Protein AF-0000000077141765 (afdb_homodimer)

Foldseek 3Di:
DFQCDPVNQVVLQVQLCVDAFWPGKGWDDDPRHTQAIETEGAPPDDPVVSLVVSQVSCCVPVVDHDDSVRYHYDHDNCVCVVLQLLFKDFDDKDWDDDDQKIKMKTWIDRHPDIFIFIFMDGPDPQCRLVRLLRRLQRRLCVQFDPQKHKDWDDWDWDDDPNFIKIKTWIWIDGPVDIDIWIFMATDDPDPSVRSNVRSSRGCRVVSSVRNVD/DFQCDPVNQVVLQVQLCVDAFWPGKGWDDDPRHTQAIETEGAPPDDPVVSLVVSQVSCCVPVVDHDDSVRYHYDHDNCVCVVLQLLFKDWDDKDWDDDDQKIKMKTWIDRNPDIFIFIFMDGPDPQCRLVRLLRRLQRRLCVQFDPQKHKDWDDWDWDDDPNFIKIKTWIWIDGPPDIDIWMFMATDDPDPSVRSNVRSSRGCRVVSSVRRVD

Radius of gyration: 25.53 Å; Cα contacts (8 Å, |Δi|>4): 931; chains: 2; bounding box: 59×74×63 Å

Nearest PDB structures (foldseek):
  4wpy-assembly1_A-2  TM=8.077E-01  e=1.641E-01  Mycobacterium tuberculosis H37Rv
  6e8a-assembly1_A-3  TM=4.195E-01  e=4.111E-02  Salmonella enterica subsp. enterica serovar Typhimurium
  2xb3-assembly1_A  TM=3.901E-01  e=7.066E-02  Thermosynechococcus vestitus BP-1
  7pkw-assembly1_A  TM=2.228E-01  e=1.667E-02  Streptococcus thermophilus
  7f14-assembly1_B  TM=3.753E-01  e=6.956E-01  Diaporthe longicolla

Secondary structure (DSSP, 8-state):
-----HHHHHHHHHHHTTSTTEEEEEEEEETTEEEEEEEEEETTS-HHHHHHHHHHHHHHHH-----GGGEEEEEE-HHHHHHHTTS-EEEEEEEEEETTEEEEEEEEEETTEEEEEEEEEE--HHHHHHHHHHHHHHHHHTTS-TT-EEEEEEEEEEEETTEEEEEEEEEEE-SS-EEEEEEEEE-SS-HHHHHHHHHHHHHHHHHHHHHT-/-----HHHHHHHHHHHTTSTTEEEEEEEEETTEEEEEEEEEETTS-HHHHHHHHHHHHHHHH-----GGGEEEEEE-HHHHHHHTTS-EEEEEEEEEETTEEEEEEEEEETTEEEEEEEEEE--HHHHHHHHHHHHHHHHHTTS-TT-EEEEEEEEEEEETTEEEEEEEEEEE-SS-EEEEEEEEE-SS-HHHHHHHHHHHHHHHHHHHHH--

Organism: Thermoanaerobacter italicus (strain DSM 9252 / Ab9) (NCBI:txid580331)

Structure (mmCIF, N/CA/C/O backbone):
data_AF-0000000077141765-model_v1
#
loop_
_entity.id
_entity.type
_entity.pdbx_description
1 polymer 'Uncharacterized protein'
#
loop_
_atom_site.group_PDB
_atom_site.id
_atom_site.type_symbol
_atom_site.label_atom_id
_atom_site.label_alt_id
_atom_site.label_comp_id
_atom_site.label_asym_id
_atom_site.label_entity_id
_atom_site.label_seq_id
_atom_site.pdbx_PDB_ins_code
_atom_site.Cartn_x
_atom_site.Cartn_y
_atom_site.Cartn_z
_atom_site.occupancy
_atom_site.B_iso_or_equiv
_atom_site.auth_seq_id
_atom_site.auth_comp_id
_atom_site.auth_asym_id
_atom_site.auth_atom_id
_atom_site.pdbx_PDB_model_num
ATOM 1 N N . MET A 1 1 ? -0.806 28.422 43.094 1 43.94 1 MET A N 1
ATOM 2 C CA . MET A 1 1 ? -0.779 28.016 41.688 1 43.94 1 MET A CA 1
ATOM 3 C C . MET A 1 1 ? -1.952 28.609 40.906 1 43.94 1 MET A C 1
ATOM 5 O O . MET A 1 1 ? -3.105 28.469 41.344 1 43.94 1 MET A O 1
ATOM 9 N N . GLY A 1 2 ? -1.792 29.547 40.188 1 55.78 2 GLY A N 1
ATOM 10 C CA . GLY A 1 2 ? -2.883 30.375 39.719 1 55.78 2 GLY A CA 1
ATOM 11 C C . GLY A 1 2 ? -3.881 29.609 38.875 1 55.78 2 GLY A C 1
ATOM 12 O O . GLY A 1 2 ? -3.586 28.516 38.375 1 55.78 2 GLY A O 1
ATOM 13 N N . GLU A 1 3 ? -5.172 30.016 38.938 1 71.44 3 GLU A N 1
ATOM 14 C CA . GLU A 1 3 ? -6.309 29.406 38.219 1 71.44 3 GLU A CA 1
ATOM 15 C C . GLU A 1 3 ? -6.02 29.25 36.75 1 71.44 3 GLU A C 1
ATOM 17 O O . GLU A 1 3 ? -5.516 30.172 36.094 1 71.44 3 GLU A O 1
ATOM 22 N N . ILE A 1 4 ? -5.98 27.938 36.312 1 79.12 4 ILE A N 1
ATOM 23 C CA . ILE A 1 4 ? -5.754 27.641 34.875 1 79.12 4 ILE A CA 1
ATOM 24 C C . ILE A 1 4 ? -6.832 28.312 34.031 1 79.12 4 ILE A C 1
ATOM 26 O O . ILE A 1 4 ? -8.031 28.094 34.25 1 79.12 4 ILE A O 1
ATOM 30 N N . THR A 1 5 ? -6.484 29.328 33.344 1 80.56 5 THR A N 1
ATOM 31 C CA . THR A 1 5 ? -7.391 30.078 32.469 1 80.56 5 THR A CA 1
ATOM 32 C C . THR A 1 5 ? -7.496 29.406 31.094 1 80.56 5 THR A C 1
ATOM 34 O O . THR A 1 5 ? -6.691 28.547 30.75 1 80.56 5 THR A O 1
ATOM 37 N N . LYS A 1 6 ? -8.523 29.766 30.375 1 84.38 6 LYS A N 1
ATOM 38 C CA . LYS A 1 6 ? -8.742 29.25 29.031 1 84.38 6 LYS A CA 1
ATOM 39 C C . LYS A 1 6 ? -7.574 29.594 28.109 1 84.38 6 LYS A C 1
ATOM 41 O O . LYS A 1 6 ? -7.18 28.781 27.266 1 84.38 6 LYS A O 1
ATOM 46 N N . ASP A 1 7 ? -7.016 30.688 28.406 1 83.25 7 ASP A N 1
ATOM 47 C CA . ASP A 1 7 ? -5.887 31.125 27.594 1 83.25 7 ASP A CA 1
ATOM 48 C C . ASP A 1 7 ? -4.656 30.266 27.844 1 83.25 7 ASP A C 1
ATOM 50 O O . ASP A 1 7 ? -3.91 29.953 26.906 1 83.25 7 ASP A O 1
ATOM 54 N N . MET A 1 8 ? -4.473 29.906 29.062 1 86.38 8 MET A N 1
ATOM 55 C CA . MET A 1 8 ? -3.348 29.062 29.422 1 86.38 8 MET A CA 1
ATOM 56 C C . MET A 1 8 ? -3.494 27.672 28.812 1 86.38 8 MET A C 1
ATOM 58 O O . MET A 1 8 ? -2.51 27.078 28.375 1 86.38 8 MET A O 1
ATOM 62 N N . VAL A 1 9 ? -4.727 27.203 28.734 1 88.12 9 VAL A N 1
ATOM 63 C CA . VAL A 1 9 ? -5.027 25.891 28.188 1 88.12 9 VAL A CA 1
ATOM 64 C C . VAL A 1 9 ? -4.656 25.844 26.703 1 88.12 9 VAL A C 1
ATOM 66 O O . VAL A 1 9 ? -3.984 24.922 26.234 1 88.12 9 VAL A O 1
ATOM 69 N N . THR A 1 10 ? -4.984 26.875 26.109 1 84.94 10 THR A N 1
ATOM 70 C CA . THR A 1 10 ? -4.688 26.984 24.672 1 84.94 10 THR A CA 1
ATOM 71 C C . THR A 1 10 ? -3.18 27.047 24.453 1 84.94 10 THR A C 1
ATOM 73 O O . THR A 1 10 ? -2.662 26.422 23.516 1 84.94 10 THR A O 1
ATOM 76 N N . SER A 1 11 ? -2.576 27.766 25.297 1 85.06 11 SER A N 1
ATOM 77 C CA . SER A 1 11 ? -1.125 27.891 25.203 1 85.06 11 SER A CA 1
ATOM 78 C C . SER A 1 11 ? -0.445 26.547 25.438 1 85.06 11 SER A C 1
ATOM 80 O O . SER A 1 11 ? 0.512 26.188 24.75 1 85.06 11 SER A O 1
ATOM 82 N N . MET A 1 12 ? -0.901 25.766 26.406 1 88.75 12 MET A N 1
ATOM 83 C CA . MET A 1 12 ? -0.356 24.453 26.703 1 88.75 12 MET A CA 1
ATOM 84 C C . MET A 1 12 ? -0.486 23.516 25.5 1 88.75 12 MET A C 1
ATOM 86 O O . MET A 1 12 ? 0.469 22.828 25.141 1 88.75 12 MET A O 1
ATOM 90 N N . GLU A 1 13 ? -1.652 23.562 24.953 1 86.12 13 GLU A N 1
ATOM 91 C CA . GLU A 1 13 ? -1.874 22.734 23.781 1 86.12 13 GLU A CA 1
ATOM 92 C C . GLU A 1 13 ? -0.925 23.109 22.641 1 86.12 13 GLU A C 1
ATOM 94 O O . GLU A 1 13 ? -0.414 22.234 21.938 1 86.12 13 GLU A O 1
ATOM 99 N N . GLY A 1 14 ? -0.717 24.359 22.594 1 80.56 14 GLY A N 1
ATOM 100 C CA . GLY A 1 14 ? 0.236 24.828 21.594 1 80.56 14 GLY A CA 1
ATOM 101 C C . GLY A 1 14 ? 1.625 24.234 21.781 1 80.56 14 GLY A C 1
ATOM 102 O O . GLY A 1 14 ? 2.252 23.797 20.812 1 80.56 14 GLY A O 1
ATOM 103 N N . TYR A 1 15 ? 2.127 24.25 22.953 1 80.81 15 TYR A N 1
ATOM 104 C CA . TYR A 1 15 ? 3.463 23.734 23.25 1 80.81 15 TYR A CA 1
ATOM 105 C C . TYR A 1 15 ? 3.508 22.219 23.141 1 80.81 15 TYR A C 1
ATOM 107 O O . TYR A 1 15 ? 4.488 21.656 22.656 1 80.81 15 TYR A O 1
ATOM 115 N N . ILE A 1 16 ? 2.439 21.531 23.562 1 86.81 16 ILE A N 1
ATOM 116 C CA . ILE A 1 16 ? 2.377 20.078 23.484 1 86.81 16 ILE A CA 1
ATOM 117 C C . ILE A 1 16 ? 2.41 19.641 22.016 1 86.81 16 ILE A C 1
ATOM 119 O O . ILE A 1 16 ? 3.088 18.672 21.672 1 86.81 16 ILE A O 1
ATOM 123 N N . ASN A 1 17 ? 1.745 20.422 21.25 1 79.56 17 ASN A N 1
ATOM 124 C CA . ASN A 1 17 ? 1.639 20.078 19.844 1 79.56 17 ASN A CA 1
ATOM 125 C C . ASN A 1 17 ? 2.975 20.25 19.125 1 79.56 17 ASN A C 1
ATOM 127 O O . ASN A 1 17 ? 3.154 19.734 18.016 1 79.56 17 ASN A O 1
ATOM 131 N N . LYS A 1 18 ? 3.871 20.828 19.812 1 72.94 18 LYS A N 1
ATOM 132 C CA . LYS A 1 18 ? 5.195 21.016 19.234 1 72.94 18 LYS A CA 1
ATOM 133 C C . LYS A 1 18 ? 6.098 19.828 19.531 1 72.94 18 LYS A C 1
ATOM 135 O O . LYS A 1 18 ? 7.195 19.719 18.984 1 72.94 18 LYS A O 1
ATOM 140 N N . ILE A 1 19 ? 5.703 19.031 20.422 1 79.19 19 ILE A N 1
ATOM 141 C CA . ILE A 1 19 ? 6.469 17.828 20.766 1 79.19 19 ILE A CA 1
ATOM 142 C C . ILE A 1 19 ? 6.527 16.891 19.562 1 79.19 19 ILE A C 1
ATOM 144 O O . ILE A 1 19 ? 5.516 16.672 18.891 1 79.19 19 ILE A O 1
ATOM 148 N N . GLN A 1 20 ? 7.688 16.344 19.391 1 72.38 20 GLN A N 1
ATOM 149 C CA . GLN A 1 20 ? 7.867 15.398 18.297 1 72.38 20 GLN A CA 1
ATOM 150 C C . GLN A 1 20 ? 6.906 14.219 18.422 1 72.38 20 GLN A C 1
ATOM 152 O O . GLN A 1 20 ? 6.797 13.609 19.484 1 72.38 20 GLN A O 1
ATOM 157 N N . GLY A 1 21 ? 6.172 13.883 17.359 1 65.62 21 GLY A N 1
ATOM 158 C CA . GLY A 1 21 ? 5.27 12.742 17.328 1 65.62 21 GLY A CA 1
ATOM 159 C C . GLY A 1 21 ? 3.846 13.094 17.719 1 65.62 21 GLY A C 1
ATOM 160 O O . GLY A 1 21 ? 2.928 12.297 17.531 1 65.62 21 GLY A O 1
ATOM 161 N N . VAL A 1 22 ? 3.656 14.336 18.312 1 75.19 22 VAL A N 1
ATOM 162 C CA . VAL A 1 22 ? 2.326 14.734 18.766 1 75.19 22 VAL A CA 1
ATOM 163 C C . VAL A 1 22 ? 1.567 15.391 17.609 1 75.19 22 VAL A C 1
ATOM 165 O O . VAL A 1 22 ? 2.105 16.266 16.922 1 75.19 22 VAL A O 1
ATOM 168 N N . LEU A 1 23 ? 0.411 14.875 17.297 1 69.75 23 LEU A N 1
ATOM 169 C CA . LEU A 1 23 ? -0.434 15.398 16.234 1 69.75 23 LEU A CA 1
ATOM 170 C C . LEU A 1 23 ? -1.359 16.484 16.75 1 69.75 23 LEU A C 1
ATOM 172 O O . LEU A 1 23 ? -1.545 17.516 16.078 1 69.75 23 LEU A O 1
ATOM 176 N N . SER A 1 24 ? -1.937 16.141 17.766 1 76.75 24 SER A N 1
ATOM 177 C CA . SER A 1 24 ? -2.828 17.094 18.438 1 76.75 24 SER A CA 1
ATOM 178 C C . SER A 1 24 ? -2.938 16.797 19.922 1 76.75 24 SER A C 1
ATOM 180 O O . SER A 1 24 ? -2.545 15.711 20.375 1 76.75 24 SER A O 1
ATOM 182 N N . SER A 1 25 ? -3.338 17.844 20.672 1 84.56 25 SER A N 1
ATOM 183 C CA . SER A 1 25 ? -3.529 17.656 22.094 1 84.56 25 SER A CA 1
ATOM 184 C C . SER A 1 25 ? -4.727 18.453 22.609 1 84.56 25 SER A C 1
ATOM 186 O O . SER A 1 25 ? -5.145 19.422 21.969 1 84.56 25 SER A O 1
ATOM 188 N N . ARG A 1 26 ? -5.348 17.953 23.625 1 86.25 26 ARG A N 1
ATOM 189 C CA . ARG A 1 26 ? -6.426 18.625 24.344 1 86.25 26 ARG A CA 1
ATOM 190 C C . ARG A 1 26 ? -6.172 18.641 25.844 1 86.25 26 ARG A C 1
ATOM 192 O O . ARG A 1 26 ? -5.945 17.578 26.438 1 86.25 26 ARG A O 1
ATOM 199 N N . VAL A 1 27 ? -6.199 19.812 26.344 1 90.69 27 VAL A N 1
ATOM 200 C CA . VAL A 1 27 ? -6.023 19.969 27.797 1 90.69 27 VAL A CA 1
ATOM 201 C C . VAL A 1 27 ? -7.359 20.328 28.438 1 90.69 27 VAL A C 1
ATOM 203 O O . VAL A 1 27 ? -8.039 21.25 28.016 1 90.69 27 VAL A O 1
ATOM 206 N N . VAL A 1 28 ? -7.801 19.562 29.375 1 87.19 28 VAL A N 1
ATOM 207 C CA . VAL A 1 28 ? -9.047 19.781 30.094 1 87.19 28 VAL A CA 1
ATOM 208 C C . VAL A 1 28 ? -8.742 20.266 31.516 1 87.19 28 VAL A C 1
ATOM 210 O O . VAL A 1 28 ? -7.984 19.625 32.25 1 87.19 28 VAL A O 1
ATOM 213 N N . ALA A 1 29 ? -9.273 21.438 31.828 1 86.81 29 ALA A N 1
ATOM 214 C CA . ALA A 1 29 ? -9.109 22.016 33.156 1 86.81 29 ALA A CA 1
ATOM 215 C C . ALA A 1 29 ? -10.46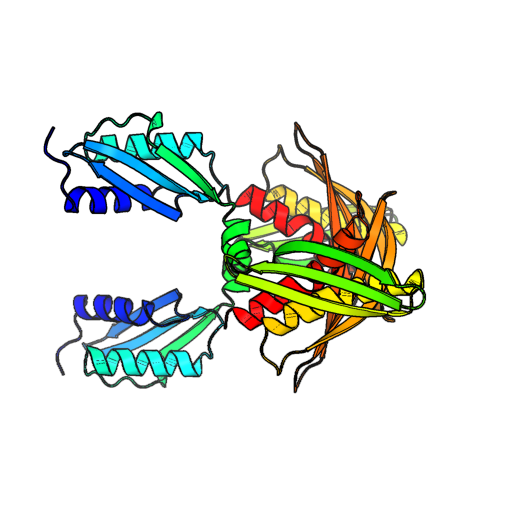1 22.188 33.875 1 86.81 29 ALA A C 1
ATOM 217 O O . ALA A 1 29 ? -11.438 22.609 33.25 1 86.81 29 ALA A O 1
ATOM 218 N N . GLU A 1 30 ? -10.578 21.625 35.062 1 83.75 30 GLU A N 1
ATOM 219 C CA . GLU A 1 30 ? -11.75 21.797 35.906 1 83.75 30 GLU A CA 1
ATOM 220 C C . GLU A 1 30 ? -11.375 22.453 37.219 1 83.75 30 GLU A C 1
ATOM 222 O O . GLU A 1 30 ? -10.422 22.031 37.875 1 83.75 30 GLU A O 1
ATOM 227 N N . ASN A 1 31 ? -12.141 23.453 37.719 1 83.25 31 ASN A N 1
ATOM 228 C CA . ASN A 1 31 ? -11.945 24.156 39 1 83.25 31 ASN A CA 1
ATOM 229 C C . ASN A 1 31 ? -10.516 24.688 39.125 1 83.25 31 ASN A C 1
ATOM 231 O O . ASN A 1 31 ? -9.891 24.531 40.156 1 83.25 31 ASN A O 1
ATOM 235 N N . GLY A 1 32 ? -9.961 25.109 37.969 1 81.69 32 GLY A N 1
ATOM 236 C CA . GLY A 1 32 ? -8.664 25.766 37.969 1 81.69 32 GLY A CA 1
ATOM 237 C C . GLY A 1 32 ? -7.504 24.781 37.938 1 81.69 32 GLY A C 1
ATOM 238 O O . GLY A 1 32 ? -6.348 25.188 38.094 1 81.69 32 GLY A O 1
ATOM 239 N N . GLU A 1 33 ? -7.789 23.516 37.875 1 86.88 33 GLU A N 1
ATOM 240 C CA . GLU A 1 33 ? -6.746 22.484 37.844 1 86.88 33 GLU A CA 1
ATOM 241 C C . GLU A 1 33 ? -6.859 21.641 36.594 1 86.88 33 GLU A C 1
ATOM 243 O O . GLU A 1 33 ? -7.965 21.375 36.094 1 86.88 33 GLU A O 1
ATOM 248 N N . ILE A 1 34 ? -5.684 21.266 36.031 1 90.12 34 ILE A N 1
ATOM 249 C CA . ILE A 1 34 ? -5.684 20.359 34.875 1 90.12 34 ILE A CA 1
ATOM 250 C C . ILE A 1 34 ? -6.148 18.969 35.312 1 90.12 34 ILE A C 1
ATOM 252 O O . ILE A 1 34 ? -5.57 18.375 36.219 1 90.12 34 ILE A O 1
ATOM 256 N N . THR A 1 35 ? -7.176 18.484 34.688 1 88.62 35 THR A N 1
ATOM 257 C CA . THR A 1 35 ? -7.738 17.203 35.094 1 88.62 35 THR A CA 1
ATOM 258 C C . THR A 1 35 ? -7.395 16.125 34.062 1 88.62 35 THR A C 1
ATOM 260 O O . THR A 1 35 ? -7.242 14.945 34.406 1 88.62 35 THR A O 1
ATOM 263 N N . GLU A 1 36 ? -7.336 16.5 32.781 1 88.06 36 GLU A N 1
ATOM 264 C CA . GLU A 1 36 ? -7.012 15.547 31.734 1 88.06 36 GLU A CA 1
ATOM 265 C C . GLU A 1 36 ? -6.184 16.203 30.641 1 88.06 36 GLU A C 1
ATOM 267 O O . GLU A 1 36 ? -6.359 17.391 30.344 1 88.06 36 GLU A O 1
ATOM 272 N N . ILE A 1 37 ? -5.25 15.445 30.078 1 91.5 37 ILE A N 1
ATOM 273 C CA . ILE A 1 37 ? -4.543 15.812 28.859 1 91.5 37 ILE A CA 1
ATOM 274 C C . ILE A 1 37 ? -4.629 14.664 27.859 1 91.5 37 ILE A C 1
ATOM 276 O O . ILE A 1 37 ? -4.219 13.539 28.156 1 91.5 37 ILE A O 1
ATOM 280 N N . HIS A 1 38 ? -5.191 14.891 26.75 1 81.5 38 HIS A N 1
ATOM 281 C CA . HIS A 1 38 ? -5.273 13.938 25.641 1 81.5 38 HIS A CA 1
ATOM 282 C C . HIS A 1 38 ? -4.305 14.297 24.516 1 81.5 38 HIS A C 1
ATOM 284 O O . HIS A 1 38 ? -4.328 15.422 24.016 1 81.5 38 HIS A O 1
ATOM 290 N N . VAL A 1 39 ? -3.498 13.367 24.297 1 85.38 39 VAL A N 1
ATOM 291 C CA . VAL A 1 39 ? -2.498 13.57 23.25 1 85.38 39 VAL A CA 1
ATOM 292 C C . VAL A 1 39 ? -2.684 12.539 22.141 1 85.38 39 VAL A C 1
ATOM 294 O O . VAL A 1 39 ? -2.734 11.336 22.406 1 85.38 39 VAL A O 1
ATOM 297 N N . LEU A 1 40 ? -2.896 13.047 21.016 1 72.62 40 LEU A N 1
ATOM 298 C CA . LEU A 1 40 ? -2.834 12.219 19.828 1 72.62 40 LEU A CA 1
ATOM 299 C C . LEU A 1 40 ? -1.44 12.266 19.203 1 72.62 40 LEU A C 1
ATOM 301 O O . LEU A 1 40 ? -0.926 13.344 18.891 1 72.62 40 LEU A O 1
ATOM 305 N N . ALA A 1 41 ? -0.868 11.117 19.234 1 69.19 41 ALA A N 1
ATOM 306 C CA . ALA A 1 41 ? 0.507 11.062 18.734 1 69.19 41 ALA A CA 1
ATOM 307 C C . ALA A 1 41 ? 0.671 9.969 17.688 1 69.19 41 ALA A C 1
ATOM 309 O O . ALA A 1 41 ? -0.148 9.055 17.609 1 69.19 41 ALA A O 1
ATOM 310 N N . ASP A 1 42 ? 1.636 10.234 16.828 1 58.88 42 ASP A N 1
ATOM 311 C CA . ASP A 1 42 ? 1.972 9.172 15.883 1 58.88 42 ASP A CA 1
ATOM 312 C C . ASP A 1 42 ? 2.742 8.047 16.578 1 58.88 42 ASP A C 1
ATOM 314 O O . ASP A 1 42 ? 3.064 8.148 17.766 1 58.88 42 ASP A O 1
ATOM 318 N N . SER A 1 43 ? 2.826 6.953 15.992 1 56.59 43 SER A N 1
ATOM 319 C CA . SER A 1 43 ? 3.42 5.777 16.625 1 56.59 43 SER A CA 1
ATOM 320 C C . SER A 1 43 ? 4.941 5.793 16.5 1 56.59 43 SER A C 1
ATOM 322 O O . SER A 1 43 ? 5.594 4.766 16.688 1 56.59 43 SER A O 1
ATOM 324 N N . THR A 1 44 ? 5.406 6.887 16.188 1 55.28 44 THR A N 1
ATOM 325 C CA . THR A 1 44 ? 6.852 6.977 16 1 55.28 44 THR A CA 1
ATOM 326 C C . THR A 1 44 ? 7.574 6.988 17.344 1 55.28 44 THR A C 1
ATOM 328 O O . THR A 1 44 ? 8.75 6.621 17.422 1 55.28 44 THR A O 1
ATOM 331 N N . ARG A 1 45 ? 6.832 7.406 18.344 1 61.25 45 ARG A N 1
ATOM 332 C CA . ARG A 1 45 ? 7.418 7.457 19.672 1 61.25 45 ARG A CA 1
ATOM 333 C C . ARG A 1 45 ? 6.551 6.703 20.688 1 61.25 45 ARG A C 1
ATOM 335 O O . ARG A 1 45 ? 5.344 6.555 20.484 1 61.25 45 ARG A O 1
ATOM 342 N N . ASN A 1 46 ? 7.219 6.113 21.609 1 69.19 46 ASN A N 1
ATOM 343 C CA . ASN A 1 46 ? 6.527 5.418 22.688 1 69.19 46 ASN A CA 1
ATOM 344 C C . ASN A 1 46 ? 5.609 6.359 23.453 1 69.19 46 ASN A C 1
ATOM 346 O O . ASN A 1 46 ? 5.973 7.504 23.734 1 69.19 46 ASN A O 1
ATOM 350 N N . ALA A 1 47 ? 4.441 5.793 23.625 1 74.25 47 ALA A N 1
ATOM 351 C CA . ALA A 1 47 ? 3.443 6.574 24.359 1 74.25 47 ALA A CA 1
ATOM 352 C C . ALA A 1 47 ? 4 7.074 25.688 1 74.25 47 ALA A C 1
ATOM 354 O O . ALA A 1 47 ? 3.73 8.203 26.094 1 74.25 47 ALA A O 1
ATOM 355 N N . LYS A 1 48 ? 4.832 6.242 26.312 1 76.88 48 LYS A N 1
ATOM 356 C CA . LYS A 1 48 ? 5.383 6.609 27.609 1 76.88 48 LYS A CA 1
ATOM 357 C C . LYS A 1 48 ? 6.336 7.793 27.5 1 76.88 48 LYS A C 1
ATOM 359 O O . LYS A 1 48 ? 6.336 8.688 28.344 1 76.88 48 LYS A O 1
ATOM 364 N N . GLN A 1 49 ? 7.102 7.797 26.5 1 79.56 49 GLN A N 1
ATOM 365 C CA . GLN A 1 49 ? 8.039 8.891 26.266 1 79.56 49 GLN A CA 1
ATOM 366 C C . GLN A 1 49 ? 7.312 10.188 25.953 1 79.56 49 GLN A C 1
ATOM 368 O O . GLN A 1 49 ? 7.699 11.258 26.438 1 79.56 49 GLN A O 1
ATOM 373 N N . ILE A 1 50 ? 6.305 10.047 25.125 1 84.5 50 ILE A N 1
ATOM 374 C CA . ILE A 1 50 ? 5.504 11.219 24.766 1 84.5 50 ILE A CA 1
ATOM 375 C C . ILE A 1 50 ? 4.883 11.812 26.031 1 84.5 50 ILE A C 1
ATOM 377 O O . ILE A 1 50 ? 4.918 13.031 26.234 1 84.5 50 ILE A O 1
ATOM 381 N N . ALA A 1 51 ? 4.391 10.93 26.844 1 87.56 51 ALA A N 1
ATOM 382 C CA . ALA A 1 51 ? 3.797 11.383 28.094 1 87.56 51 ALA A CA 1
ATOM 383 C C . ALA A 1 51 ? 4.824 12.117 28.953 1 87.56 51 ALA A C 1
ATOM 385 O O . ALA A 1 51 ? 4.52 13.164 29.531 1 87.56 51 ALA A O 1
ATOM 386 N N . ARG A 1 52 ? 5.988 11.625 28.984 1 84.5 52 ARG A N 1
ATOM 387 C CA . ARG A 1 52 ? 7.059 12.25 29.75 1 84.5 52 ARG A CA 1
ATOM 388 C C . ARG A 1 52 ? 7.406 13.625 29.188 1 84.5 52 ARG A C 1
ATOM 390 O O . ARG A 1 52 ? 7.621 14.578 29.938 1 84.5 52 ARG A O 1
ATOM 397 N N . ASP A 1 53 ? 7.461 13.656 27.922 1 84.56 53 ASP A N 1
ATOM 398 C CA . ASP A 1 53 ? 7.762 14.93 27.266 1 84.56 53 ASP A CA 1
ATOM 399 C C . ASP A 1 53 ? 6.68 15.969 27.547 1 84.56 53 ASP A C 1
ATOM 401 O O . ASP A 1 53 ? 6.98 17.141 27.781 1 84.56 53 ASP A O 1
ATOM 405 N N . VAL A 1 54 ? 5.477 15.531 27.5 1 90.31 54 VAL A N 1
ATOM 406 C CA . VAL A 1 54 ? 4.359 16.422 27.797 1 90.31 54 VAL A CA 1
ATOM 407 C C . VAL A 1 54 ? 4.5 16.969 29.203 1 90.31 54 VAL A C 1
ATOM 409 O O . VAL A 1 54 ? 4.359 18.172 29.422 1 90.31 54 VAL A O 1
ATOM 412 N N . GLN A 1 55 ? 4.84 16.109 30.094 1 88.81 55 GLN A N 1
ATOM 413 C CA . GLN A 1 55 ? 5.07 16.531 31.469 1 88.81 55 GLN A CA 1
ATOM 414 C C . GLN A 1 55 ? 6.184 17.578 31.547 1 88.81 55 GLN A C 1
ATOM 416 O O . GLN A 1 55 ? 6.039 18.594 32.219 1 88.81 55 GLN A O 1
ATOM 421 N N . SER A 1 56 ? 7.195 17.312 30.875 1 82.69 56 SER A N 1
ATOM 422 C CA . SER A 1 56 ? 8.375 18.172 30.906 1 82.69 56 SER A CA 1
ATOM 423 C C . SER A 1 56 ? 8.07 19.547 30.312 1 82.69 56 SER A C 1
ATOM 425 O O . SER A 1 56 ? 8.508 20.578 30.844 1 82.69 56 SER A O 1
ATOM 427 N N . VAL A 1 57 ? 7.348 19.578 29.25 1 85.31 57 VAL A N 1
ATOM 428 C CA . VAL A 1 57 ? 7.027 20.828 28.562 1 85.31 57 VAL A CA 1
ATOM 429 C C . VAL A 1 57 ? 6.137 21.688 29.438 1 85.31 57 VAL A C 1
ATOM 431 O O . VAL A 1 57 ? 6.375 22.891 29.594 1 85.31 57 VAL A O 1
ATOM 434 N N . ILE A 1 58 ? 5.195 21.094 30.047 1 88.56 58 ILE A N 1
ATOM 435 C CA . ILE A 1 58 ? 4.273 21.828 30.906 1 88.56 58 ILE A CA 1
ATOM 436 C C . ILE A 1 58 ? 5.02 22.359 32.125 1 88.56 58 ILE A C 1
ATOM 438 O O . ILE A 1 58 ? 4.836 23.516 32.531 1 88.56 58 ILE A O 1
ATOM 442 N N . MET A 1 59 ? 5.887 21.531 32.688 1 85.81 59 MET A N 1
ATOM 443 C CA . MET A 1 59 ? 6.688 21.969 33.812 1 85.81 59 MET A CA 1
ATOM 444 C C . MET A 1 59 ? 7.621 23.109 33.438 1 85.81 59 MET A C 1
ATOM 446 O O . MET A 1 59 ? 7.691 24.109 34.156 1 85.81 59 MET A O 1
ATOM 450 N N . ALA A 1 60 ? 8.281 22.969 32.375 1 79.44 60 ALA A N 1
ATOM 451 C CA . ALA A 1 60 ? 9.297 23.922 31.969 1 79.44 60 ALA A CA 1
ATOM 452 C C . ALA A 1 60 ? 8.664 25.25 31.578 1 79.44 60 ALA A C 1
ATOM 454 O O . ALA A 1 60 ? 9.188 26.328 31.906 1 79.44 60 ALA A O 1
ATOM 455 N N . GLN A 1 61 ? 7.535 25.203 30.938 1 81.31 61 GLN A N 1
ATOM 456 C CA . GLN A 1 61 ? 6.969 26.406 30.359 1 81.31 61 GLN A CA 1
ATOM 457 C C . GLN A 1 61 ? 5.949 27.047 31.297 1 81.31 61 GLN A C 1
ATOM 459 O O . GLN A 1 61 ? 5.812 28.281 31.328 1 81.31 61 GLN A O 1
ATOM 464 N N . PHE A 1 62 ? 5.305 26.219 32.062 1 85.5 62 PHE A N 1
ATOM 465 C CA . PHE A 1 62 ? 4.199 26.75 32.844 1 85.5 62 PHE A CA 1
ATOM 466 C C . PHE A 1 62 ? 4.43 26.516 34.344 1 85.5 62 PHE A C 1
ATOM 468 O O . PHE A 1 62 ? 3.645 26.984 35.188 1 85.5 62 PHE A O 1
ATOM 475 N N . GLU A 1 63 ? 5.48 25.812 34.719 1 84.38 63 GLU A N 1
ATOM 476 C CA . GLU A 1 63 ? 5.836 25.516 36.094 1 84.38 63 GLU A CA 1
ATOM 477 C C . GLU A 1 63 ? 4.707 24.781 36.812 1 84.38 63 GLU A C 1
ATOM 479 O O . GLU A 1 63 ? 4.383 25.109 37.969 1 84.38 63 GLU A O 1
ATOM 484 N N . ILE A 1 64 ? 3.986 23.969 36.062 1 87.12 64 ILE A N 1
ATOM 485 C CA . ILE A 1 64 ? 2.92 23.141 36.625 1 87.12 64 ILE A CA 1
ATOM 486 C C . ILE A 1 64 ? 3.361 21.672 36.625 1 87.12 64 ILE A C 1
ATOM 488 O O . ILE A 1 64 ? 3.852 21.172 35.594 1 87.12 64 ILE A O 1
ATOM 492 N N . ASP A 1 65 ? 3.314 21.062 37.781 1 86.25 65 ASP A N 1
ATOM 493 C CA . ASP A 1 65 ? 3.609 19.641 37.906 1 86.25 65 ASP A CA 1
ATOM 494 C C . ASP A 1 65 ? 2.373 18.797 37.625 1 86.25 65 ASP A C 1
ATOM 496 O O . ASP A 1 65 ? 1.357 18.906 38.312 1 86.25 65 ASP A O 1
ATOM 500 N N . ILE A 1 66 ? 2.445 17.969 36.531 1 86.19 66 ILE A N 1
ATOM 501 C CA . ILE A 1 66 ? 1.313 17.156 36.125 1 86.19 66 ILE A CA 1
ATOM 502 C C . ILE A 1 66 ? 1.634 15.68 36.344 1 86.19 66 ILE A C 1
ATOM 504 O O . ILE A 1 66 ? 2.762 15.242 36.094 1 86.19 66 ILE A O 1
ATOM 508 N N . ASN A 1 67 ? 0.655 14.953 36.969 1 85.94 67 ASN A N 1
ATOM 509 C CA . ASN A 1 67 ? 0.745 13.5 37.094 1 85.94 67 ASN A CA 1
ATOM 510 C C . ASN A 1 67 ? 0.569 12.812 35.75 1 85.94 67 ASN A C 1
ATOM 512 O O . ASN A 1 67 ? -0.351 13.133 35 1 85.94 67 ASN A O 1
ATOM 516 N N . TYR A 1 68 ? 1.479 11.812 35.469 1 84.19 68 TYR A N 1
ATOM 517 C CA . TYR A 1 68 ? 1.43 11.133 34.188 1 84.19 68 TYR A CA 1
ATOM 518 C C . TYR A 1 68 ? 0.112 10.391 34 1 84.19 68 TYR A C 1
ATOM 520 O O . TYR A 1 68 ? -0.314 10.125 32.875 1 84.19 68 TYR A O 1
ATOM 528 N N . LYS A 1 69 ? -0.563 10.133 35.094 1 84.31 69 LYS A N 1
ATOM 529 C CA . LYS A 1 69 ? -1.784 9.328 35.062 1 84.31 69 LYS A CA 1
ATOM 530 C C . LYS A 1 69 ? -2.908 10.078 34.344 1 84.31 69 LYS A C 1
ATOM 532 O O . LYS A 1 69 ? -3.838 9.461 33.844 1 84.31 69 LYS A O 1
ATOM 537 N N . ILE A 1 70 ? -2.832 11.383 34.312 1 85.62 70 ILE A N 1
ATOM 538 C CA . ILE A 1 70 ? -3.918 12.141 33.688 1 85.62 70 ILE A CA 1
ATOM 539 C C . ILE A 1 70 ? -3.602 12.406 32.219 1 85.62 70 ILE A C 1
ATOM 541 O O . ILE A 1 70 ? -4.367 13.078 31.516 1 85.62 70 ILE A O 1
ATOM 545 N N . ILE A 1 71 ? -2.41 11.992 31.688 1 89.69 71 ILE A N 1
ATOM 546 C CA . ILE A 1 71 ? -2.023 12.133 30.297 1 89.69 71 ILE A CA 1
ATOM 547 C C . ILE A 1 71 ? -2.387 10.867 29.531 1 89.69 71 ILE A C 1
ATOM 549 O O . ILE A 1 71 ? -1.852 9.789 29.812 1 89.69 71 ILE A O 1
ATOM 553 N N . SER A 1 72 ? -3.309 10.945 28.594 1 79.69 72 SER A N 1
ATOM 554 C CA . SER A 1 72 ? -3.686 9.859 27.703 1 79.69 72 SER A CA 1
ATOM 555 C C . SER A 1 72 ? -3.076 10.039 26.312 1 79.69 72 SER A C 1
ATOM 557 O O . SER A 1 72 ? -3.328 11.047 25.656 1 79.69 72 SER A O 1
ATOM 559 N N . VAL A 1 73 ? -2.174 9.211 26.047 1 81.31 73 VAL A N 1
ATOM 560 C CA . VAL A 1 73 ? -1.56 9.258 24.719 1 81.31 73 VAL A CA 1
ATOM 561 C C . VAL A 1 73 ? -2.172 8.188 23.828 1 81.31 73 VAL A C 1
ATOM 563 O O . VAL A 1 73 ? -2.033 6.988 24.094 1 81.31 73 VAL A O 1
ATOM 566 N N . ALA A 1 74 ? -2.967 8.641 22.938 1 67.12 74 ALA A N 1
ATOM 567 C CA . ALA A 1 74 ? -3.447 7.758 21.891 1 67.12 74 ALA A CA 1
ATOM 568 C C . ALA A 1 74 ? -2.514 7.793 20.672 1 67.12 74 ALA A C 1
ATOM 570 O O . ALA A 1 74 ? -2.197 8.867 20.156 1 67.12 74 ALA A O 1
ATOM 571 N N . GLN A 1 75 ? -1.847 6.781 20.562 1 55.66 75 GLN A N 1
ATOM 572 C CA . GLN A 1 75 ? -0.947 6.719 19.406 1 55.66 75 GLN A CA 1
ATOM 573 C C . GLN A 1 75 ? -1.656 6.152 18.188 1 55.66 75 GLN A C 1
ATOM 575 O O . GLN A 1 75 ? -2.385 5.164 18.281 1 55.66 75 GLN A O 1
ATOM 580 N N . ILE A 1 76 ? -1.785 7.109 17.312 1 45.12 76 ILE A N 1
ATOM 581 C CA . ILE A 1 76 ? -2.342 6.625 16.062 1 45.12 76 ILE A CA 1
ATOM 582 C C . ILE A 1 76 ? -1.211 6.328 15.07 1 45.12 76 ILE A C 1
ATOM 584 O O . ILE A 1 76 ? -0.182 7.008 15.078 1 45.12 76 ILE A O 1
ATOM 588 N N . ASP A 1 77 ? -1.077 5.262 14.75 1 40.84 77 ASP A N 1
ATOM 589 C CA . ASP A 1 77 ? -0.14 4.941 13.68 1 40.84 77 ASP A CA 1
ATOM 590 C C . ASP A 1 77 ? -0.327 5.883 12.484 1 40.84 77 ASP A C 1
ATOM 592 O O . ASP A 1 77 ? -1.309 5.77 11.75 1 40.84 77 ASP A O 1
ATOM 596 N N . THR A 1 78 ? -0.02 7.145 12.727 1 40.19 78 THR A N 1
ATOM 597 C CA . THR A 1 78 ? -0.174 8.141 11.672 1 40.19 78 THR A CA 1
ATOM 598 C C . THR A 1 78 ? 0.362 7.617 10.344 1 40.19 78 THR A C 1
ATOM 600 O O . THR A 1 78 ? -0.039 8.086 9.281 1 40.19 78 THR A O 1
ATOM 603 N N . GLY A 1 79 ? 1.457 7.137 10.391 1 39.44 79 GLY A N 1
ATOM 604 C CA . GLY A 1 79 ? 1.785 6.531 9.109 1 39.44 79 GLY A CA 1
ATOM 605 C C . GLY A 1 79 ? 0.626 5.766 8.5 1 39.44 79 GLY A C 1
ATOM 606 O O . GLY A 1 79 ? 0.382 5.859 7.297 1 39.44 79 GLY A O 1
ATOM 607 N N . GLU A 1 80 ? 0.014 4.934 9.375 1 37.78 80 GLU A N 1
ATOM 608 C CA . GLU A 1 80 ? -1.233 4.25 9.047 1 37.78 80 GLU A CA 1
ATOM 609 C C . GLU A 1 80 ? -2.418 5.211 9.094 1 37.78 80 GLU A C 1
ATOM 611 O O . GLU A 1 80 ? -3.363 5.074 8.312 1 37.78 80 GLU A O 1
ATOM 616 N N . LYS A 1 81 ? -2.441 6.148 9.969 1 41.59 81 LYS A N 1
ATOM 617 C CA . LYS A 1 81 ? -3.602 7.008 10.18 1 41.59 81 LYS A CA 1
ATOM 618 C C . LYS A 1 81 ? -3.717 8.055 9.078 1 41.59 81 LYS A C 1
ATOM 620 O O . LYS A 1 81 ? -4.816 8.344 8.594 1 41.59 81 LYS A O 1
ATOM 625 N N . LEU A 1 82 ? -2.631 8.773 8.992 1 42.72 82 LEU A N 1
ATOM 626 C CA . LEU A 1 82 ? -2.74 9.727 7.895 1 42.72 82 LEU A CA 1
ATOM 627 C C . LEU A 1 82 ? -3.125 9.023 6.598 1 42.72 82 LEU A C 1
ATOM 629 O O . LEU A 1 82 ? -3.904 9.555 5.805 1 42.72 82 LEU A O 1
ATOM 633 N N . GLN A 1 83 ? -2.406 7.855 6.41 1 46 83 GLN A N 1
ATOM 634 C CA . GLN A 1 83 ? -2.848 6.961 5.344 1 46 83 GLN A CA 1
ATOM 635 C C . GLN A 1 83 ? -4.199 6.34 5.676 1 46 83 GLN A C 1
ATOM 637 O O . GLN A 1 83 ? -5.012 6.094 4.781 1 46 83 GLN A O 1
ATOM 642 N N . GLY A 1 84 ? -4.375 6.227 7.012 1 50.31 84 GLY A N 1
ATOM 643 C CA . GLY A 1 84 ? -5.512 5.48 7.527 1 50.31 84 GLY A CA 1
ATOM 644 C C . GLY A 1 84 ? -6.828 6.211 7.359 1 50.31 84 GLY A C 1
ATOM 645 O O . GLY A 1 84 ? -7.852 5.594 7.051 1 50.31 84 GLY A O 1
ATOM 646 N N . GLU A 1 85 ? -6.703 7.496 7.574 1 53.31 85 GLU A N 1
ATOM 647 C CA . GLU A 1 85 ? -8 8.156 7.512 1 53.31 85 GLU A CA 1
ATOM 648 C C . GLU A 1 85 ? -8.523 8.203 6.078 1 53.31 85 GLU A C 1
ATOM 650 O O . GLU A 1 85 ? -9.734 8.305 5.859 1 53.31 85 GLU A O 1
ATOM 655 N N . HIS A 1 86 ? -7.602 7.93 5.195 1 63.78 86 HIS A N 1
ATOM 656 C CA . HIS A 1 86 ? -8.078 8.055 3.824 1 63.78 86 HIS A CA 1
ATOM 657 C C . HIS A 1 86 ? -8.047 6.711 3.102 1 63.78 86 HIS A C 1
ATOM 659 O O . HIS A 1 86 ? -8.43 6.617 1.935 1 63.78 86 HIS A O 1
ATOM 665 N N . ARG A 1 87 ? -7.688 5.789 3.977 1 79.38 87 ARG A N 1
ATOM 666 C CA . ARG A 1 87 ? -7.617 4.469 3.361 1 79.38 87 ARG A CA 1
ATOM 667 C C . ARG A 1 87 ? -8.844 3.637 3.707 1 79.38 87 ARG A C 1
ATOM 669 O O . ARG A 1 87 ? -9.344 3.691 4.832 1 79.38 87 ARG A O 1
ATOM 676 N N . LEU A 1 88 ? -9.359 2.924 2.771 1 90.38 88 LEU A N 1
ATOM 677 C CA . LEU A 1 88 ? -10.414 1.948 3.033 1 90.38 88 LEU A CA 1
ATOM 678 C C . LEU A 1 88 ? -9.875 0.77 3.84 1 90.38 88 LEU A C 1
ATOM 680 O O . LEU A 1 88 ? -8.789 0.26 3.553 1 90.38 88 LEU A O 1
ATOM 684 N N . VAL A 1 89 ? -10.633 0.449 4.832 1 90.88 89 VAL A N 1
ATOM 685 C CA . VAL A 1 89 ? -10.227 -0.647 5.703 1 90.88 89 VAL A CA 1
ATOM 686 C C . VAL A 1 89 ? -11.32 -1.715 5.734 1 90.88 89 VAL A C 1
ATOM 688 O O . VAL A 1 89 ? -12.516 -1.394 5.781 1 90.88 89 VAL A O 1
ATOM 691 N N . PHE A 1 90 ? -10.859 -2.965 5.781 1 94.81 90 PHE A N 1
ATOM 692 C CA . PHE A 1 90 ? -11.773 -4.094 5.906 1 94.81 90 PHE A CA 1
ATOM 693 C C . PHE A 1 90 ? -12.438 -4.102 7.281 1 94.81 90 PHE A C 1
ATOM 695 O O . PHE A 1 90 ? -11.758 -3.963 8.297 1 94.81 90 PHE A O 1
ATOM 702 N N . SER A 1 91 ? -13.727 -4.234 7.273 1 93.75 91 SER A N 1
ATOM 703 C CA . SER A 1 91 ? -14.469 -4.398 8.523 1 93.75 91 SER A CA 1
ATOM 704 C C . SER A 1 91 ? -15.008 -5.812 8.664 1 93.75 91 SER A C 1
ATOM 706 O O . SER A 1 91 ? -14.625 -6.543 9.578 1 93.75 91 SER A O 1
ATOM 708 N N . SER A 1 92 ? -15.844 -6.176 7.758 1 95.94 92 SER A N 1
ATOM 709 C CA . SER A 1 92 ? -16.422 -7.516 7.797 1 95.94 92 SER A CA 1
ATOM 710 C C . SER A 1 92 ? -16.953 -7.926 6.43 1 95.94 92 SER A C 1
ATOM 712 O O . SER A 1 92 ? -17.062 -7.094 5.523 1 95.94 92 SER A O 1
ATOM 714 N N . TYR A 1 93 ? -17.141 -9.258 6.309 1 97.12 93 TYR A N 1
ATOM 715 C CA . TYR A 1 93 ? -17.875 -9.734 5.141 1 97.12 93 TYR A CA 1
ATOM 716 C C . TYR A 1 93 ? -18.766 -10.922 5.5 1 97.12 93 TYR A C 1
ATOM 718 O O . TYR A 1 93 ? -18.578 -11.539 6.551 1 97.12 93 TYR A O 1
ATOM 726 N N . SER A 1 94 ? -19.766 -11.148 4.68 1 97.44 94 SER A N 1
ATOM 727 C CA . SER A 1 94 ? -20.609 -12.336 4.793 1 97.44 94 SER A CA 1
ATOM 728 C C . SER A 1 94 ? -20.781 -13.016 3.439 1 97.44 94 SER A C 1
ATOM 730 O O . SER A 1 94 ? -20.766 -12.359 2.398 1 97.44 94 SER A O 1
ATOM 732 N N . PHE A 1 95 ? -20.859 -14.32 3.555 1 96.5 95 PHE A N 1
ATOM 733 C CA . PHE A 1 95 ? -21.062 -15.156 2.377 1 96.5 95 PHE A CA 1
ATOM 734 C C . PHE A 1 95 ? -22.125 -16.203 2.639 1 96.5 95 PHE A C 1
ATOM 736 O O . PHE A 1 95 ? -22 -17.016 3.568 1 96.5 95 PHE A O 1
ATOM 743 N N . ILE A 1 96 ? -23.156 -16.141 1.76 1 95.19 96 ILE A N 1
ATOM 744 C CA . ILE A 1 96 ? -24.281 -17.031 1.975 1 95.19 96 ILE A CA 1
ATOM 745 C C . ILE A 1 96 ? -24.516 -17.875 0.724 1 95.19 96 ILE A C 1
ATOM 747 O O . ILE A 1 96 ? -24.531 -17.359 -0.393 1 95.19 96 ILE A O 1
ATOM 751 N N . ASN A 1 97 ? -24.672 -19.156 0.953 1 92.94 97 ASN A N 1
ATOM 752 C CA . ASN A 1 97 ? -25.047 -20.109 -0.103 1 92.94 97 ASN A CA 1
ATOM 753 C C . ASN A 1 97 ? -26.547 -20.359 -0.133 1 92.94 97 ASN A C 1
ATOM 755 O O . ASN A 1 97 ? -27.125 -20.812 0.86 1 92.94 97 ASN A O 1
ATOM 759 N N . ASN A 1 98 ? -27.141 -20.031 -1.264 1 91.75 98 ASN A N 1
ATOM 760 C CA . ASN A 1 98 ? -28.578 -20.25 -1.461 1 91.75 98 ASN A CA 1
ATOM 761 C C . ASN A 1 98 ? -28.844 -21.344 -2.494 1 91.75 98 ASN A C 1
ATOM 763 O O . ASN A 1 98 ? -29.625 -21.141 -3.422 1 91.75 98 ASN A O 1
ATOM 767 N N . GLY A 1 99 ? -28.219 -22.438 -2.379 1 92.19 99 GLY A N 1
ATOM 768 C CA . GLY A 1 99 ? -28.375 -23.531 -3.324 1 92.19 99 GLY A CA 1
ATOM 769 C C . GLY A 1 99 ? -27.625 -23.312 -4.617 1 92.19 99 GLY A C 1
ATOM 770 O O . GLY A 1 99 ? -26.406 -23.531 -4.676 1 92.19 99 GLY A O 1
ATOM 771 N N . LEU A 1 100 ? -28.375 -22.703 -5.59 1 93.19 100 LEU A N 1
ATOM 772 C CA . LEU A 1 100 ? -27.781 -22.547 -6.918 1 93.19 100 LEU A CA 1
ATOM 773 C C . LEU A 1 100 ? -26.984 -21.25 -7.016 1 93.19 100 LEU A C 1
ATOM 775 O O . LEU A 1 100 ? -26.172 -21.094 -7.926 1 93.19 100 LEU A O 1
ATOM 779 N N . THR A 1 101 ? -27.328 -20.375 -6.043 1 96.12 101 THR A N 1
ATOM 780 C CA . THR A 1 101 ? -26.656 -19.094 -6.07 1 96.12 101 THR A CA 1
ATOM 781 C C . THR A 1 101 ? -26.016 -18.781 -4.715 1 96.12 101 THR A C 1
ATOM 783 O O . THR A 1 101 ? -26.375 -19.391 -3.703 1 96.12 101 THR A O 1
ATOM 786 N N . SER A 1 102 ? -24.984 -18.031 -4.777 1 97.12 102 SER A N 1
ATOM 787 C CA . SER A 1 102 ? -24.359 -17.5 -3.57 1 97.12 102 SER A CA 1
ATOM 788 C C . SER A 1 102 ? -24.328 -15.977 -3.586 1 97.12 102 SER A C 1
ATOM 790 O O . SER A 1 102 ? -24.422 -15.359 -4.648 1 97.12 102 SER A O 1
ATOM 792 N N . GLU A 1 103 ? -24.234 -15.438 -2.41 1 97.62 103 GLU A N 1
ATOM 793 C CA . GLU A 1 103 ? -24.203 -13.984 -2.264 1 97.62 103 GLU A CA 1
ATOM 794 C C . GLU A 1 103 ? -23.172 -13.562 -1.224 1 97.62 103 GLU A C 1
ATOM 796 O O . GLU A 1 103 ? -22.953 -14.266 -0.237 1 97.62 103 GLU A O 1
ATOM 801 N N . ALA A 1 104 ? -22.594 -12.43 -1.499 1 98.38 104 ALA A N 1
ATOM 802 C CA . ALA A 1 104 ? -21.641 -11.875 -0.553 1 98.38 104 ALA A CA 1
ATOM 803 C C . ALA A 1 104 ? -21.984 -10.43 -0.208 1 98.38 104 ALA A C 1
ATOM 805 O O . ALA A 1 104 ? -22.516 -9.695 -1.044 1 98.38 104 ALA A O 1
ATOM 806 N N . ARG A 1 105 ? -21.703 -10.102 0.985 1 98.56 105 ARG A N 1
ATOM 807 C CA . ARG A 1 105 ? -21.781 -8.742 1.509 1 98.56 105 ARG A CA 1
ATOM 808 C C . ARG A 1 105 ? -20.469 -8.32 2.139 1 98.56 105 ARG A C 1
ATOM 810 O O . ARG A 1 105 ? -19.891 -9.055 2.949 1 98.56 105 ARG A O 1
ATOM 817 N N . VAL A 1 106 ? -19.984 -7.152 1.765 1 98.69 106 VAL A N 1
ATOM 818 C CA . VAL A 1 106 ? -18.719 -6.668 2.305 1 98.69 106 VAL A CA 1
ATOM 819 C C . VAL A 1 106 ? -18.906 -5.277 2.906 1 98.69 106 VAL A C 1
ATOM 821 O O . VAL A 1 106 ? -19.578 -4.43 2.316 1 98.69 106 VAL A O 1
ATOM 824 N N . ILE A 1 107 ? -18.328 -5.086 4.062 1 97.81 107 ILE A N 1
ATOM 825 C CA . ILE A 1 107 ? -18.375 -3.801 4.75 1 97.81 107 ILE A CA 1
ATOM 826 C C . ILE A 1 107 ? -16.953 -3.25 4.891 1 97.81 107 ILE A C 1
ATOM 828 O O . ILE A 1 107 ? -16.094 -3.893 5.492 1 97.81 107 ILE A O 1
ATOM 832 N N . LEU A 1 108 ? -16.781 -2.117 4.316 1 96.62 108 LEU A N 1
ATOM 833 C CA . LEU A 1 108 ? -15.531 -1.374 4.438 1 96.62 108 LEU A CA 1
ATOM 834 C C . LEU A 1 108 ? -15.742 -0.077 5.211 1 96.62 108 LEU A C 1
ATOM 836 O O . LEU A 1 108 ? -16.859 0.449 5.258 1 96.62 108 LEU A O 1
ATOM 840 N N . THR A 1 109 ? -14.633 0.419 5.797 1 89.94 109 THR A N 1
ATOM 841 C CA . THR A 1 109 ? -14.734 1.677 6.531 1 89.94 109 THR A CA 1
ATOM 842 C C . THR A 1 109 ? -13.617 2.631 6.125 1 89.94 109 THR A C 1
ATOM 844 O O . THR A 1 109 ? -12.539 2.193 5.699 1 89.94 109 THR A O 1
ATOM 847 N N . ARG A 1 110 ? -13.836 3.83 6.125 1 83.69 110 ARG A N 1
ATOM 848 C CA . ARG A 1 110 ? -12.898 4.938 5.977 1 83.69 110 ARG A CA 1
ATOM 849 C C . ARG A 1 110 ? -13.172 6.031 7.004 1 83.69 110 ARG A C 1
ATOM 851 O O . ARG A 1 110 ? -14.125 6.801 6.855 1 83.69 110 ARG A O 1
ATOM 858 N N . GLY A 1 111 ? -12.289 6.055 7.977 1 75 111 GLY A N 1
ATOM 859 C CA . GLY A 1 111 ? -12.656 6.895 9.109 1 75 111 GLY A CA 1
ATOM 860 C C . GLY A 1 111 ? -13.969 6.492 9.75 1 75 111 GLY A C 1
ATOM 861 O O . GLY A 1 111 ? -14.141 5.348 10.172 1 75 111 GLY A O 1
ATOM 862 N N . ASP A 1 112 ? -14.914 7.43 9.734 1 72.88 112 ASP A N 1
ATOM 863 C CA . ASP A 1 112 ? -16.203 7.16 10.352 1 72.88 112 ASP A CA 1
ATOM 864 C C . ASP A 1 112 ? -17.234 6.746 9.297 1 72.88 112 ASP A C 1
ATOM 866 O O . ASP A 1 112 ? -18.375 6.43 9.633 1 72.88 112 ASP A O 1
ATOM 870 N N . GLU A 1 113 ? -16.812 6.75 8.07 1 82.75 113 GLU A N 1
ATOM 871 C CA . GLU A 1 113 ? -17.734 6.379 6.992 1 82.75 113 GLU A CA 1
ATOM 872 C C . GLU A 1 113 ? -17.75 4.867 6.777 1 82.75 113 GLU A C 1
ATOM 874 O O . GLU A 1 113 ? -16.719 4.203 6.941 1 82.75 113 GLU A O 1
ATOM 879 N N . VAL A 1 114 ? -18.953 4.379 6.473 1 89.44 114 VAL A N 1
ATOM 880 C CA . VAL A 1 114 ? -19.156 2.955 6.23 1 89.44 114 VAL A CA 1
ATOM 881 C C . VAL A 1 114 ? -19.672 2.74 4.812 1 89.44 114 VAL A C 1
ATOM 883 O O . VAL A 1 114 ? -20.578 3.443 4.363 1 89.44 114 VAL A O 1
ATOM 886 N N . PHE A 1 115 ? -19.078 1.794 4.105 1 94.69 115 PHE A N 1
ATOM 887 C CA . PHE A 1 115 ? -19.484 1.469 2.742 1 94.69 115 PHE A CA 1
ATOM 888 C C . PHE A 1 115 ? -19.812 -0.015 2.611 1 94.69 115 PHE A C 1
ATOM 890 O O . PHE A 1 115 ? -18.969 -0.866 2.924 1 94.69 115 PHE A O 1
ATOM 897 N N . GLU A 1 116 ? -21 -0.261 2.193 1 96.69 116 GLU A N 1
ATOM 898 C CA . GLU A 1 116 ? -21.438 -1.642 2.041 1 96.69 116 GLU A CA 1
ATOM 899 C C . GLU A 1 116 ? -21.594 -2.012 0.568 1 96.69 116 GLU A C 1
ATOM 901 O O . GLU A 1 116 ? -22.078 -1.212 -0.231 1 96.69 116 GLU A O 1
ATOM 906 N N . GLY A 1 117 ? -21.125 -3.275 0.198 1 98.56 117 GLY A N 1
ATOM 907 C CA . GLY A 1 117 ? -21.266 -3.781 -1.159 1 98.56 117 GLY A CA 1
ATOM 908 C C . GLY A 1 117 ? -21.844 -5.18 -1.22 1 98.56 117 GLY A C 1
ATOM 909 O O . GLY A 1 117 ? -21.766 -5.934 -0.248 1 98.56 117 GLY A O 1
ATOM 910 N N . TYR A 1 118 ? -22.391 -5.457 -2.424 1 98.38 118 TYR A N 1
ATOM 911 C CA . TYR A 1 118 ? -23.078 -6.727 -2.615 1 98.38 118 TYR A CA 1
ATOM 912 C C . TYR A 1 118 ? -22.75 -7.324 -3.977 1 98.38 118 TYR A C 1
ATOM 914 O O . TYR A 1 118 ? -22.5 -6.598 -4.938 1 98.38 118 TYR A O 1
ATOM 922 N N . ALA A 1 119 ? -22.75 -8.648 -4.02 1 98.25 119 ALA A N 1
ATOM 923 C CA . ALA A 1 119 ? -22.625 -9.375 -5.285 1 98.25 119 ALA A CA 1
ATOM 924 C C . ALA A 1 119 ? -23.219 -10.773 -5.168 1 98.25 119 ALA A C 1
ATOM 926 O O . ALA A 1 119 ? -23.281 -11.344 -4.074 1 98.25 119 ALA A O 1
ATOM 927 N N . GLU A 1 120 ? -23.641 -11.25 -6.262 1 97.56 120 GLU A N 1
ATOM 928 C CA . GLU A 1 120 ? -24.219 -12.586 -6.34 1 97.56 120 GLU A CA 1
ATOM 929 C C . GLU A 1 120 ? -23.766 -13.32 -7.598 1 97.56 120 GLU A C 1
ATOM 931 O O . GLU A 1 120 ? -23.344 -12.688 -8.57 1 97.56 120 GLU A O 1
ATOM 936 N N . GLY A 1 121 ? -23.844 -14.656 -7.539 1 96.88 121 GLY A N 1
ATOM 937 C CA . GLY A 1 121 ? -23.484 -15.484 -8.68 1 96.88 121 GLY A CA 1
ATOM 938 C C . GLY A 1 121 ? -23.672 -16.969 -8.438 1 96.88 121 GLY A C 1
ATOM 939 O O . GLY A 1 121 ? -24.141 -17.359 -7.371 1 96.88 121 GLY A O 1
ATOM 940 N N . PRO A 1 122 ? -23.406 -17.734 -9.469 1 95.69 122 PRO A N 1
ATOM 941 C CA . PRO A 1 122 ? -23.547 -19.172 -9.32 1 95.69 122 PRO A CA 1
ATOM 942 C C . PRO A 1 122 ? -22.703 -19.734 -8.18 1 95.69 122 PRO A C 1
ATOM 944 O O . PRO A 1 122 ? -21.578 -19.281 -7.953 1 95.69 122 PRO A O 1
ATOM 947 N N . ASN A 1 123 ? -23.25 -20.703 -7.543 1 93.81 123 ASN A N 1
ATOM 948 C CA . ASN A 1 123 ? -22.594 -21.312 -6.398 1 93.81 123 ASN A CA 1
ATOM 949 C C . ASN A 1 123 ? -21.594 -22.391 -6.832 1 93.81 123 ASN A C 1
ATOM 951 O O . ASN A 1 123 ? -21.906 -23.578 -6.75 1 93.81 123 ASN A O 1
ATOM 955 N N . THR A 1 124 ? -20.469 -22.016 -7.34 1 90.88 124 THR A N 1
ATOM 956 C CA . THR A 1 124 ? -19.359 -22.906 -7.668 1 90.88 124 THR A CA 1
ATOM 957 C C . THR A 1 124 ? -18.094 -22.516 -6.906 1 90.88 124 THR A C 1
ATOM 959 O O . THR A 1 124 ? -17.969 -21.375 -6.457 1 90.88 124 THR A O 1
ATOM 962 N N . ALA A 1 125 ? -17.219 -23.391 -6.723 1 83.81 125 ALA A N 1
ATOM 963 C CA . ALA A 1 125 ? -15.984 -23.156 -5.965 1 83.81 125 ALA A CA 1
ATOM 964 C C . ALA A 1 125 ? -15.18 -22.016 -6.59 1 83.81 125 ALA A C 1
ATOM 966 O O . ALA A 1 125 ? -14.617 -21.172 -5.879 1 83.81 125 ALA A O 1
ATOM 967 N N . SER A 1 126 ? -15.25 -21.938 -7.934 1 81.44 126 SER A N 1
ATOM 968 C CA . SER A 1 126 ? -14.461 -20.953 -8.656 1 81.44 126 SER A CA 1
ATOM 969 C C . SER A 1 126 ? -15.062 -19.547 -8.531 1 81.44 126 SER A C 1
ATOM 971 O O . SER A 1 126 ? -14.352 -18.547 -8.602 1 81.44 126 SER A O 1
ATOM 973 N N . ASN A 1 127 ? -16.344 -19.562 -8.211 1 93.5 127 ASN A N 1
ATOM 974 C CA . ASN A 1 127 ? -17.031 -18.266 -8.25 1 93.5 127 ASN A CA 1
ATOM 975 C C . ASN A 1 127 ? -17.062 -17.594 -6.883 1 93.5 127 ASN A C 1
ATOM 977 O O . ASN A 1 127 ? -17.359 -16.406 -6.777 1 93.5 127 ASN A O 1
ATOM 981 N N . LYS A 1 128 ? -16.797 -18.375 -5.902 1 95.56 128 LYS A N 1
ATOM 982 C CA . LYS A 1 128 ? -16.828 -17.844 -4.543 1 95.56 128 LYS A CA 1
ATOM 983 C C . LYS A 1 128 ? -15.953 -16.594 -4.414 1 95.56 128 LYS A C 1
ATOM 985 O O . LYS A 1 128 ? -16.422 -15.547 -3.965 1 95.56 128 LYS A O 1
ATOM 990 N N . TYR A 1 129 ? -14.766 -16.672 -4.863 1 97.19 129 TYR A N 1
ATOM 991 C CA . TYR A 1 129 ? -13.805 -15.586 -4.73 1 97.19 129 TYR A CA 1
ATOM 992 C C . TYR A 1 129 ? -14.203 -14.398 -5.602 1 97.19 129 TYR A C 1
ATOM 994 O O . TYR A 1 129 ? -14.055 -13.242 -5.195 1 97.19 129 TYR A O 1
ATOM 1002 N N . LYS A 1 130 ? -14.766 -14.773 -6.734 1 98 130 LYS A N 1
ATOM 1003 C CA . LYS A 1 130 ? -15.211 -13.703 -7.629 1 98 130 LYS A CA 1
ATOM 1004 C C . LYS A 1 130 ? -16.375 -12.922 -7.023 1 98 130 LYS A C 1
ATOM 1006 O O . LYS A 1 130 ? -16.422 -11.695 -7.133 1 98 130 LYS A O 1
ATOM 1011 N N . ILE A 1 131 ? -17.234 -13.633 -6.398 1 98.5 131 ILE A N 1
ATOM 1012 C CA . ILE A 1 131 ? -18.406 -13 -5.785 1 98.5 131 ILE A CA 1
ATOM 1013 C C . ILE A 1 131 ? -17.953 -12.07 -4.66 1 98.5 131 ILE A C 1
ATOM 1015 O O . ILE A 1 131 ? -18.422 -10.938 -4.57 1 98.5 131 ILE A O 1
ATOM 1019 N N . ILE A 1 132 ? -17.078 -12.477 -3.846 1 98.31 132 ILE A N 1
ATOM 1020 C CA . ILE A 1 132 ? -16.594 -11.68 -2.723 1 98.31 132 ILE A CA 1
ATOM 1021 C C . ILE A 1 132 ? -15.828 -10.461 -3.242 1 98.31 132 ILE A C 1
ATOM 1023 O O . ILE A 1 132 ? -16.016 -9.352 -2.748 1 98.31 132 ILE A O 1
ATOM 1027 N N . ALA A 1 133 ? -14.977 -10.656 -4.25 1 98.56 133 ALA A N 1
ATOM 1028 C CA . ALA A 1 133 ? -14.234 -9.555 -4.848 1 98.56 133 ALA A CA 1
ATOM 1029 C C . ALA A 1 133 ? -15.18 -8.508 -5.441 1 98.56 133 ALA A C 1
ATOM 1031 O O . ALA A 1 133 ? -14.984 -7.309 -5.25 1 98.56 133 ALA A O 1
ATOM 1032 N N . ASN A 1 134 ? -16.203 -9.016 -6.105 1 98.69 134 ASN A N 1
ATOM 1033 C CA . ASN A 1 134 ? -17.156 -8.102 -6.727 1 98.69 134 ASN A CA 1
ATOM 1034 C C . ASN A 1 134 ? -17.953 -7.332 -5.68 1 98.69 134 ASN A C 1
ATOM 1036 O O . ASN A 1 134 ? -18.297 -6.168 -5.887 1 98.69 134 ASN A O 1
ATOM 1040 N N . ALA A 1 135 ? -18.281 -7.992 -4.602 1 98.81 135 ALA A N 1
ATOM 1041 C CA . ALA A 1 135 ? -18.953 -7.289 -3.508 1 98.81 135 ALA A CA 1
ATOM 1042 C C . ALA A 1 135 ? -18.047 -6.188 -2.941 1 98.81 135 ALA A C 1
ATOM 1044 O O . ALA A 1 135 ? -18.531 -5.109 -2.586 1 98.81 135 ALA A O 1
ATOM 1045 N N . THR A 1 136 ? -16.781 -6.453 -2.82 1 98.75 136 THR A N 1
ATOM 1046 C CA . THR A 1 136 ? -15.812 -5.465 -2.355 1 98.75 136 THR A CA 1
ATOM 1047 C C . THR A 1 136 ? -15.766 -4.27 -3.301 1 98.75 136 THR A C 1
ATOM 1049 O O . THR A 1 136 ? -15.844 -3.119 -2.861 1 98.75 136 THR A O 1
ATOM 1052 N N . LEU A 1 137 ? -15.68 -4.586 -4.594 1 98.62 137 LEU A N 1
ATOM 1053 C CA . LEU A 1 137 ? -15.625 -3.525 -5.594 1 98.62 137 LEU A CA 1
ATOM 1054 C C . LEU A 1 137 ? -16.922 -2.715 -5.602 1 98.62 137 LEU A C 1
ATOM 1056 O O . LEU A 1 137 ? -16.891 -1.507 -5.848 1 98.62 137 LEU A O 1
ATOM 1060 N N . ASP A 1 138 ? -18.016 -3.383 -5.359 1 98.5 138 ASP A N 1
ATOM 1061 C CA . ASP A 1 138 ? -19.297 -2.684 -5.25 1 98.5 138 ASP A CA 1
ATOM 1062 C C . ASP A 1 138 ? -19.281 -1.71 -4.074 1 98.5 138 ASP A C 1
ATOM 1064 O O . ASP A 1 138 ? -19.797 -0.594 -4.18 1 98.5 138 ASP A O 1
ATOM 1068 N N . SER A 1 139 ? -18.766 -2.135 -2.982 1 98.19 139 SER A N 1
ATOM 1069 C CA . SER A 1 139 ? -18.625 -1.265 -1.82 1 98.19 139 SER A CA 1
ATOM 1070 C C . SER A 1 139 ? -17.812 -0.02 -2.156 1 98.19 139 SER A C 1
ATOM 1072 O O . SER A 1 139 ? -18.188 1.096 -1.8 1 98.19 139 SER A O 1
ATOM 1074 N N . ILE A 1 140 ? -16.766 -0.214 -2.867 1 97.19 140 ILE A N 1
ATOM 1075 C CA . ILE A 1 140 ? -15.836 0.854 -3.246 1 97.19 140 ILE A CA 1
ATOM 1076 C C . ILE A 1 140 ? -16.531 1.81 -4.215 1 97.19 140 ILE A C 1
ATOM 1078 O O . ILE A 1 140 ? -16.312 3.021 -4.168 1 97.19 140 ILE A O 1
ATOM 1082 N N . SER A 1 141 ? -17.406 1.286 -5.078 1 96.38 141 SER A N 1
ATOM 1083 C CA . SER A 1 141 ? -18.094 2.088 -6.086 1 96.38 141 SER A CA 1
ATOM 1084 C C . SER A 1 141 ? -18.969 3.162 -5.434 1 96.38 141 SER A C 1
ATOM 1086 O O . SER A 1 141 ? -19.281 4.172 -6.062 1 96.38 141 SER A O 1
ATOM 1088 N N . LYS A 1 142 ? -19.328 2.955 -4.184 1 93.25 142 LYS A N 1
ATOM 1089 C CA . LYS A 1 142 ? -20.156 3.918 -3.457 1 93.25 142 LYS A CA 1
ATOM 1090 C C . LYS A 1 142 ? -19.328 5.137 -3.039 1 93.25 142 LYS A C 1
ATOM 1092 O O . LYS A 1 142 ? -19.891 6.191 -2.74 1 93.25 142 LYS A O 1
ATOM 1097 N N . LEU A 1 143 ? -18.109 4.984 -3.002 1 88.94 143 LEU A N 1
ATOM 1098 C CA . LEU A 1 143 ? -17.203 6.012 -2.496 1 88.94 143 LEU A CA 1
ATOM 1099 C C . LEU A 1 143 ? -16.609 6.828 -3.639 1 88.94 143 LEU A C 1
ATOM 1101 O O . LEU A 1 143 ? -16.312 8.008 -3.471 1 88.94 143 LEU A O 1
ATOM 1105 N N . ILE A 1 144 ? -16.469 6.242 -4.828 1 89 144 ILE A N 1
ATOM 1106 C CA . ILE A 1 144 ? -15.742 6.906 -5.902 1 89 144 ILE A CA 1
ATOM 1107 C C . ILE A 1 144 ? -16.719 7.508 -6.902 1 89 144 ILE A C 1
ATOM 1109 O O . ILE A 1 144 ? -17.859 7.047 -7.02 1 89 144 ILE A O 1
ATOM 1113 N N . PRO A 1 145 ? -16.297 8.586 -7.637 1 85.19 145 PRO A N 1
ATOM 1114 C CA . PRO A 1 145 ? -17.172 9.172 -8.656 1 85.19 145 PRO A CA 1
ATOM 1115 C C . PRO A 1 145 ? -17.562 8.172 -9.742 1 85.19 145 PRO A C 1
ATOM 1117 O O . PRO A 1 145 ? -16.844 7.199 -9.984 1 85.19 145 PRO A O 1
ATOM 1120 N N . LYS A 1 146 ? -18.641 8.422 -10.438 1 88.56 146 LYS A N 1
ATOM 1121 C CA . LYS A 1 146 ? -19.234 7.496 -11.391 1 88.56 146 LYS A CA 1
ATOM 1122 C C . LYS A 1 146 ? -18.375 7.371 -12.648 1 88.56 146 LYS A C 1
ATOM 1124 O O . LYS A 1 146 ? -18.531 6.418 -13.414 1 88.56 146 LYS A O 1
ATOM 1129 N N . ASN A 1 147 ? -17.547 8.383 -12.875 1 87.44 147 ASN A N 1
ATOM 1130 C CA . ASN A 1 147 ? -16.703 8.305 -14.062 1 87.44 147 ASN A CA 1
ATOM 1131 C C . ASN A 1 147 ? -15.484 7.414 -13.828 1 87.44 147 ASN A C 1
ATOM 1133 O O . ASN A 1 147 ? -14.594 7.332 -14.68 1 87.44 147 ASN A O 1
ATOM 1137 N N . HIS A 1 148 ? -15.422 6.793 -12.664 1 91.56 148 HIS A N 1
ATOM 1138 C CA . HIS A 1 148 ? -14.422 5.781 -12.336 1 91.56 148 HIS A CA 1
ATOM 1139 C C . HIS A 1 148 ? -15.07 4.422 -12.102 1 91.56 148 HIS A C 1
ATOM 1141 O O . HIS A 1 148 ? -16.047 4.316 -11.352 1 91.56 148 HIS A O 1
ATOM 1147 N N . LEU A 1 149 ? -14.477 3.422 -12.766 1 96.06 149 LEU A N 1
ATOM 1148 C CA . LEU A 1 149 ? -14.984 2.062 -12.602 1 96.06 149 LEU A CA 1
ATOM 1149 C C . LEU A 1 149 ? -13.844 1.094 -12.297 1 96.06 149 LEU A C 1
ATOM 1151 O O . LEU A 1 149 ? -12.766 1.197 -12.883 1 96.06 149 LEU A O 1
ATOM 1155 N N . PHE A 1 150 ? -14.117 0.234 -11.383 1 97.38 150 PHE A N 1
ATOM 1156 C CA . PHE A 1 150 ? -13.219 -0.891 -11.133 1 97.38 150 PHE A CA 1
ATOM 1157 C C . PHE A 1 150 ? -13.875 -2.203 -11.547 1 97.38 150 PHE A C 1
ATOM 1159 O O . PHE A 1 150 ? -14.984 -2.51 -11.125 1 97.38 150 PHE A O 1
ATOM 1166 N N . LEU A 1 151 ? -13.141 -2.955 -12.398 1 98.12 151 LEU A N 1
ATOM 1167 C CA . LEU A 1 151 ? -13.664 -4.227 -12.891 1 98.12 151 LEU A CA 1
ATOM 1168 C C . LEU A 1 151 ? -12.727 -5.375 -12.531 1 98.12 151 LEU A C 1
ATOM 1170 O O . LEU A 1 151 ? -11.516 -5.293 -12.773 1 98.12 151 LEU A O 1
ATOM 1174 N N . LEU A 1 152 ? -13.305 -6.391 -11.945 1 98.12 152 LEU A N 1
ATOM 1175 C CA . LEU A 1 152 ? -12.508 -7.582 -11.664 1 98.12 152 LEU A CA 1
ATOM 1176 C C . LEU A 1 152 ? -12.078 -8.266 -12.953 1 98.12 152 LEU A C 1
ATOM 1178 O O . LEU A 1 152 ? -12.914 -8.578 -13.805 1 98.12 152 LEU A O 1
ATOM 1182 N N . GLU A 1 153 ? -10.789 -8.508 -13.094 1 97.12 153 GLU A N 1
ATOM 1183 C CA . GLU A 1 153 ? -10.266 -9.188 -14.281 1 97.12 153 GLU A CA 1
ATOM 1184 C C . GLU A 1 153 ? -9.992 -10.656 -14 1 97.12 153 GLU A C 1
ATOM 1186 O O . GLU A 1 153 ? -10.312 -11.523 -14.82 1 97.12 153 GLU A O 1
ATOM 1191 N N . ASP A 1 154 ? -9.375 -10.852 -12.93 1 96.94 154 ASP A N 1
ATOM 1192 C CA . ASP A 1 154 ? -8.969 -12.219 -12.609 1 96.94 154 ASP A CA 1
ATOM 1193 C C . ASP A 1 154 ? -8.641 -12.359 -11.117 1 96.94 154 ASP A C 1
ATOM 1195 O O . ASP A 1 154 ? -8.32 -11.375 -10.453 1 96.94 154 ASP A O 1
ATOM 1199 N N . ILE A 1 155 ? -8.82 -13.555 -10.609 1 96.75 155 ILE A N 1
ATOM 1200 C CA . ILE A 1 155 ? -8.461 -13.891 -9.234 1 96.75 155 ILE A CA 1
ATOM 1201 C C . ILE A 1 155 ? -8 -15.352 -9.164 1 96.75 155 ILE A C 1
ATOM 1203 O O . ILE A 1 155 ? -8.586 -16.219 -9.812 1 96.75 155 ILE A O 1
ATOM 1207 N N . ASP A 1 156 ? -6.875 -15.492 -8.43 1 95.56 156 ASP A N 1
ATOM 1208 C CA . ASP A 1 156 ? -6.383 -16.859 -8.297 1 95.56 156 ASP A CA 1
ATOM 1209 C C . ASP A 1 156 ? -5.617 -17.047 -6.984 1 95.56 156 ASP A C 1
ATOM 1211 O O . ASP A 1 156 ? -5.266 -16.062 -6.324 1 95.56 156 ASP A O 1
ATOM 1215 N N . ILE A 1 157 ? -5.492 -18.344 -6.621 1 95.44 157 ILE A N 1
ATOM 1216 C CA . ILE A 1 157 ? -4.719 -18.719 -5.445 1 95.44 157 ILE A CA 1
ATOM 1217 C C . ILE A 1 157 ? -3.402 -19.359 -5.879 1 95.44 157 ILE A C 1
ATOM 1219 O O . ILE A 1 157 ? -3.391 -20.25 -6.727 1 95.44 157 ILE A O 1
ATOM 1223 N N . PHE A 1 158 ? -2.346 -18.812 -5.352 1 95.62 158 PHE A N 1
ATOM 1224 C CA . PHE A 1 158 ? -1.025 -19.359 -5.629 1 95.62 158 PHE A CA 1
ATOM 1225 C C . PHE A 1 158 ? -0.319 -19.75 -4.336 1 95.62 158 PHE A C 1
ATOM 1227 O O . PHE A 1 158 ? -0.824 -19.484 -3.242 1 95.62 158 PHE A O 1
ATOM 1234 N N . ASN A 1 159 ? 0.812 -20.5 -4.504 1 94.44 159 ASN A N 1
ATOM 1235 C CA . ASN A 1 159 ? 1.657 -20.844 -3.365 1 94.44 159 ASN A CA 1
ATOM 1236 C C . ASN A 1 159 ? 2.959 -20.047 -3.369 1 94.44 159 ASN A C 1
ATOM 1238 O O . ASN A 1 159 ? 3.631 -19.953 -4.398 1 94.44 159 ASN A O 1
ATOM 1242 N N . ILE A 1 160 ? 3.18 -19.359 -2.248 1 92.19 160 ILE A N 1
ATOM 1243 C CA . ILE A 1 160 ? 4.43 -18.641 -2.041 1 92.19 160 ILE A CA 1
ATOM 1244 C C . ILE A 1 160 ? 4.984 -18.953 -0.654 1 92.19 160 ILE A C 1
ATOM 1246 O O . ILE A 1 160 ? 4.254 -18.906 0.338 1 92.19 160 ILE A O 1
ATOM 1250 N N . ALA A 1 161 ? 6.305 -19.328 -0.583 1 92.38 161 ALA A N 1
ATOM 1251 C CA . ALA A 1 161 ? 6.965 -19.625 0.689 1 92.38 161 ALA A CA 1
ATOM 1252 C C . ALA A 1 161 ? 6.125 -20.562 1.539 1 92.38 161 ALA A C 1
ATOM 1254 O O . ALA A 1 161 ? 5.895 -20.312 2.723 1 92.38 161 ALA A O 1
ATOM 1255 N N . LYS A 1 162 ? 5.5 -21.609 0.955 1 91.81 162 LYS A N 1
ATOM 1256 C CA . LYS A 1 162 ? 4.734 -22.656 1.608 1 91.81 162 LYS A CA 1
ATOM 1257 C C . LYS A 1 162 ? 3.422 -22.125 2.172 1 91.81 162 LYS A C 1
ATOM 1259 O O . LYS A 1 162 ? 2.828 -22.734 3.066 1 91.81 162 LYS A O 1
ATOM 1264 N N . SER A 1 163 ? 3.062 -20.938 1.732 1 94.44 163 SER A N 1
ATOM 1265 C CA . SER A 1 163 ? 1.79 -20.344 2.121 1 94.44 163 SER A CA 1
ATOM 1266 C C . SER A 1 163 ? 0.908 -20.078 0.906 1 94.44 163 SER A C 1
ATOM 1268 O O . SER A 1 163 ? 1.41 -19.922 -0.21 1 94.44 163 SER A O 1
ATOM 1270 N N . ARG A 1 164 ? -0.382 -20.109 1.201 1 96.25 164 ARG A N 1
ATOM 1271 C CA . ARG A 1 164 ? -1.321 -19.797 0.131 1 96.25 164 ARG A CA 1
ATOM 1272 C C . ARG A 1 164 ? -1.606 -18.297 0.08 1 96.25 164 ARG A C 1
ATOM 1274 O O . ARG A 1 164 ? -1.746 -17.656 1.12 1 96.25 164 ARG A O 1
ATOM 1281 N N . ILE A 1 165 ? -1.64 -17.766 -1.176 1 96.44 165 ILE A N 1
ATOM 1282 C CA . ILE A 1 165 ? -1.801 -16.328 -1.369 1 96.44 165 ILE A CA 1
ATOM 1283 C C . ILE A 1 165 ? -2.869 -16.078 -2.428 1 96.44 165 ILE A C 1
ATOM 1285 O O . ILE A 1 165 ? -2.949 -16.797 -3.428 1 96.44 165 ILE A O 1
ATOM 1289 N N . ILE A 1 166 ? -3.76 -15.141 -2.152 1 97.06 166 ILE A N 1
ATOM 1290 C CA . ILE A 1 166 ? -4.695 -14.633 -3.152 1 97.06 166 ILE A CA 1
ATOM 1291 C C . ILE A 1 166 ? -4.023 -13.562 -3.998 1 97.06 166 ILE A C 1
ATOM 1293 O O . ILE A 1 166 ? -3.385 -12.648 -3.463 1 97.06 166 ILE A O 1
ATOM 1297 N N . VAL A 1 167 ? -4.09 -13.672 -5.297 1 97 167 VAL A N 1
ATOM 1298 C CA . VAL A 1 167 ? -3.662 -12.625 -6.211 1 97 167 VAL A CA 1
ATOM 1299 C C . VAL A 1 167 ? -4.832 -12.203 -7.098 1 97 167 VAL A C 1
ATOM 1301 O O . VAL A 1 167 ? -5.551 -13.047 -7.633 1 97 167 VAL A O 1
ATOM 1304 N N . ILE A 1 168 ? -4.961 -10.883 -7.246 1 97.38 168 ILE A N 1
ATOM 1305 C CA . ILE A 1 168 ? -6.129 -10.391 -7.969 1 97.38 168 ILE A CA 1
ATOM 1306 C C . ILE A 1 168 ? -5.703 -9.336 -8.984 1 97.38 168 ILE A C 1
ATOM 1308 O O . ILE A 1 168 ? -4.738 -8.602 -8.75 1 97.38 168 ILE A O 1
ATOM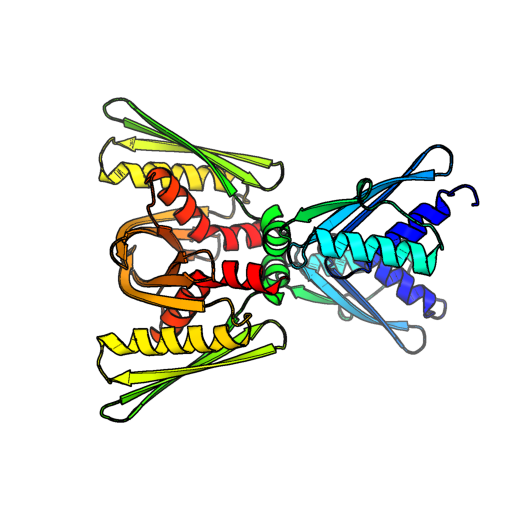 1312 N N . GLY A 1 169 ? -6.375 -9.367 -10.125 1 97.12 169 GLY A N 1
ATOM 1313 C CA . GLY A 1 169 ? -6.281 -8.305 -11.117 1 97.12 169 GLY A CA 1
ATOM 1314 C C . GLY A 1 169 ? -7.562 -7.504 -11.266 1 97.12 169 GLY A C 1
ATOM 1315 O O . GLY A 1 169 ? -8.633 -8.07 -11.484 1 97.12 169 GLY A O 1
ATOM 1316 N N . VAL A 1 170 ? -7.465 -6.16 -11.086 1 97.88 170 VAL A N 1
ATOM 1317 C CA . VAL A 1 170 ? -8.594 -5.246 -11.211 1 97.88 170 VAL A CA 1
ATOM 1318 C C . VAL A 1 170 ? -8.266 -4.156 -12.227 1 97.88 170 VAL A C 1
ATOM 1320 O O . VAL A 1 170 ? -7.215 -3.52 -12.148 1 97.88 170 VAL A O 1
ATOM 1323 N N . THR A 1 171 ? -9.164 -3.951 -13.141 1 97.38 171 THR A N 1
ATOM 1324 C CA . THR A 1 171 ? -8.953 -2.895 -14.125 1 97.38 171 THR A CA 1
ATOM 1325 C C . THR A 1 171 ? -9.656 -1.608 -13.695 1 97.38 171 THR A C 1
ATOM 1327 O O . THR A 1 171 ? -10.852 -1.622 -13.391 1 97.38 171 THR A O 1
ATOM 1330 N N . HIS A 1 172 ? -8.891 -0.53 -13.594 1 95.56 172 HIS A N 1
ATOM 1331 C CA . HIS A 1 172 ? -9.445 0.804 -13.406 1 95.56 172 HIS A CA 1
ATOM 1332 C C . HIS A 1 172 ? -9.773 1.463 -14.742 1 95.56 172 HIS A C 1
ATOM 1334 O O . HIS A 1 172 ? -8.883 1.66 -15.57 1 95.56 172 HIS A O 1
ATOM 1340 N N . VAL A 1 173 ? -11.047 1.755 -14.906 1 95 173 VAL A N 1
ATOM 1341 C CA . VAL A 1 173 ? -11.492 2.318 -16.172 1 95 173 VAL A CA 1
ATOM 1342 C C . VAL A 1 173 ? -12.023 3.734 -15.953 1 95 173 VAL A C 1
ATOM 1344 O O . VAL A 1 173 ? -12.828 3.969 -15.039 1 95 173 VAL A O 1
ATOM 1347 N N . THR A 1 174 ? -11.508 4.625 -16.703 1 88.69 174 THR A N 1
ATOM 1348 C CA . THR A 1 174 ? -12.062 5.969 -16.844 1 88.69 174 THR A CA 1
ATOM 1349 C C . THR A 1 174 ? -12.438 6.25 -18.297 1 88.69 174 THR A C 1
ATOM 1351 O O . THR A 1 174 ? -12.344 5.367 -19.156 1 88.69 174 THR A O 1
ATOM 1354 N N . ASN A 1 175 ? -13.008 7.527 -18.531 1 85.12 175 ASN A N 1
ATOM 1355 C CA . ASN A 1 175 ? -13.391 7.867 -19.906 1 85.12 175 ASN A CA 1
ATOM 1356 C C . ASN A 1 175 ? -12.188 7.848 -20.844 1 85.12 175 ASN A C 1
ATOM 1358 O O . ASN A 1 175 ? -12.328 7.57 -22.031 1 85.12 175 ASN A O 1
ATOM 1362 N N . ASN A 1 176 ? -10.953 8.008 -20.344 1 84.88 176 ASN A N 1
ATOM 1363 C CA . ASN A 1 176 ? -9.805 8.242 -21.219 1 84.88 176 ASN A CA 1
ATOM 1364 C C . ASN A 1 176 ? -8.734 7.168 -21.031 1 84.88 176 ASN A C 1
ATOM 1366 O O . ASN A 1 176 ? -7.805 7.059 -21.828 1 84.88 176 ASN A O 1
ATOM 1370 N N . GLN A 1 177 ? -8.922 6.473 -19.969 1 87.25 177 GLN A N 1
ATOM 1371 C CA . GLN A 1 177 ? -7.797 5.594 -19.672 1 87.25 177 GLN A CA 1
ATOM 1372 C C . GLN A 1 177 ? -8.273 4.285 -19.047 1 87.25 177 GLN A C 1
ATOM 1374 O O . GLN A 1 177 ? -9.312 4.246 -18.391 1 87.25 177 GLN A O 1
ATOM 1379 N N . GLU A 1 178 ? -7.539 3.186 -19.328 1 91.69 178 GLU A N 1
ATOM 1380 C CA . GLU A 1 178 ? -7.68 1.89 -18.672 1 91.69 178 GLU A CA 1
ATOM 1381 C C . GLU A 1 178 ? -6.34 1.409 -18.109 1 91.69 178 GLU A C 1
ATOM 1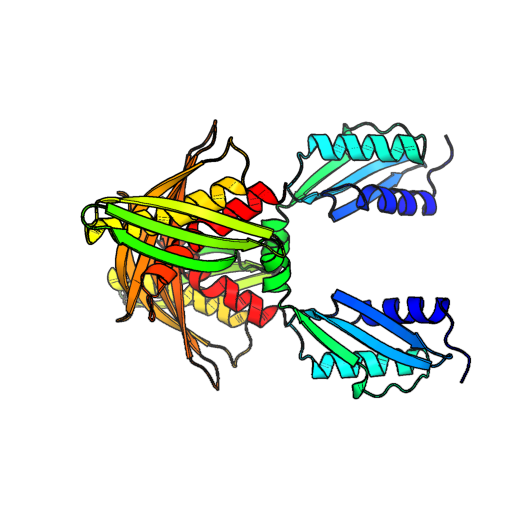383 O O . GLU A 1 178 ? -5.305 1.539 -18.766 1 91.69 178 GLU A O 1
ATOM 1388 N N . GLU A 1 179 ? -6.426 0.94 -16.859 1 91.81 179 GLU A N 1
ATOM 1389 C CA . GLU A 1 179 ? -5.195 0.459 -16.234 1 91.81 179 GLU A CA 1
ATOM 1390 C C . GLU A 1 179 ? -5.449 -0.792 -15.398 1 91.81 179 GLU A C 1
ATOM 1392 O O . GLU A 1 179 ? -6.379 -0.826 -14.594 1 91.81 179 GLU A O 1
ATOM 1397 N N . LEU A 1 180 ? -4.617 -1.827 -15.641 1 95.12 180 LEU A N 1
ATOM 1398 C CA . LEU A 1 180 ? -4.695 -3.035 -14.828 1 95.12 180 LEU A CA 1
ATOM 1399 C C . LEU A 1 180 ? -3.92 -2.863 -13.523 1 95.12 180 LEU A C 1
ATOM 1401 O O . LEU A 1 180 ? -2.73 -2.537 -13.547 1 95.12 180 LEU A O 1
ATOM 1405 N N . LEU A 1 181 ? -4.609 -3.037 -12.391 1 94.25 181 LEU A N 1
ATOM 1406 C CA . LEU A 1 181 ? -4.031 -3.008 -11.055 1 94.25 181 LEU A CA 1
ATOM 1407 C C . LEU A 1 181 ? -4 -4.406 -10.445 1 94.25 181 LEU A C 1
ATOM 1409 O O . LEU A 1 181 ? -4.836 -5.25 -10.773 1 94.25 181 LEU A O 1
ATOM 1413 N N . THR A 1 182 ? -3.035 -4.613 -9.562 1 94.81 182 THR A N 1
ATOM 1414 C CA . THR A 1 182 ? -2.947 -5.926 -8.938 1 94.81 182 THR A CA 1
ATOM 1415 C C . THR A 1 182 ? -2.816 -5.797 -7.422 1 94.81 182 THR A C 1
ATOM 1417 O O . THR A 1 182 ? -2.389 -4.758 -6.918 1 94.81 182 THR A O 1
ATOM 1420 N N . GLY A 1 183 ? -3.246 -6.766 -6.73 1 95.62 183 GLY A N 1
ATOM 1421 C CA . GLY A 1 183 ? -3.146 -6.891 -5.285 1 95.62 183 GLY A CA 1
ATOM 1422 C C . GLY A 1 183 ? -2.982 -8.32 -4.816 1 95.62 183 GLY A C 1
ATOM 1423 O O . GLY A 1 183 ? -3.209 -9.266 -5.586 1 95.62 183 GLY A O 1
ATOM 1424 N N . SER A 1 184 ? -2.57 -8.453 -3.59 1 95.69 184 SER A N 1
ATOM 1425 C CA . SER A 1 184 ? -2.344 -9.781 -3.037 1 95.69 184 SER A CA 1
ATOM 1426 C C . SER A 1 184 ? -2.51 -9.789 -1.522 1 95.69 184 SER A C 1
ATOM 1428 O O . SER A 1 184 ? -2.445 -8.734 -0.881 1 95.69 184 SER A O 1
ATOM 1430 N N . CYS A 1 185 ? -2.801 -11.023 -1.044 1 95.88 185 CYS A N 1
ATOM 1431 C CA . CYS A 1 185 ? -2.926 -11.203 0.398 1 95.88 185 CYS A CA 1
ATOM 1432 C C . CYS A 1 185 ? -2.752 -12.672 0.781 1 95.88 185 CYS A C 1
ATOM 1434 O O . CYS A 1 185 ? -3.312 -13.555 0.134 1 95.88 185 CYS A O 1
ATOM 1436 N N . LEU A 1 186 ? -1.951 -12.828 1.83 1 96 186 LEU A N 1
ATOM 1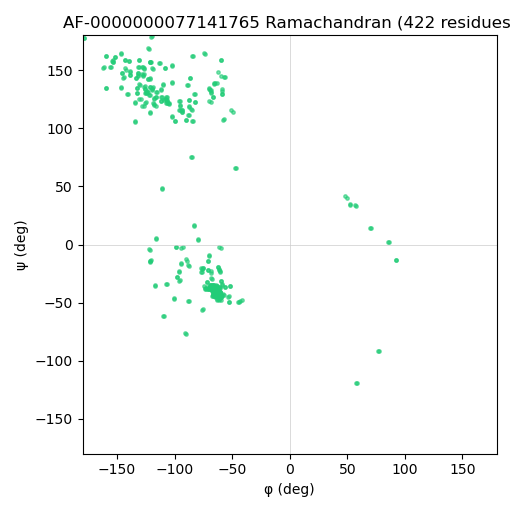437 C CA . LEU A 1 186 ? -1.785 -14.18 2.363 1 96 186 LEU A CA 1
ATOM 1438 C C . LEU A 1 186 ? -3.094 -14.688 2.953 1 96 186 LEU A C 1
ATOM 1440 O O . LEU A 1 186 ? -3.818 -13.945 3.615 1 96 186 LEU A O 1
ATOM 1444 N N . ILE A 1 187 ? -3.293 -16 2.623 1 96.44 187 ILE A N 1
ATOM 1445 C CA . ILE A 1 187 ? -4.438 -16.656 3.248 1 96.44 187 ILE A CA 1
ATOM 1446 C C . ILE A 1 187 ? -4.039 -17.172 4.629 1 96.44 187 ILE A C 1
ATOM 1448 O O . ILE A 1 187 ? -3.258 -18.125 4.742 1 96.44 187 ILE A O 1
ATOM 1452 N N . LYS A 1 188 ? -4.469 -16.562 5.617 1 91.44 188 LYS A N 1
ATOM 1453 C CA . LYS A 1 188 ? -4.18 -17.031 6.973 1 91.44 188 LYS A CA 1
ATOM 1454 C C . LYS A 1 188 ? -5.258 -17.984 7.465 1 91.44 188 LYS A C 1
ATOM 1456 O O . LYS A 1 188 ? -5.133 -19.203 7.301 1 91.44 188 LYS A O 1
ATOM 1461 N N . LYS A 1 189 ? -6.43 -17.531 7.859 1 88.25 189 LYS A N 1
ATOM 1462 C CA . LYS A 1 189 ? -7.496 -18.391 8.352 1 88.25 189 LYS A CA 1
ATOM 1463 C C . LYS A 1 189 ? -8.727 -18.312 7.445 1 88.25 189 LYS A C 1
ATOM 1465 O O . LYS A 1 189 ? -9.344 -19.344 7.148 1 88.25 189 LYS A O 1
ATOM 1470 N N . ASP A 1 190 ? -9 -17.25 6.934 1 93.75 190 ASP A N 1
ATOM 1471 C CA . ASP A 1 190 ? -10.234 -17 6.191 1 93.75 190 ASP A CA 1
ATOM 1472 C C . ASP A 1 190 ? -9.93 -16.562 4.758 1 93.75 190 ASP A C 1
ATOM 1474 O O . ASP A 1 190 ? -9.453 -15.453 4.523 1 93.75 190 ASP A O 1
ATOM 1478 N N . GLU A 1 191 ? -10.297 -17.375 3.822 1 95.19 191 GLU A N 1
ATOM 1479 C CA . GLU A 1 191 ? -10.039 -17.094 2.412 1 95.19 191 GLU A CA 1
ATOM 1480 C C . GLU A 1 191 ? -10.82 -15.875 1.939 1 95.19 191 GLU A C 1
ATOM 1482 O O . GLU A 1 191 ? -10.32 -15.086 1.142 1 95.19 191 GLU A O 1
ATOM 1487 N N . GLY A 1 192 ? -12.031 -15.797 2.455 1 96.56 192 GLY A N 1
ATOM 1488 C CA . GLY A 1 192 ? -12.852 -14.656 2.066 1 96.56 192 GLY A CA 1
ATOM 1489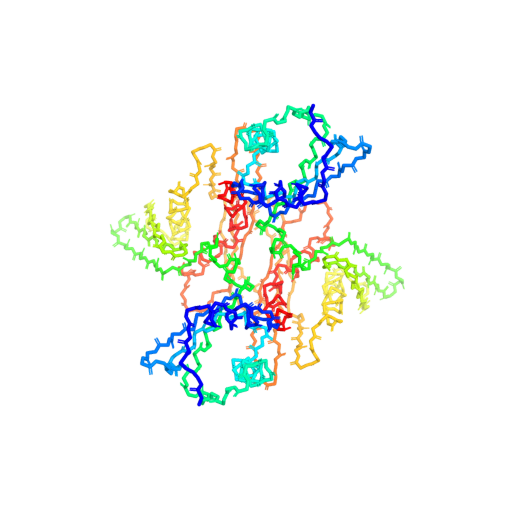 C C . GLY A 1 192 ? -12.266 -13.328 2.488 1 96.56 192 GLY A C 1
ATOM 1490 O O . GLY A 1 192 ? -12.273 -12.367 1.714 1 96.56 192 GLY A O 1
ATOM 1491 N N . GLU A 1 193 ? -11.805 -13.305 3.678 1 97 193 GLU A N 1
ATOM 1492 C CA . GLU A 1 193 ? -11.133 -12.102 4.168 1 97 193 GLU A CA 1
ATOM 1493 C C . GLU A 1 193 ? -9.906 -11.773 3.324 1 97 193 GLU A C 1
ATOM 1495 O O . GLU A 1 193 ? -9.672 -10.602 3.002 1 97 193 GLU A O 1
ATOM 1500 N N . ALA A 1 194 ? -9.195 -12.773 2.975 1 97.25 194 ALA A N 1
ATOM 1501 C CA . ALA A 1 194 ? -8 -12.578 2.154 1 97.25 194 ALA A CA 1
ATOM 1502 C C . ALA A 1 194 ? -8.359 -12 0.79 1 97.25 194 ALA A C 1
ATOM 1504 O O . ALA A 1 194 ? -7.617 -11.195 0.233 1 97.25 194 ALA A O 1
ATOM 1505 N N . VAL A 1 195 ? -9.5 -12.406 0.247 1 97.94 195 VAL A N 1
ATOM 1506 C CA . VAL A 1 195 ? -9.961 -11.898 -1.039 1 97.94 195 VAL A CA 1
ATOM 1507 C C . VAL A 1 195 ? -10.258 -10.398 -0.924 1 97.94 195 VAL A C 1
ATOM 1509 O O . VAL A 1 195 ? -9.836 -9.609 -1.772 1 97.94 195 VAL A O 1
ATOM 1512 N N . VAL A 1 196 ? -10.922 -10 0.16 1 98.38 196 VAL A N 1
ATOM 1513 C CA . VAL A 1 196 ? -11.266 -8.594 0.362 1 98.38 196 VAL A CA 1
ATOM 1514 C C . VAL A 1 196 ? -9.984 -7.773 0.493 1 98.38 196 VAL A C 1
ATOM 1516 O O . VAL A 1 196 ? -9.836 -6.742 -0.166 1 98.38 196 VAL A O 1
ATOM 1519 N N . LYS A 1 197 ? -9.117 -8.281 1.221 1 97.12 197 LYS A N 1
ATOM 1520 C CA . LYS A 1 197 ? -7.883 -7.551 1.49 1 97.12 197 LYS A CA 1
ATOM 1521 C C . LYS A 1 197 ? -7 -7.477 0.245 1 97.12 197 LYS A C 1
ATOM 1523 O O . LYS A 1 197 ? -6.332 -6.465 0.011 1 97.12 197 LYS A O 1
ATOM 1528 N N . ALA A 1 198 ? -6.969 -8.539 -0.526 1 97.38 198 ALA A N 1
ATOM 1529 C CA . ALA A 1 198 ? -6.238 -8.508 -1.79 1 97.38 198 ALA A CA 1
ATOM 1530 C C . ALA A 1 198 ? -6.848 -7.484 -2.748 1 97.38 198 ALA A C 1
ATOM 1532 O O . ALA A 1 198 ? -6.129 -6.805 -3.479 1 97.38 198 ALA A O 1
ATOM 1533 N N . THR A 1 199 ? -8.156 -7.41 -2.754 1 98.19 199 THR A N 1
ATOM 1534 C CA . THR A 1 199 ? -8.844 -6.434 -3.588 1 98.19 199 THR A CA 1
ATOM 1535 C C . THR A 1 199 ? -8.492 -5.012 -3.16 1 98.19 199 THR A C 1
ATOM 1537 O O . THR A 1 199 ? -8.172 -4.168 -3.998 1 98.19 199 THR A O 1
ATOM 1540 N N . LEU A 1 200 ? -8.5 -4.832 -1.849 1 96.5 200 LEU A N 1
ATOM 1541 C CA . LEU A 1 200 ? -8.117 -3.527 -1.317 1 96.5 200 LEU A CA 1
ATOM 1542 C C . LEU A 1 200 ? -6.672 -3.197 -1.66 1 96.5 200 LEU A C 1
ATOM 1544 O O . LEU A 1 200 ? -6.352 -2.053 -1.985 1 96.5 200 LEU A O 1
ATOM 1548 N N . ASP A 1 201 ? -5.898 -4.176 -1.522 1 94.81 201 ASP A N 1
ATOM 1549 C CA . ASP A 1 201 ? -4.488 -4 -1.856 1 94.81 201 ASP A CA 1
ATOM 1550 C C . ASP A 1 201 ? -4.32 -3.514 -3.293 1 94.81 201 ASP A C 1
ATOM 1552 O O . ASP A 1 201 ? -3.422 -2.719 -3.584 1 94.81 201 ASP A O 1
ATOM 1556 N N . ALA A 1 202 ? -5.125 -3.975 -4.172 1 95.88 202 ALA A N 1
ATOM 1557 C CA . ALA A 1 202 ? -5.047 -3.611 -5.582 1 95.88 202 ALA A CA 1
ATOM 1558 C C . ALA A 1 202 ? -5.508 -2.176 -5.805 1 95.88 202 ALA A C 1
ATOM 1560 O O . ALA A 1 202 ? -4.945 -1.457 -6.637 1 95.88 202 ALA A O 1
ATOM 1561 N N . VAL A 1 203 ? -6.461 -1.708 -5 1 95.06 203 VAL A N 1
ATOM 1562 C CA . VAL A 1 203 ? -7.164 -0.535 -5.504 1 95.06 203 VAL A CA 1
ATOM 1563 C C . VAL A 1 203 ? -7.012 0.624 -4.523 1 95.06 203 VAL A C 1
ATOM 1565 O O . VAL A 1 203 ? -7.293 1.775 -4.863 1 95.06 203 VAL A O 1
ATOM 1568 N N . ASN A 1 204 ? -6.566 0.355 -3.334 1 91 204 ASN A N 1
ATOM 1569 C CA . ASN A 1 204 ? -6.633 1.352 -2.27 1 91 204 ASN A CA 1
ATOM 1570 C C . ASN A 1 204 ? -5.832 2.602 -2.619 1 91 204 ASN A C 1
ATOM 1572 O O . ASN A 1 204 ? -6.27 3.721 -2.354 1 91 204 ASN A O 1
ATOM 1576 N N . ARG A 1 205 ? -4.715 2.418 -3.154 1 83.88 205 ARG A N 1
ATOM 1577 C CA . ARG A 1 205 ? -3.893 3.566 -3.527 1 83.88 205 ARG A CA 1
ATOM 1578 C C . ARG A 1 205 ? -4.609 4.445 -4.547 1 83.88 205 ARG A C 1
ATOM 1580 O O . ARG A 1 205 ? -4.582 5.672 -4.445 1 83.88 205 ARG A O 1
ATOM 1587 N N . ARG A 1 206 ? -5.191 3.812 -5.52 1 86.88 206 ARG A N 1
ATOM 1588 C CA . ARG A 1 206 ? -5.914 4.539 -6.559 1 86.88 206 ARG A CA 1
ATOM 1589 C C . ARG A 1 206 ? -7.141 5.238 -5.988 1 86.88 206 ARG A C 1
ATOM 1591 O O . ARG A 1 206 ? -7.445 6.375 -6.355 1 86.88 206 ARG A O 1
ATOM 1598 N N . VAL A 1 207 ? -7.848 4.523 -5.102 1 89.56 207 VAL A N 1
ATOM 1599 C CA . VAL A 1 207 ? -9.039 5.086 -4.473 1 89.56 207 VAL A CA 1
ATOM 1600 C C . VAL A 1 207 ? -8.664 6.352 -3.703 1 89.56 207 VAL A C 1
ATOM 1602 O O . VAL A 1 207 ? -9.367 7.363 -3.779 1 89.56 207 VAL A O 1
ATOM 1605 N N . MET A 1 208 ? -7.566 6.254 -2.977 1 81.69 208 MET A N 1
ATOM 1606 C CA . MET A 1 208 ? -7.102 7.41 -2.217 1 81.69 208 MET A CA 1
ATOM 1607 C C . MET A 1 208 ? -6.785 8.578 -3.145 1 81.69 208 MET A C 1
ATOM 1609 O O . MET A 1 208 ? -7.078 9.727 -2.822 1 81.69 208 MET A O 1
ATOM 1613 N N . SER A 1 209 ? -6.242 8.227 -4.281 1 77.31 209 SER A N 1
ATOM 1614 C CA . SER A 1 209 ? -5.918 9.266 -5.258 1 77.31 209 SER A CA 1
ATOM 1615 C C . SER A 1 209 ? -7.18 9.898 -5.832 1 77.31 209 SER A C 1
ATOM 1617 O O . SER A 1 209 ? -7.227 11.109 -6.062 1 77.31 209 SER A O 1
ATOM 1619 N N . ILE A 1 210 ? -8.172 9.086 -6.047 1 77.81 210 ILE A N 1
ATOM 1620 C CA . ILE A 1 210 ? -9.43 9.516 -6.652 1 77.81 210 ILE A CA 1
ATOM 1621 C C . ILE A 1 210 ? -10.195 10.398 -5.672 1 77.81 210 ILE A C 1
ATOM 1623 O O . ILE A 1 210 ? -10.82 11.383 -6.07 1 77.81 210 ILE A O 1
ATOM 1627 N N . THR A 1 211 ? -10.125 10.008 -4.379 1 74.62 211 THR A N 1
ATOM 1628 C CA . THR A 1 211 ? -11.016 10.633 -3.404 1 74.62 211 THR A CA 1
ATOM 1629 C C . THR A 1 211 ? -10.312 11.773 -2.684 1 74.62 211 THR A C 1
ATOM 1631 O O . THR A 1 211 ? -10.93 12.5 -1.903 1 74.62 211 THR A O 1
ATOM 1634 N N . SER A 1 212 ? -9.047 11.727 -2.68 1 58.69 212 SER A N 1
ATOM 1635 C CA . SER A 1 212 ? -8.336 12.859 -2.09 1 58.69 212 SER A CA 1
ATOM 1636 C C . SER A 1 212 ? -8.641 14.148 -2.838 1 58.69 212 SER A C 1
ATOM 1638 O O . SER A 1 212 ? -8.203 15.227 -2.428 1 58.69 212 SER A O 1
ATOM 1640 N N . LEU A 1 213 ? -9.461 14.023 -3.93 1 42.62 213 LEU A N 1
ATOM 1641 C CA . LEU A 1 213 ? -9.859 15.273 -4.582 1 42.62 213 LEU A CA 1
ATOM 1642 C C . LEU A 1 213 ? -10.93 15.992 -3.768 1 42.62 213 LEU A C 1
ATOM 1644 O O . LEU A 1 213 ? -11.805 15.344 -3.172 1 42.62 213 LEU A O 1
ATOM 1648 N N . MET B 1 1 ? -3.75 51.781 -3.51 1 43.19 1 MET B N 1
ATOM 1649 C CA . MET B 1 1 ? -3.654 50.406 -3.021 1 43.19 1 MET B CA 1
ATOM 1650 C C . MET B 1 1 ? -2.531 50.25 -1.997 1 43.19 1 MET B C 1
ATOM 1652 O O . MET B 1 1 ? -1.391 50.656 -2.266 1 43.19 1 MET B O 1
ATOM 1656 N N . GLY B 1 2 ? -2.756 50.219 -0.832 1 55.53 2 GLY B N 1
ATOM 1657 C CA . GLY B 1 2 ? -1.755 50.406 0.203 1 55.53 2 GLY B CA 1
ATOM 1658 C C . GLY B 1 2 ? -0.64 49.406 0.164 1 55.53 2 GLY B C 1
ATOM 1659 O O . GLY B 1 2 ? -0.796 48.312 -0.425 1 55.53 2 GLY B O 1
ATOM 1660 N N . GLU B 1 3 ? 0.608 49.812 0.505 1 71.25 3 GLU B N 1
ATOM 1661 C CA . GLU B 1 3 ? 1.834 49.031 0.507 1 71.25 3 GLU B CA 1
ATOM 1662 C C . GLU B 1 3 ? 1.637 47.688 1.249 1 71.25 3 GLU B C 1
ATOM 1664 O O . GLU B 1 3 ? 1.072 47.688 2.344 1 71.25 3 GLU B O 1
ATOM 1669 N N . ILE B 1 4 ? 1.738 46.562 0.462 1 79.38 4 ILE B N 1
ATOM 1670 C CA . ILE B 1 4 ? 1.619 45.25 1.062 1 79.38 4 ILE B CA 1
ATOM 1671 C C . ILE B 1 4 ? 2.66 45.094 2.168 1 79.38 4 ILE B C 1
ATOM 1673 O O . ILE B 1 4 ? 3.859 45.25 1.929 1 79.38 4 ILE B O 1
ATOM 1677 N N . THR B 1 5 ? 2.23 45.094 3.383 1 80.69 5 THR B N 1
ATOM 1678 C CA . THR B 1 5 ? 3.094 44.938 4.551 1 80.69 5 THR B CA 1
ATOM 1679 C C . THR B 1 5 ? 3.342 43.469 4.852 1 80.69 5 THR B C 1
ATOM 1681 O O . THR B 1 5 ? 2.65 42.594 4.324 1 80.69 5 THR B O 1
ATOM 1684 N N . LYS B 1 6 ? 4.367 43.219 5.617 1 83.94 6 LYS B N 1
ATOM 1685 C CA . LYS B 1 6 ? 4.707 41.844 6.027 1 83.94 6 LYS B CA 1
ATOM 1686 C C . LYS B 1 6 ? 3.559 41.188 6.797 1 83.94 6 LYS B C 1
ATOM 1688 O O . LYS B 1 6 ? 3.301 40 6.648 1 83.94 6 LYS B O 1
ATOM 1693 N N . ASP B 1 7 ? 2.883 42.031 7.457 1 83.5 7 ASP B N 1
ATOM 1694 C CA . ASP B 1 7 ? 1.755 41.531 8.234 1 83.5 7 ASP B CA 1
ATOM 1695 C C . ASP B 1 7 ? 0.614 41.094 7.324 1 83.5 7 ASP B C 1
ATOM 1697 O O . ASP B 1 7 ? -0.048 40.062 7.598 1 83.5 7 ASP B O 1
ATOM 1701 N N . MET B 1 8 ? 0.403 41.812 6.297 1 86.44 8 MET B N 1
ATOM 1702 C CA . MET B 1 8 ? -0.642 41.469 5.332 1 86.44 8 MET B CA 1
ATOM 1703 C C . MET B 1 8 ? -0.316 40.188 4.609 1 86.44 8 MET B C 1
ATOM 1705 O O . MET B 1 8 ? -1.207 39.375 4.344 1 86.44 8 MET B O 1
ATOM 1709 N N . VAL B 1 9 ? 0.957 39.969 4.355 1 87.88 9 VAL B N 1
ATOM 1710 C CA . VAL B 1 9 ? 1.422 38.781 3.664 1 87.88 9 VAL B CA 1
ATOM 1711 C C . VAL B 1 9 ? 1.133 37.531 4.516 1 87.88 9 VAL B C 1
ATOM 1713 O O . VAL B 1 9 ? 0.59 36.562 4.02 1 87.88 9 VAL B O 1
ATOM 1716 N N . THR B 1 10 ? 1.382 37.719 5.707 1 84.69 10 THR B N 1
ATOM 1717 C CA . THR B 1 10 ? 1.146 36.594 6.637 1 84.69 10 THR B CA 1
ATOM 1718 C C . THR B 1 10 ? -0.345 36.312 6.75 1 84.69 10 THR B C 1
ATOM 1720 O O . THR B 1 10 ? -0.745 35.125 6.789 1 84.69 10 THR B O 1
ATOM 1723 N N . SER B 1 11 ? -1.062 37.344 6.77 1 85.31 11 SER B N 1
ATOM 1724 C CA . SER B 1 11 ? -2.51 37.188 6.848 1 85.31 11 SER B CA 1
ATOM 1725 C C . SER B 1 11 ? -3.055 36.5 5.594 1 85.31 11 SER B C 1
ATOM 1727 O O . SER B 1 11 ? -3.932 35.625 5.68 1 85.31 11 SER B O 1
ATOM 1729 N N . MET B 1 12 ? -2.568 36.844 4.418 1 88.94 12 MET B N 1
ATOM 1730 C CA . MET B 1 12 ? -2.986 36.219 3.154 1 88.94 12 MET B CA 1
ATOM 1731 C C . MET B 1 12 ? -2.695 34.75 3.146 1 88.94 12 MET B C 1
ATOM 1733 O O . MET B 1 12 ? -3.551 33.938 2.764 1 88.94 12 MET B O 1
ATOM 1737 N N . GLU B 1 13 ? -1.511 34.469 3.592 1 85.94 13 GLU B N 1
ATOM 1738 C CA . GLU B 1 13 ? -1.141 33.031 3.643 1 85.94 13 GLU B CA 1
ATOM 1739 C C . GLU B 1 13 ? -2.062 32.281 4.578 1 85.94 13 GLU B C 1
ATOM 1741 O O . GLU B 1 13 ? -2.441 31.141 4.281 1 85.94 13 GLU B O 1
ATOM 1746 N N . GLY B 1 14 ? -2.396 32.969 5.594 1 80.62 14 GLY B N 1
ATOM 1747 C CA . GLY B 1 14 ? -3.34 32.344 6.512 1 80.62 14 GLY B CA 1
ATOM 1748 C C . GLY B 1 14 ? -4.668 32 5.863 1 80.62 14 GLY B C 1
ATOM 1749 O O . GLY B 1 14 ? -5.191 30.906 6.059 1 80.62 14 GLY B O 1
ATOM 1750 N N . TYR B 1 15 ? -5.223 32.875 5.121 1 80.88 15 TYR B N 1
ATOM 1751 C CA . TYR B 1 15 ? -6.508 32.656 4.465 1 80.88 15 TYR B CA 1
ATOM 1752 C C . TYR B 1 15 ? -6.383 31.672 3.322 1 80.88 15 TYR B C 1
ATOM 1754 O O . TYR B 1 15 ? -7.27 30.844 3.119 1 80.88 15 TYR B O 1
ATOM 1762 N N . ILE B 1 16 ? -5.273 31.703 2.582 1 87 16 ILE B N 1
ATOM 1763 C CA . ILE B 1 16 ? -5.055 30.781 1.478 1 87 16 ILE B CA 1
ATOM 1764 C C . ILE B 1 16 ? -4.961 29.359 2.014 1 87 16 ILE B C 1
ATOM 1766 O O . ILE B 1 16 ? -5.516 28.422 1.42 1 87 16 ILE B O 1
ATOM 1770 N N . ASN B 1 17 ? -4.344 29.281 3.143 1 79.62 17 ASN B N 1
ATOM 1771 C CA . ASN B 1 17 ? -4.129 27.953 3.729 1 79.62 17 ASN B CA 1
ATOM 1772 C C . ASN B 1 17 ? -5.434 27.344 4.219 1 79.62 17 ASN B C 1
ATOM 1774 O O . ASN B 1 17 ? -5.5 26.141 4.477 1 79.62 17 ASN B O 1
ATOM 1778 N N . LYS B 1 18 ? -6.426 28.156 4.219 1 72.88 18 LYS B N 1
ATOM 1779 C CA . LYS B 1 18 ? -7.727 27.656 4.652 1 72.88 18 LYS B CA 1
ATOM 1780 C C . LYS B 1 18 ? -8.516 27.094 3.475 1 72.88 18 LYS B C 1
ATOM 1782 O O . LYS B 1 18 ? -9.562 26.469 3.664 1 72.88 18 LYS B O 1
ATOM 1787 N N . ILE B 1 19 ? -8.078 27.359 2.316 1 79.44 19 ILE B N 1
ATOM 1788 C CA . ILE B 1 19 ? -8.734 26.844 1.122 1 79.44 19 ILE B CA 1
ATOM 1789 C C . ILE B 1 19 ? -8.625 25.328 1.101 1 79.44 19 ILE B C 1
ATOM 1791 O O . ILE B 1 19 ? -7.566 24.766 1.376 1 79.44 19 ILE B O 1
ATOM 1795 N N . GLN B 1 20 ? -9.711 24.734 0.707 1 72.62 20 GLN B N 1
ATOM 1796 C CA . GLN B 1 20 ? -9.734 23.281 0.611 1 72.62 20 GLN B CA 1
ATOM 1797 C C . GLN B 1 20 ? -8.664 22.781 -0.357 1 72.62 20 GLN B C 1
ATOM 1799 O O . GLN B 1 20 ? -8.555 23.281 -1.479 1 72.62 20 GLN B O 1
ATOM 1804 N N . GLY B 1 21 ? -7.844 21.812 0.046 1 65.56 21 GLY B N 1
ATOM 1805 C CA . GLY B 1 21 ? -6.824 21.203 -0.794 1 65.56 21 GLY B CA 1
ATOM 1806 C C . GLY B 1 21 ? -5.473 21.875 -0.675 1 65.56 21 GLY B C 1
ATOM 1807 O O . GLY B 1 21 ? -4.465 21.344 -1.153 1 65.56 21 GLY B O 1
ATOM 1808 N N . VAL B 1 22 ? -5.441 23.094 -0.039 1 75.25 22 VAL B N 1
ATOM 1809 C CA . VAL B 1 22 ? -4.188 23.828 0.073 1 75.25 22 VAL B CA 1
ATOM 1810 C C . VAL B 1 22 ? -3.439 23.391 1.33 1 75.25 22 VAL B C 1
ATOM 1812 O O . VAL B 1 22 ? -4.027 23.312 2.412 1 75.25 22 VAL B O 1
ATOM 1815 N N . LEU B 1 23 ? -2.23 22.953 1.172 1 69.81 23 LEU B N 1
ATOM 1816 C CA . LEU B 1 23 ? -1.389 22.5 2.271 1 69.81 23 LEU B CA 1
ATOM 1817 C C . LEU B 1 23 ? -0.614 23.672 2.881 1 69.81 23 LEU B C 1
ATOM 1819 O O . LEU B 1 23 ? -0.5 23.766 4.105 1 69.81 23 LEU B O 1
ATOM 1823 N N . SER B 1 24 ? -0.068 24.344 2.018 1 77 24 SER B N 1
ATOM 1824 C CA . SER B 1 24 ? 0.686 25.516 2.416 1 77 24 SER B CA 1
ATOM 1825 C C . SER B 1 24 ? 0.75 26.547 1.284 1 77 24 SER B C 1
ATOM 1827 O O . SER B 1 24 ? 0.444 26.219 0.133 1 77 24 SER B O 1
ATOM 1829 N N . SER B 1 25 ? 1.001 27.797 1.7 1 84.5 25 SER B N 1
ATOM 1830 C CA . SER B 1 25 ? 1.138 28.844 0.697 1 84.5 25 SER B CA 1
ATOM 1831 C C . SER B 1 25 ? 2.217 29.844 1.09 1 84.5 25 SER B C 1
ATOM 1833 O O . SER B 1 25 ? 2.572 29.953 2.266 1 84.5 25 SER B O 1
ATOM 1835 N N . ARG B 1 26 ? 2.82 30.438 0.114 1 86.06 26 ARG B N 1
ATOM 1836 C CA . ARG B 1 26 ? 3.783 31.516 0.284 1 86.06 26 ARG B CA 1
ATOM 1837 C C . ARG B 1 26 ? 3.453 32.688 -0.63 1 86.06 26 ARG B C 1
ATOM 1839 O O . ARG B 1 26 ? 3.309 32.531 -1.842 1 86.06 26 ARG B O 1
ATOM 1846 N N . VAL B 1 27 ? 3.334 33.812 0.008 1 90.81 27 VAL B N 1
ATOM 1847 C CA . VAL B 1 27 ? 3.066 35.031 -0.746 1 90.81 27 VAL B CA 1
ATOM 1848 C C . VAL B 1 27 ? 4.32 35.906 -0.79 1 90.81 27 VAL B C 1
ATOM 1850 O O . VAL B 1 27 ? 4.922 36.188 0.248 1 90.81 27 VAL B O 1
ATOM 1853 N N . VAL B 1 28 ? 4.797 36.219 -1.933 1 87.12 28 VAL B N 1
ATOM 1854 C CA . VAL B 1 28 ? 5.973 37.062 -2.125 1 87.12 28 VAL B CA 1
ATOM 1855 C C . VAL B 1 28 ? 5.551 38.438 -2.613 1 87.12 28 VAL B C 1
ATOM 1857 O O . VAL B 1 28 ? 4.828 38.562 -3.605 1 87.12 28 VAL B O 1
ATOM 1860 N N . ALA B 1 29 ? 5.918 39.469 -1.849 1 86.94 29 ALA B N 1
ATOM 1861 C CA . ALA B 1 29 ? 5.629 40.844 -2.211 1 86.94 29 ALA B CA 1
ATOM 1862 C C . ALA B 1 29 ? 6.914 41.656 -2.422 1 86.94 29 ALA B C 1
ATOM 1864 O O . ALA B 1 29 ? 7.871 41.5 -1.656 1 86.94 29 ALA B O 1
ATOM 1865 N N . GLU B 1 30 ? 7.039 42.281 -3.566 1 83.5 30 GLU B N 1
ATOM 1866 C CA . GLU B 1 30 ? 8.141 43.188 -3.883 1 83.5 30 GLU B CA 1
ATOM 1867 C C . GLU B 1 30 ? 7.637 44.594 -4.184 1 83.5 30 GLU B C 1
ATOM 1869 O O . GLU B 1 30 ? 6.703 44.75 -4.969 1 83.5 30 GLU B O 1
ATOM 1874 N N . ASN B 1 31 ? 8.266 45.656 -3.635 1 83.12 31 ASN B N 1
ATOM 1875 C CA . ASN B 1 31 ? 7.93 47.062 -3.852 1 83.12 31 ASN B CA 1
ATOM 1876 C C . ASN B 1 31 ? 6.449 47.344 -3.586 1 83.12 31 ASN B C 1
ATOM 1878 O O . ASN B 1 31 ? 5.789 48.031 -4.371 1 83.12 31 ASN B O 1
ATOM 1882 N N . GLY B 1 32 ? 5.91 46.594 -2.582 1 81.56 32 GLY B N 1
ATOM 1883 C CA . GLY B 1 32 ? 4.551 46.875 -2.133 1 81.56 32 GLY B CA 1
ATOM 1884 C C . GLY B 1 32 ? 3.502 46.156 -2.969 1 81.56 32 GLY B C 1
ATOM 1885 O O . GLY B 1 32 ? 2.303 46.375 -2.801 1 81.56 32 GLY B O 1
ATOM 1886 N N . GLU B 1 33 ? 3.932 45.375 -3.928 1 86.94 33 GLU B N 1
ATOM 1887 C CA . GLU B 1 33 ? 3.006 44.625 -4.77 1 86.94 33 GLU B CA 1
ATOM 1888 C C . GLU B 1 33 ? 3.271 43.125 -4.68 1 86.94 33 GLU B C 1
ATOM 1890 O O . GLU B 1 33 ? 4.422 42.688 -4.535 1 86.94 33 GLU B O 1
ATOM 1895 N N . ILE B 1 34 ? 2.174 42.344 -4.715 1 90.25 34 ILE B N 1
ATOM 1896 C CA . ILE B 1 34 ? 2.33 40.875 -4.734 1 90.25 34 ILE B CA 1
ATOM 1897 C C . ILE B 1 34 ? 2.908 40.438 -6.078 1 90.25 34 ILE B C 1
ATOM 1899 O O . ILE B 1 34 ? 2.344 40.75 -7.133 1 90.25 34 ILE B O 1
ATOM 1903 N N . THR B 1 35 ? 4.02 39.75 -6.035 1 88.56 35 THR B N 1
ATOM 1904 C CA . THR B 1 35 ? 4.688 39.375 -7.27 1 88.56 35 THR B CA 1
ATOM 1905 C C . THR B 1 35 ? 4.512 37.875 -7.531 1 88.56 35 THR B C 1
ATOM 1907 O O . THR B 1 35 ? 4.457 37.438 -8.688 1 88.56 35 THR B O 1
ATOM 1910 N N . GLU B 1 36 ? 4.477 37.062 -6.469 1 88.12 36 GLU B N 1
ATOM 1911 C CA . GLU B 1 36 ? 4.309 35.625 -6.602 1 88.12 36 GLU B CA 1
ATOM 1912 C C . GLU B 1 36 ? 3.475 35.062 -5.453 1 88.12 36 GLU B C 1
ATOM 1914 O O . GLU B 1 36 ? 3.533 35.562 -4.328 1 88.12 36 GLU B O 1
ATOM 1919 N N . ILE B 1 37 ? 2.656 34.094 -5.781 1 91.5 37 ILE B N 1
ATOM 1920 C CA . ILE B 1 37 ? 1.981 33.25 -4.793 1 91.5 37 ILE B CA 1
ATOM 1921 C C . ILE B 1 37 ? 2.24 31.766 -5.094 1 91.5 37 ILE B C 1
ATOM 1923 O O . ILE B 1 37 ? 1.939 31.297 -6.191 1 91.5 37 ILE B O 1
ATOM 1927 N N . HIS B 1 38 ? 2.828 31.094 -4.207 1 81.25 38 HIS B N 1
ATOM 1928 C CA . HIS B 1 38 ? 3.074 29.656 -4.297 1 81.25 38 HIS B CA 1
ATOM 1929 C C . HIS B 1 38 ? 2.131 28.875 -3.387 1 81.25 38 HIS B C 1
ATOM 1931 O O . HIS B 1 38 ? 2.057 29.141 -2.186 1 81.25 38 HIS B O 1
ATOM 1937 N N . VAL B 1 39 ? 1.442 28.047 -4.035 1 85.62 39 VAL B N 1
ATOM 1938 C CA . VAL B 1 39 ? 0.484 27.234 -3.297 1 85.62 39 VAL B CA 1
ATOM 1939 C C . VAL B 1 39 ? 0.836 25.75 -3.447 1 85.62 39 VAL B C 1
ATOM 1941 O O . VAL B 1 39 ? 0.998 25.25 -4.566 1 85.62 39 VAL B O 1
ATOM 1944 N N . LEU B 1 40 ? 1.045 25.172 -2.348 1 72.44 40 LEU B N 1
ATOM 1945 C CA . LEU B 1 40 ? 1.134 23.719 -2.289 1 72.44 40 LEU B CA 1
ATOM 1946 C C . LEU B 1 40 ? -0.222 23.109 -1.955 1 72.44 40 LEU B C 1
ATOM 1948 O O . LEU B 1 40 ? -0.831 23.453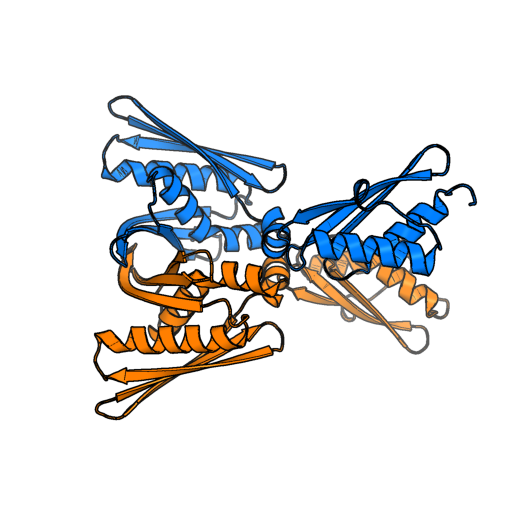 -0.938 1 72.44 40 LEU B O 1
ATOM 1952 N N . ALA B 1 41 ? -0.666 22.391 -2.92 1 69.25 41 ALA B N 1
ATOM 1953 C CA . ALA B 1 41 ? -2 21.812 -2.74 1 69.25 41 ALA B CA 1
ATOM 1954 C C . ALA B 1 41 ? -1.994 20.312 -2.986 1 69.25 41 ALA B C 1
ATOM 1956 O O . ALA B 1 41 ? -1.073 19.781 -3.613 1 69.25 41 ALA B O 1
ATOM 1957 N N . ASP B 1 42 ? -2.939 19.688 -2.312 1 58.88 42 ASP B N 1
ATOM 1958 C CA . ASP B 1 42 ? -3.109 18.266 -2.613 1 58.88 42 ASP B CA 1
ATOM 1959 C C . ASP B 1 42 ? -3.793 18.078 -3.965 1 58.88 42 ASP B C 1
ATOM 1961 O O . ASP B 1 42 ? -4.184 19.047 -4.617 1 58.88 42 ASP B O 1
ATOM 1965 N N . SER B 1 43 ? -3.736 16.938 -4.48 1 56.44 43 SER B N 1
ATOM 1966 C CA . SER B 1 43 ? -4.23 16.672 -5.828 1 56.44 43 SER B CA 1
ATOM 1967 C C . SER B 1 43 ? -5.734 16.422 -5.828 1 56.44 43 SER B C 1
ATOM 1969 O O . SER B 1 43 ? -6.281 15.898 -6.797 1 56.44 43 SER B O 1
ATOM 1971 N N . THR B 1 44 ? -6.309 16.797 -4.801 1 55.16 44 THR B N 1
ATOM 1972 C CA . THR B 1 44 ? -7.738 16.547 -4.695 1 55.16 44 THR B CA 1
ATOM 1973 C C . THR B 1 44 ? -8.531 17.547 -5.531 1 55.16 44 THR B C 1
ATOM 1975 O O . THR B 1 44 ? -9.664 17.266 -5.93 1 55.16 44 THR B O 1
ATOM 1978 N N . ARG B 1 45 ? -7.883 18.656 -5.758 1 61.34 45 ARG B N 1
ATOM 1979 C CA . ARG B 1 45 ? -8.539 19.688 -6.551 1 61.34 45 ARG B CA 1
ATOM 1980 C C . ARG B 1 45 ? -7.66 20.125 -7.715 1 61.34 45 ARG B C 1
ATOM 1982 O O . ARG B 1 45 ? -6.438 20 -7.66 1 61.34 45 ARG B O 1
ATOM 1989 N N . ASN B 1 46 ? -8.32 20.453 -8.766 1 69.5 46 ASN B N 1
ATOM 1990 C CA . ASN B 1 46 ? -7.621 20.984 -9.938 1 69.5 46 ASN B CA 1
ATOM 1991 C C . ASN B 1 46 ? -6.844 22.25 -9.609 1 69.5 46 ASN B C 1
ATOM 1993 O O . ASN B 1 46 ? -7.336 23.109 -8.883 1 69.5 46 ASN B O 1
ATOM 1997 N N . ALA B 1 47 ? -5.625 22.156 -10.102 1 74.06 47 ALA B N 1
ATOM 1998 C CA . ALA B 1 47 ? -4.754 23.312 -9.867 1 74.06 47 ALA B CA 1
ATOM 1999 C C . ALA B 1 47 ? -5.422 24.609 -10.305 1 74.06 47 ALA B C 1
ATOM 2001 O O . ALA B 1 47 ? -5.289 25.641 -9.633 1 74.06 47 ALA B O 1
ATOM 2002 N N . LYS B 1 48 ? -6.195 24.531 -11.391 1 76.94 48 LYS B N 1
ATOM 2003 C CA . LYS B 1 48 ? -6.844 25.734 -11.914 1 76.94 48 LYS B CA 1
ATOM 2004 C C . LYS B 1 48 ? -7.91 26.25 -10.953 1 76.94 48 LYS B C 1
ATOM 2006 O O . LYS B 1 48 ? -8.047 27.453 -10.75 1 76.94 48 LYS B O 1
ATOM 2011 N N . GLN B 1 49 ? -8.609 25.375 -10.375 1 79.44 49 GLN B N 1
ATOM 2012 C CA . GLN B 1 49 ? -9.648 25.734 -9.414 1 79.44 49 GLN B CA 1
ATOM 2013 C C . GLN B 1 49 ? -9.047 26.344 -8.148 1 79.44 49 GLN B C 1
ATOM 2015 O O . GLN B 1 49 ? -9.562 27.312 -7.613 1 79.44 49 GLN B O 1
ATOM 2020 N N . ILE B 1 50 ? -7.996 25.688 -7.715 1 84.56 50 ILE B N 1
ATOM 2021 C CA . ILE B 1 50 ? -7.305 26.188 -6.527 1 84.56 50 ILE B CA 1
ATOM 2022 C C . ILE B 1 50 ? -6.812 27.609 -6.777 1 84.56 50 ILE B C 1
ATOM 2024 O O . ILE B 1 50 ? -6.984 28.484 -5.934 1 84.56 50 ILE B O 1
ATOM 2028 N N . ALA B 1 51 ? -6.277 27.781 -7.957 1 87.5 51 ALA B N 1
ATOM 2029 C CA . ALA B 1 51 ? -5.801 29.109 -8.32 1 87.5 51 ALA B CA 1
ATOM 2030 C C . ALA B 1 51 ? -6.938 30.125 -8.305 1 87.5 51 ALA B C 1
ATOM 2032 O O . ALA B 1 51 ? -6.777 31.25 -7.805 1 87.5 51 ALA B O 1
ATOM 2033 N N . ARG B 1 52 ? -8.039 29.75 -8.766 1 84.88 52 ARG B N 1
ATOM 2034 C CA . ARG B 1 52 ? -9.211 30.625 -8.789 1 84.88 52 ARG B CA 1
ATOM 2035 C C . ARG B 1 52 ? -9.672 30.953 -7.371 1 84.88 52 ARG B C 1
ATOM 2037 O O . ARG B 1 52 ? -10.023 32.094 -7.078 1 84.88 52 ARG B O 1
ATOM 2044 N N . ASP B 1 53 ? -9.664 29.938 -6.578 1 84.62 53 ASP B N 1
ATOM 2045 C CA . ASP B 1 53 ? -10.055 30.141 -5.188 1 84.62 53 ASP B CA 1
ATOM 2046 C C . ASP B 1 53 ? -9.102 31.109 -4.48 1 84.62 53 ASP B C 1
ATOM 2048 O O . ASP B 1 53 ? -9.539 31.953 -3.695 1 84.62 53 ASP B O 1
ATOM 2052 N N . VAL B 1 54 ? -7.859 30.938 -4.723 1 90.56 54 VAL B N 1
ATOM 2053 C CA . VAL B 1 54 ? -6.859 31.812 -4.137 1 90.56 54 VAL B CA 1
ATOM 2054 C C . VAL B 1 54 ? -7.129 33.25 -4.559 1 90.56 54 VAL B C 1
ATOM 2056 O O . VAL B 1 54 ? -7.129 34.156 -3.723 1 90.56 54 VAL B O 1
ATOM 2059 N N . GLN B 1 55 ? -7.418 33.406 -5.793 1 89.12 55 GLN B N 1
ATOM 2060 C CA . GLN B 1 55 ? -7.762 34.75 -6.305 1 89.12 55 GLN B CA 1
ATOM 2061 C C . GLN B 1 55 ? -8.984 35.312 -5.586 1 89.12 55 GLN B C 1
ATOM 2063 O O . GLN B 1 55 ? -8.977 36.469 -5.168 1 89.12 55 GLN B O 1
ATOM 2068 N N . SER B 1 56 ? -9.93 34.531 -5.434 1 83.06 56 SER B N 1
ATOM 2069 C CA . SER B 1 56 ? -11.188 34.938 -4.832 1 83.06 56 SER B CA 1
ATOM 2070 C C . SER B 1 56 ? -11.008 35.312 -3.365 1 83.06 56 SER B C 1
ATOM 2072 O O . SER B 1 56 ? -11.578 36.312 -2.898 1 83.06 56 SER B O 1
ATOM 2074 N N . VAL B 1 57 ? -10.234 34.562 -2.668 1 85.62 57 VAL B N 1
ATOM 2075 C CA . VAL B 1 57 ? -10.016 34.781 -1.243 1 85.62 57 VAL B CA 1
ATOM 2076 C C . VAL B 1 57 ? -9.266 36.094 -1.039 1 85.62 57 VAL B C 1
ATOM 2078 O O . VAL B 1 57 ? -9.633 36.906 -0.185 1 85.62 57 VAL B O 1
ATOM 2081 N N . ILE B 1 58 ? -8.281 36.312 -1.821 1 88.62 58 ILE B N 1
ATOM 2082 C CA . ILE B 1 58 ? -7.488 37.531 -1.702 1 88.62 58 ILE B CA 1
ATOM 2083 C C . ILE B 1 58 ? -8.352 38.75 -2.057 1 88.62 58 ILE B C 1
ATOM 2085 O O . ILE B 1 58 ? -8.312 39.781 -1.367 1 88.62 58 ILE B O 1
ATOM 2089 N N . MET B 1 59 ? -9.156 38.625 -3.09 1 85.75 59 MET B N 1
ATOM 2090 C CA . MET B 1 59 ? -10.055 39.688 -3.484 1 85.75 59 MET B CA 1
ATOM 2091 C C . MET B 1 59 ? -11.086 39.969 -2.391 1 85.75 59 MET B C 1
ATOM 2093 O O . MET B 1 59 ? -11.297 41.125 -2.012 1 85.75 59 MET B O 1
ATOM 2097 N N . ALA B 1 60 ? -11.672 38.969 -1.904 1 79.5 60 ALA B N 1
ATOM 2098 C CA . ALA B 1 60 ? -12.766 39.125 -0.942 1 79.5 60 ALA B CA 1
ATOM 2099 C C . ALA B 1 60 ? -12.25 39.656 0.39 1 79.5 60 ALA B C 1
ATOM 2101 O O . ALA B 1 60 ? -12.898 40.5 1.01 1 79.5 60 ALA B O 1
ATOM 2102 N N . GLN B 1 61 ? -11.094 39.25 0.786 1 81.44 61 GLN B N 1
ATOM 2103 C CA . GLN B 1 61 ? -10.625 39.562 2.133 1 81.44 61 GLN B CA 1
ATOM 2104 C C . GLN B 1 61 ? -9.727 40.812 2.133 1 81.44 61 GLN B C 1
ATOM 2106 O O . GLN B 1 61 ? -9.719 41.562 3.096 1 81.44 61 GLN B O 1
ATOM 2111 N N . PHE B 1 62 ? -9.047 40.969 1.027 1 85.62 62 PHE B N 1
ATOM 2112 C CA . PHE B 1 62 ? -8.055 42.062 1.045 1 85.62 62 PHE B CA 1
ATOM 2113 C C . PHE B 1 62 ? -8.328 43.062 -0.055 1 85.62 62 PHE B C 1
ATOM 2115 O O . PHE B 1 62 ? -7.641 44.094 -0.152 1 85.62 62 PHE B O 1
ATOM 2122 N N . GLU B 1 63 ? -9.312 42.844 -0.914 1 84.56 63 GLU B N 1
ATOM 2123 C CA . GLU B 1 63 ? -9.703 43.719 -2 1 84.56 63 GLU B CA 1
ATOM 2124 C C . GLU B 1 63 ? -8.539 44 -2.951 1 84.56 63 GLU B C 1
ATOM 2126 O O . GLU B 1 63 ? -8.312 45.125 -3.369 1 84.56 63 GLU B O 1
ATOM 2131 N N . ILE B 1 64 ? -7.703 42.969 -3.092 1 87.25 64 ILE B N 1
ATOM 2132 C CA . ILE B 1 64 ? -6.586 43.031 -4.027 1 87.25 64 ILE B CA 1
ATOM 2133 C C . ILE B 1 64 ? -6.867 42.094 -5.215 1 87.25 64 ILE B C 1
ATOM 2135 O O . ILE B 1 64 ? -7.242 40.938 -5.035 1 87.25 64 ILE B O 1
ATOM 2139 N N . ASP B 1 65 ? -6.824 42.656 -6.414 1 86.19 65 ASP B N 1
ATOM 2140 C CA . ASP B 1 65 ? -6.977 41.875 -7.637 1 86.19 65 ASP B CA 1
ATOM 2141 C C . ASP B 1 65 ? -5.645 41.281 -8.07 1 86.19 65 ASP B C 1
ATOM 2143 O O . ASP B 1 65 ? -4.684 42 -8.344 1 86.19 65 ASP B O 1
ATOM 2147 N N . ILE B 1 66 ? -5.574 39.906 -8.062 1 86.5 66 ILE B N 1
ATOM 2148 C CA . ILE B 1 66 ? -4.344 39.219 -8.406 1 86.5 66 ILE B CA 1
ATOM 2149 C C . ILE B 1 66 ? -4.523 38.469 -9.727 1 86.5 66 ILE B C 1
ATOM 2151 O O . ILE B 1 66 ? -5.586 37.906 -9.992 1 86.5 66 ILE B O 1
ATOM 2155 N N . ASN B 1 67 ? -3.502 38.625 -10.648 1 86 67 ASN B N 1
ATOM 2156 C CA . ASN B 1 67 ? -3.453 37.844 -11.883 1 86 67 ASN B CA 1
ATOM 2157 C C . ASN B 1 67 ? -3.139 36.375 -11.609 1 86 67 ASN B C 1
ATOM 2159 O O . ASN B 1 67 ? -2.219 36.062 -10.852 1 86 67 ASN B O 1
ATOM 2163 N N . TYR B 1 68 ? -3.928 35.469 -12.281 1 84.62 68 TYR B N 1
ATOM 2164 C CA . TYR B 1 68 ? -3.74 34.062 -12.039 1 84.62 68 TYR B CA 1
ATOM 2165 C C . TYR B 1 68 ? -2.342 33.625 -12.453 1 84.62 68 TYR B C 1
ATOM 2167 O O . TYR B 1 68 ? -1.831 32.594 -11.961 1 84.62 68 TYR B O 1
ATOM 2175 N N . LYS B 1 69 ? -1.702 34.406 -13.289 1 84.19 69 LYS B N 1
ATOM 2176 C CA . LYS B 1 69 ? -0.403 34.031 -13.836 1 84.19 69 LYS B CA 1
ATOM 2177 C C . LYS B 1 69 ? 0.672 34.031 -12.758 1 84.19 69 LYS B C 1
ATOM 2179 O O . LYS B 1 69 ? 1.688 33.344 -12.883 1 84.19 69 LYS B O 1
ATOM 2184 N N . ILE B 1 70 ? 0.472 34.75 -11.68 1 85.69 70 ILE B N 1
ATOM 2185 C CA . ILE B 1 70 ? 1.503 34.844 -10.648 1 85.69 70 ILE B CA 1
ATOM 2186 C C . ILE B 1 70 ? 1.233 33.781 -9.562 1 85.69 70 ILE B C 1
ATOM 2188 O O . ILE B 1 70 ? 1.958 33.719 -8.57 1 85.69 70 ILE B O 1
ATOM 2192 N N . ILE B 1 71 ? 0.128 33 -9.648 1 89.75 71 ILE B N 1
ATOM 2193 C CA . ILE B 1 71 ? -0.197 31.922 -8.711 1 89.75 71 ILE B CA 1
ATOM 2194 C C . ILE B 1 71 ? 0.337 30.594 -9.25 1 89.75 71 ILE B C 1
ATOM 2196 O O . ILE B 1 71 ? -0.093 30.125 -10.305 1 89.75 71 ILE B O 1
ATOM 2200 N N . SER B 1 72 ? 1.292 30.016 -8.57 1 79.56 72 SER B N 1
ATOM 2201 C CA . SER B 1 72 ? 1.828 28.688 -8.883 1 79.56 72 SER B CA 1
ATOM 2202 C C . SER B 1 72 ? 1.272 27.625 -7.934 1 79.56 72 SER B C 1
ATOM 2204 O O . SER B 1 72 ? 1.446 27.734 -6.719 1 79.56 72 SER B O 1
ATOM 2206 N N . VAL B 1 73 ? 0.479 26.812 -8.484 1 81.31 73 VAL B N 1
ATOM 2207 C CA . VAL B 1 73 ? -0.069 25.719 -7.68 1 81.31 73 VAL B CA 1
ATOM 2208 C C . VAL B 1 73 ? 0.699 24.438 -7.961 1 81.31 73 VAL B C 1
ATOM 2210 O O . VAL B 1 73 ? 0.675 23.922 -9.086 1 81.31 73 VAL B O 1
ATOM 2213 N N . ALA B 1 74 ? 1.489 24.094 -7.023 1 67 74 ALA B N 1
ATOM 2214 C CA . ALA B 1 74 ? 2.113 22.766 -7.066 1 67 74 ALA B CA 1
ATOM 2215 C C . ALA B 1 74 ? 1.245 21.734 -6.359 1 67 74 ALA B C 1
ATOM 2217 O O . ALA B 1 74 ? 0.84 21.922 -5.211 1 67 74 ALA B O 1
ATOM 2218 N N . GLN B 1 75 ? 0.691 20.969 -7.129 1 55.75 75 GLN B N 1
ATOM 2219 C CA . GLN B 1 75 ? -0.138 19.922 -6.535 1 55.75 75 GLN B CA 1
ATOM 2220 C C . GLN B 1 75 ? 0.689 18.672 -6.215 1 55.75 75 GLN B C 1
ATOM 2222 O O . GLN B 1 75 ? 1.51 18.25 -7.027 1 55.75 75 GLN B O 1
ATOM 2227 N N . ILE B 1 76 ? 0.768 18.562 -4.926 1 45.22 76 ILE B N 1
ATOM 2228 C CA . ILE B 1 76 ? 1.434 17.328 -4.52 1 45.22 76 ILE B CA 1
ATOM 2229 C C . ILE B 1 76 ? 0.391 16.25 -4.219 1 45.22 76 ILE B C 1
ATOM 2231 O O . ILE B 1 76 ? -0.698 16.562 -3.727 1 45.22 76 ILE B O 1
ATOM 2235 N N . ASP B 1 77 ? 0.381 15.344 -4.871 1 40.91 77 ASP B N 1
ATOM 2236 C CA . ASP B 1 77 ? -0.459 14.203 -4.52 1 40.91 77 ASP B CA 1
ATOM 2237 C C . ASP B 1 77 ? -0.292 13.836 -3.045 1 40.91 77 ASP B C 1
ATOM 2239 O O . ASP B 1 77 ? 0.726 13.258 -2.656 1 40.91 77 ASP B O 1
ATOM 2243 N N . THR B 1 78 ? -0.725 14.742 -2.199 1 40.22 78 THR B N 1
ATOM 2244 C CA . THR B 1 78 ? -0.594 14.508 -0.766 1 40.22 78 THR B CA 1
ATOM 2245 C C . THR B 1 78 ? -1.019 13.086 -0.413 1 40.22 78 THR B C 1
ATOM 2247 O O . THR B 1 78 ? -0.581 12.531 0.6 1 40.22 78 THR B O 1
ATOM 2250 N N . GLY B 1 79 ? -2.066 12.75 -0.855 1 39.16 79 GLY B N 1
ATOM 2251 C CA . GLY B 1 79 ? -2.303 11.336 -0.59 1 39.16 79 GLY B CA 1
ATOM 2252 C C . GLY B 1 79 ? -1.081 10.469 -0.83 1 39.16 79 GLY B C 1
ATOM 2253 O O . GLY B 1 79 ? -0.778 9.578 -0.032 1 39.16 79 GLY B O 1
ATOM 2254 N N . GLU B 1 80 ? -0.469 10.703 -2.031 1 37.78 80 GLU B N 1
ATOM 2255 C CA . GLU B 1 80 ? 0.823 10.117 -2.377 1 37.78 80 GLU B CA 1
ATOM 2256 C C . GLU B 1 80 ? 1.957 10.797 -1.614 1 37.78 80 GLU B C 1
ATOM 2258 O O . GLU B 1 80 ? 2.938 10.148 -1.243 1 37.78 80 GLU B O 1
ATOM 2263 N N . LYS B 1 81 ? 1.899 12.062 -1.404 1 41.56 81 LYS B N 1
ATOM 2264 C CA . LYS B 1 81 ? 3 12.812 -0.809 1 41.56 81 LYS B CA 1
ATOM 2265 C C . LYS B 1 81 ? 3.084 12.57 0.695 1 41.56 81 LYS B C 1
ATOM 2267 O O . LYS B 1 81 ? 4.18 12.43 1.246 1 41.56 81 LYS B O 1
ATOM 2272 N N . LEU B 1 82 ? 1.96 12.852 1.274 1 42.47 82 LEU B N 1
ATOM 2273 C CA . LEU B 1 82 ? 2.045 12.547 2.699 1 42.47 82 LEU B CA 1
ATOM 2274 C C . LEU B 1 82 ? 2.496 11.109 2.924 1 42.47 82 LEU B C 1
ATOM 2276 O O . LEU B 1 82 ? 3.27 10.836 3.844 1 42.47 82 LEU B O 1
ATOM 2280 N N . GLN B 1 83 ? 1.832 10.211 2.098 1 46.03 83 GLN B N 1
ATOM 2281 C CA . GLN B 1 83 ? 2.348 8.852 2.041 1 46.03 83 GLN B CA 1
ATOM 2282 C C . GLN B 1 83 ? 3.717 8.805 1.371 1 46.03 83 GLN B C 1
ATOM 2284 O O . GLN B 1 83 ? 4.57 7.996 1.741 1 46.03 83 GLN B O 1
ATOM 2289 N N . GLY B 1 84 ? 3.838 9.789 0.459 1 50.81 84 GLY B N 1
ATOM 2290 C CA . GLY B 1 84 ? 4.996 9.812 -0.42 1 50.81 84 GLY B CA 1
ATOM 2291 C C . GLY B 1 84 ? 6.277 10.211 0.29 1 50.81 84 GLY B C 1
ATOM 2292 O O . GLY B 1 84 ? 7.34 9.648 0.027 1 50.81 84 GLY B O 1
ATOM 2293 N N . GLU B 1 85 ? 6.07 11.156 1.168 1 53.56 85 GLU B N 1
ATOM 2294 C CA . GLU B 1 85 ? 7.328 11.602 1.763 1 53.56 85 GLU B CA 1
ATOM 2295 C C . GLU B 1 85 ? 7.898 10.539 2.699 1 53.56 85 GLU B C 1
ATOM 2297 O O . GLU B 1 85 ? 9.109 10.508 2.949 1 53.56 85 GLU B O 1
ATOM 2302 N N . HIS B 1 86 ? 7.027 9.602 3.012 1 63.78 86 HIS B N 1
ATOM 2303 C CA . HIS B 1 86 ? 7.551 8.633 3.969 1 63.78 86 HIS B CA 1
ATOM 2304 C C . HIS B 1 86 ? 7.629 7.238 3.354 1 63.78 86 HIS B C 1
ATOM 2306 O O . HIS B 1 86 ? 8.07 6.289 4.008 1 63.78 86 HIS B O 1
ATOM 2312 N N . ARG B 1 87 ? 7.305 7.336 2.078 1 79.44 87 ARG B N 1
ATOM 2313 C CA . ARG B 1 87 ? 7.348 6.035 1.413 1 79.44 87 ARG B CA 1
ATOM 2314 C C . ARG B 1 87 ? 8.617 5.883 0.589 1 79.44 87 ARG B C 1
ATOM 2316 O O . ARG B 1 87 ? 9.078 6.84 -0.04 1 79.44 87 ARG B O 1
ATOM 2323 N N . LEU B 1 88 ? 9.203 4.746 0.609 1 90.38 88 LEU B N 1
ATOM 2324 C CA . LEU B 1 88 ? 10.312 4.43 -0.284 1 90.38 88 LEU B CA 1
ATOM 2325 C C . LEU B 1 88 ? 9.836 4.305 -1.726 1 90.38 88 LEU B C 1
ATOM 2327 O O . LEU B 1 88 ? 8.797 3.689 -1.988 1 90.38 88 LEU B O 1
ATOM 2331 N N . VAL B 1 89 ? 10.586 4.945 -2.559 1 90.81 89 VAL B N 1
ATOM 2332 C CA . VAL B 1 89 ? 10.227 4.934 -3.973 1 90.81 89 VAL B CA 1
ATOM 2333 C C . VAL B 1 89 ? 11.391 4.379 -4.797 1 90.81 89 VAL B C 1
ATOM 2335 O O . VAL B 1 89 ? 12.555 4.695 -4.531 1 90.81 89 VAL B O 1
ATOM 2338 N N . PHE B 1 90 ? 11.023 3.613 -5.824 1 94.81 90 PHE B N 1
ATOM 2339 C CA . PHE B 1 90 ? 12.008 3.084 -6.758 1 94.81 90 PHE B CA 1
ATOM 2340 C C . PHE B 1 90 ? 12.625 4.203 -7.586 1 94.81 90 PHE B C 1
ATOM 2342 O O . PHE B 1 90 ? 11.906 5.051 -8.125 1 94.81 90 PHE B O 1
ATOM 2349 N N . SER B 1 91 ? 13.922 4.207 -7.656 1 94 91 SER B N 1
ATOM 2350 C CA . SER B 1 91 ? 14.625 5.141 -8.531 1 94 91 SER B CA 1
ATOM 2351 C C . SER B 1 91 ? 15.258 4.422 -9.711 1 94 91 SER B C 1
ATOM 2353 O O . SER B 1 91 ? 14.898 4.672 -10.867 1 94 91 SER B O 1
ATOM 2355 N N . SER B 1 92 ? 16.141 3.535 -9.414 1 95.88 92 SER B N 1
ATOM 2356 C CA . SER B 1 92 ? 16.812 2.787 -10.469 1 95.88 92 SER B CA 1
ATOM 2357 C C . SER B 1 92 ? 17.406 1.495 -9.938 1 95.88 92 SER B C 1
ATOM 2359 O O . SER B 1 92 ? 17.5 1.298 -8.719 1 95.88 92 SER B O 1
ATOM 2361 N N . TYR B 1 93 ? 17.688 0.609 -10.906 1 97.12 93 TYR B N 1
ATOM 2362 C CA . TYR B 1 93 ? 18.484 -0.558 -10.539 1 97.12 93 TYR B CA 1
ATOM 2363 C C . TYR B 1 93 ? 19.438 -0.944 -11.664 1 97.12 93 TYR B C 1
ATOM 2365 O O . TYR B 1 93 ? 19.266 -0.504 -12.805 1 97.12 93 TYR B O 1
ATOM 2373 N N . SER B 1 94 ? 20.469 -1.664 -11.297 1 97.44 94 SER B N 1
ATOM 2374 C CA . SER B 1 94 ? 21.391 -2.244 -12.273 1 97.44 94 SER B CA 1
ATOM 2375 C C . SER B 1 94 ? 21.656 -3.715 -11.977 1 97.44 94 SER B C 1
ATOM 2377 O O . SER B 1 94 ? 21.625 -4.133 -10.812 1 97.44 94 SER B O 1
ATOM 2379 N N . PHE B 1 95 ? 21.812 -4.426 -13.07 1 96.44 95 PHE B N 1
ATOM 2380 C CA . PHE B 1 95 ? 22.109 -5.852 -13 1 96.44 95 PHE B CA 1
ATOM 2381 C C . PHE B 1 95 ? 23.234 -6.215 -13.953 1 96.44 95 PHE B C 1
ATOM 2383 O O . PHE B 1 95 ? 23.141 -5.988 -15.164 1 96.44 95 PHE B O 1
ATOM 2390 N N . ILE B 1 96 ? 24.297 -6.781 -13.32 1 95.12 96 ILE B N 1
ATOM 2391 C CA . ILE B 1 96 ? 25.484 -7.082 -14.125 1 95.12 96 ILE B CA 1
ATOM 2392 C C . ILE B 1 96 ? 25.812 -8.57 -14.016 1 95.12 96 ILE B C 1
ATOM 2394 O O . ILE B 1 96 ? 25.828 -9.133 -12.922 1 95.12 96 ILE B O 1
ATOM 2398 N N . ASN B 1 97 ? 26.031 -9.164 -15.18 1 92.81 97 ASN B N 1
ATOM 2399 C CA . ASN B 1 97 ? 26.5 -10.547 -15.258 1 92.81 97 ASN B CA 1
ATOM 2400 C C . ASN B 1 97 ? 28.016 -10.625 -15.398 1 92.81 97 ASN B C 1
ATOM 2402 O O . ASN B 1 97 ? 28.594 -10.07 -16.344 1 92.81 97 ASN B O 1
ATOM 2406 N N . ASN B 1 98 ? 28.625 -11.273 -14.422 1 91.62 98 ASN B N 1
ATOM 2407 C CA . ASN B 1 98 ? 30.078 -11.461 -14.422 1 91.62 98 ASN B CA 1
ATOM 2408 C C . ASN B 1 98 ? 30.453 -12.922 -14.648 1 91.62 98 ASN B C 1
ATOM 2410 O O . ASN B 1 98 ? 31.266 -13.477 -13.906 1 91.62 98 ASN B O 1
ATOM 2414 N N . GLY B 1 99 ? 29.906 -13.539 -15.586 1 92.06 99 GLY B N 1
ATOM 2415 C CA . GLY B 1 99 ? 30.156 -14.945 -15.867 1 92.06 99 GLY B CA 1
ATOM 2416 C C . GLY B 1 99 ? 29.438 -15.883 -14.922 1 92.06 99 GLY B C 1
ATOM 2417 O O . GLY B 1 99 ? 28.234 -16.141 -15.102 1 92.06 99 GLY B O 1
ATOM 2418 N N . LEU B 1 100 ? 30.172 -16.234 -13.82 1 93.12 100 LEU B N 1
ATOM 2419 C CA . LEU B 1 100 ? 29.609 -17.234 -12.906 1 93.12 100 LEU B CA 1
ATOM 2420 C C . LEU B 1 100 ? 28.75 -16.562 -11.844 1 93.12 100 LEU B C 1
ATOM 2422 O O . LEU B 1 100 ? 27.938 -17.234 -11.188 1 93.12 100 LEU B O 1
ATOM 2426 N N . THR B 1 101 ? 29 -15.234 -11.742 1 96.06 101 THR B N 1
ATOM 2427 C CA . THR B 1 101 ? 28.25 -14.508 -10.727 1 96.06 101 THR B CA 1
ATOM 2428 C C . THR B 1 101 ? 27.547 -13.297 -11.336 1 96.06 101 THR B C 1
ATOM 2430 O O . THR B 1 101 ? 27.906 -12.844 -12.43 1 96.06 101 THR B O 1
ATOM 2433 N N . SER B 1 102 ? 26.469 -12.953 -10.742 1 97.12 102 SER B N 1
ATOM 2434 C CA . SER B 1 102 ? 25.766 -11.719 -11.086 1 97.12 102 SER B CA 1
ATOM 2435 C C . SER B 1 102 ? 25.641 -10.797 -9.875 1 97.12 102 SER B C 1
ATOM 2437 O O . SER B 1 102 ? 25.734 -11.25 -8.734 1 97.12 102 SER B O 1
ATOM 2439 N N . GLU B 1 103 ? 25.469 -9.555 -10.18 1 97.62 103 GLU B N 1
ATOM 2440 C CA . GLU B 1 103 ? 25.328 -8.555 -9.125 1 97.62 103 GLU B CA 1
ATOM 2441 C C . GLU B 1 103 ? 24.234 -7.543 -9.469 1 97.62 103 GLU B C 1
ATOM 2443 O O . GLU B 1 103 ? 24.031 -7.215 -10.641 1 97.62 103 GLU B O 1
ATOM 2448 N N . ALA B 1 104 ? 23.594 -7.121 -8.422 1 98.31 104 ALA B N 1
ATOM 2449 C CA . ALA B 1 104 ? 22.562 -6.098 -8.594 1 98.31 104 ALA B CA 1
ATOM 2450 C C . ALA B 1 104 ? 22.812 -4.918 -7.656 1 98.31 104 ALA B C 1
ATOM 2452 O O . ALA B 1 104 ? 23.312 -5.09 -6.547 1 98.31 104 ALA B O 1
ATOM 2453 N N . ARG B 1 105 ? 22.484 -3.797 -8.148 1 98.56 105 ARG B N 1
ATOM 2454 C CA . ARG B 1 105 ? 22.438 -2.547 -7.398 1 98.56 105 ARG B CA 1
ATOM 2455 C C . ARG B 1 105 ? 21.078 -1.886 -7.5 1 98.56 105 ARG B C 1
ATOM 2457 O O . ARG B 1 105 ? 20.531 -1.735 -8.594 1 98.56 105 ARG B O 1
ATOM 2464 N N . VAL B 1 106 ? 20.531 -1.489 -6.352 1 98.69 106 VAL B N 1
ATOM 2465 C CA . VAL B 1 106 ? 19.203 -0.855 -6.348 1 98.69 106 VAL B CA 1
ATOM 2466 C C . VAL B 1 106 ? 19.281 0.483 -5.613 1 98.69 106 VAL B C 1
ATOM 2468 O O . VAL B 1 106 ? 19.906 0.585 -4.559 1 98.69 106 VAL B O 1
ATOM 2471 N N . ILE B 1 107 ? 18.672 1.48 -6.199 1 97.81 107 ILE B N 1
ATOM 2472 C CA . ILE B 1 107 ? 18.594 2.812 -5.605 1 97.81 107 ILE B CA 1
ATOM 2473 C C . ILE B 1 107 ? 17.141 3.166 -5.305 1 97.81 107 ILE B C 1
ATOM 2475 O O . ILE B 1 107 ? 16.297 3.189 -6.211 1 97.81 107 ILE B O 1
ATOM 2479 N N . LEU B 1 108 ? 16.906 3.381 -4.066 1 96.56 108 LEU B N 1
ATOM 2480 C CA . LEU B 1 108 ? 15.602 3.846 -3.592 1 96.56 108 LEU B CA 1
ATOM 2481 C C . LEU B 1 108 ? 15.703 5.262 -3.037 1 96.56 108 LEU B C 1
ATOM 2483 O O . LEU B 1 108 ? 16.781 5.695 -2.611 1 96.56 108 LEU B O 1
ATOM 2487 N N . THR B 1 109 ? 14.547 5.961 -3.051 1 89.94 109 THR B N 1
ATOM 2488 C CA . THR B 1 109 ? 14.539 7.312 -2.506 1 89.94 109 THR B CA 1
ATOM 2489 C C . THR B 1 109 ? 13.367 7.504 -1.544 1 89.94 109 THR B C 1
ATOM 2491 O O . THR B 1 109 ? 12.344 6.836 -1.669 1 89.94 109 THR B O 1
ATOM 2494 N N . ARG B 1 110 ? 13.508 8.258 -0.582 1 83.75 110 ARG B N 1
ATOM 2495 C CA . ARG B 1 110 ? 12.5 8.758 0.348 1 83.75 110 ARG B CA 1
ATOM 2496 C C . ARG B 1 110 ? 12.664 10.25 0.584 1 83.75 110 ARG B C 1
ATOM 2498 O O . ARG B 1 110 ? 13.57 10.672 1.312 1 83.75 110 ARG B O 1
ATOM 2505 N N . GLY B 1 111 ? 11.742 10.969 -0.022 1 75.38 111 GLY B N 1
ATOM 2506 C CA . GLY B 1 111 ? 12.008 12.398 -0.048 1 75.38 111 GLY B CA 1
ATOM 2507 C C . GLY B 1 111 ? 13.328 12.75 -0.716 1 75.38 111 GLY B C 1
ATOM 2508 O O . GLY B 1 111 ? 13.555 12.391 -1.875 1 75.38 111 GLY B O 1
ATOM 2509 N N . ASP B 1 112 ? 14.211 13.367 0.06 1 73.44 112 ASP B N 1
ATOM 2510 C CA . ASP B 1 112 ? 15.5 13.781 -0.489 1 73.44 112 ASP B CA 1
ATOM 2511 C C . ASP B 1 112 ? 16.594 12.773 -0.132 1 73.44 112 ASP B C 1
ATOM 2513 O O . ASP B 1 112 ? 17.75 12.922 -0.546 1 73.44 112 ASP B O 1
ATOM 2517 N N . GLU B 1 113 ? 16.219 11.781 0.611 1 83.06 113 GLU B N 1
ATOM 2518 C CA . GLU B 1 113 ? 17.188 10.766 1.016 1 83.06 113 GLU B CA 1
ATOM 2519 C C . GLU B 1 113 ? 17.312 9.672 -0.039 1 83.06 113 GLU B C 1
ATOM 2521 O O . GLU B 1 113 ? 16.344 9.32 -0.702 1 83.06 113 GLU B O 1
ATOM 2526 N N . VAL B 1 114 ? 18.547 9.211 -0.191 1 89.5 114 VAL B N 1
ATOM 2527 C CA . VAL B 1 114 ? 18.859 8.164 -1.158 1 89.5 114 VAL B CA 1
ATOM 2528 C C . VAL B 1 114 ? 19.438 6.945 -0.437 1 89.5 114 VAL B C 1
ATOM 2530 O O . VAL B 1 114 ? 20.312 7.082 0.427 1 89.5 114 VAL B O 1
ATOM 2533 N N . PHE B 1 115 ? 18.953 5.77 -0.778 1 94.69 115 PHE B N 1
ATOM 2534 C CA . PHE B 1 115 ? 19.406 4.523 -0.182 1 94.69 115 PHE B CA 1
ATOM 2535 C C . PHE B 1 115 ? 19.844 3.533 -1.261 1 94.69 115 PHE B C 1
ATOM 2537 O O . PHE B 1 115 ? 19.047 3.203 -2.152 1 94.69 115 PHE B O 1
ATOM 2544 N N . GLU B 1 116 ? 21.047 3.135 -1.148 1 96.62 116 GLU B N 1
ATOM 2545 C CA . GLU B 1 116 ? 21.594 2.199 -2.127 1 96.62 116 GLU B CA 1
ATOM 2546 C C . GLU B 1 116 ? 21.828 0.823 -1.51 1 96.62 116 GLU B C 1
ATOM 2548 O O . GLU B 1 116 ? 22.281 0.716 -0.371 1 96.62 116 GLU B O 1
ATOM 2553 N N . GLY B 1 117 ? 21.453 -0.27 -2.297 1 98.56 117 GLY B N 1
ATOM 2554 C CA . GLY B 1 117 ? 21.672 -1.64 -1.857 1 98.56 117 GLY B CA 1
ATOM 2555 C C . GLY B 1 117 ? 22.344 -2.504 -2.904 1 98.56 117 GLY B C 1
ATOM 2556 O O . GLY B 1 117 ? 22.281 -2.207 -4.098 1 98.56 117 GLY B O 1
ATOM 2557 N N . TYR B 1 118 ? 22.953 -3.592 -2.357 1 98.38 118 TYR B N 1
ATOM 2558 C CA . TYR B 1 118 ? 23.734 -4.473 -3.221 1 98.38 118 TYR B CA 1
ATOM 2559 C C . TYR B 1 118 ? 23.484 -5.938 -2.867 1 98.38 118 TYR B C 1
ATOM 2561 O O . TYR B 1 118 ? 23.219 -6.266 -1.71 1 98.38 118 TYR B O 1
ATOM 2569 N N . ALA B 1 119 ? 23.562 -6.773 -3.896 1 98.25 119 ALA B N 1
ATOM 2570 C CA . ALA B 1 119 ? 23.531 -8.219 -3.697 1 98.25 119 ALA B CA 1
ATOM 2571 C C . ALA B 1 119 ? 24.219 -8.945 -4.855 1 98.25 119 ALA B C 1
ATOM 2573 O O . ALA B 1 119 ? 24.281 -8.422 -5.973 1 98.25 119 ALA B O 1
ATOM 2574 N N . GLU B 1 120 ? 24.719 -10.078 -4.539 1 97.5 120 GLU B N 1
ATOM 2575 C CA . GLU B 1 120 ? 25.391 -10.914 -5.527 1 97.5 120 GLU B CA 1
ATOM 2576 C C . GLU B 1 120 ? 25.031 -12.383 -5.34 1 97.5 120 GLU B C 1
ATOM 2578 O O 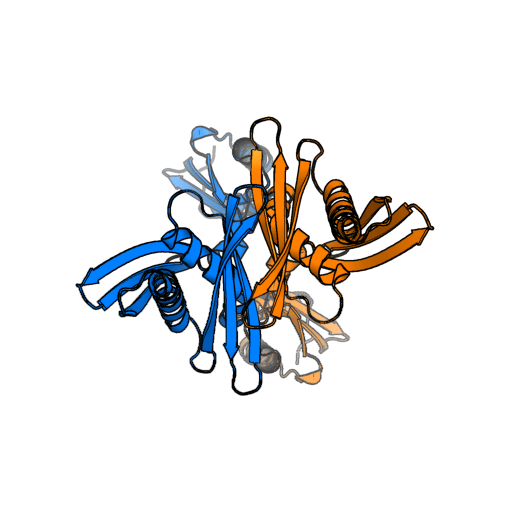. GLU B 1 120 ? 24.594 -12.789 -4.262 1 97.5 120 GLU B O 1
ATOM 2583 N N . GLY B 1 121 ? 25.203 -13.148 -6.434 1 96.81 121 GLY B N 1
ATOM 2584 C CA . GLY B 1 121 ? 24.938 -14.578 -6.391 1 96.81 121 GLY B CA 1
ATOM 2585 C C . GLY B 1 121 ? 25.219 -15.281 -7.703 1 96.81 121 GLY B C 1
ATOM 2586 O O . GLY B 1 121 ? 25.688 -14.656 -8.656 1 96.81 121 GLY B O 1
ATOM 2587 N N . PRO B 1 122 ? 25.031 -16.578 -7.676 1 95.69 122 PRO B N 1
ATOM 2588 C CA . PRO B 1 122 ? 25.266 -17.344 -8.906 1 95.69 122 PRO B CA 1
ATOM 2589 C C . PRO B 1 122 ? 24.422 -16.844 -10.07 1 95.69 122 PRO B C 1
ATOM 2591 O O . PRO B 1 122 ? 23.25 -16.469 -9.883 1 95.69 122 PRO B O 1
ATOM 2594 N N . ASN B 1 123 ? 25 -16.906 -11.195 1 93.62 123 ASN B N 1
ATOM 2595 C CA . ASN B 1 123 ? 24.344 -16.406 -12.406 1 93.62 123 ASN B CA 1
ATOM 2596 C C . ASN B 1 123 ? 23.453 -17.484 -13.023 1 93.62 123 ASN B C 1
ATOM 2598 O O . ASN B 1 123 ? 23.812 -18.125 -14.008 1 93.62 123 ASN B O 1
ATOM 2602 N N . THR B 1 124 ? 22.312 -17.734 -12.445 1 90.75 124 THR B N 1
ATOM 2603 C CA . THR B 1 124 ? 21.281 -18.609 -12.984 1 90.75 124 THR B CA 1
ATOM 2604 C C . THR B 1 124 ? 19.969 -17.859 -13.18 1 90.75 124 THR B C 1
ATOM 2606 O O . THR B 1 124 ? 19.75 -16.797 -12.57 1 90.75 124 THR B O 1
ATOM 2609 N N . ALA B 1 125 ? 19.125 -18.312 -14.016 1 83.62 125 ALA B N 1
ATOM 2610 C CA . ALA B 1 125 ? 17.875 -17.656 -14.328 1 83.62 125 ALA B CA 1
ATOM 2611 C C . ALA B 1 125 ? 17.016 -17.5 -13.078 1 83.62 125 ALA B C 1
ATOM 2613 O O . ALA B 1 125 ? 16.391 -16.453 -12.875 1 83.62 125 ALA B O 1
ATOM 2614 N N . SER B 1 126 ? 17.125 -18.5 -12.188 1 81.25 126 SER B N 1
ATOM 2615 C CA . SER B 1 126 ? 16.281 -18.5 -10.992 1 81.25 126 SER B CA 1
ATOM 2616 C C . SER B 1 126 ? 16.797 -17.516 -9.953 1 81.25 126 SER B C 1
ATOM 2618 O O . SER B 1 126 ? 16.016 -16.984 -9.148 1 81.25 126 SER B O 1
ATOM 2620 N N . ASN B 1 127 ? 18.062 -17.188 -10.109 1 93.5 127 ASN B N 1
ATOM 2621 C CA . ASN B 1 127 ? 18.672 -16.391 -9.047 1 93.5 127 ASN B CA 1
ATOM 2622 C C . ASN B 1 127 ? 18.609 -14.898 -9.359 1 93.5 127 ASN B C 1
ATOM 2624 O O . ASN B 1 127 ? 18.812 -14.062 -8.477 1 93.5 127 ASN B O 1
ATOM 2628 N N . LYS B 1 128 ? 18.359 -14.625 -10.586 1 95.5 128 LYS B N 1
ATOM 2629 C CA . LYS B 1 128 ? 18.312 -13.227 -11.008 1 95.5 128 LYS B CA 1
ATOM 2630 C C . LYS B 1 128 ? 17.359 -12.422 -10.133 1 95.5 128 LYS B C 1
ATOM 2632 O O . LYS B 1 128 ? 17.734 -11.391 -9.562 1 95.5 128 LYS B O 1
ATOM 2637 N N . TYR B 1 129 ? 16.188 -12.898 -9.945 1 97.12 129 TYR B N 1
ATOM 2638 C CA . TYR B 1 129 ? 15.164 -12.195 -9.203 1 97.12 129 TYR B CA 1
ATOM 2639 C C . TYR B 1 129 ? 15.508 -12.125 -7.719 1 97.12 129 TYR B C 1
ATOM 2641 O O . TYR B 1 129 ? 15.266 -11.109 -7.062 1 97.12 129 TYR B O 1
ATOM 2649 N N . LYS B 1 130 ? 16.125 -13.211 -7.305 1 98 130 LYS B N 1
ATOM 2650 C CA . LYS B 1 130 ? 16.516 -13.234 -5.898 1 98 130 LYS B CA 1
ATOM 2651 C C . LYS B 1 130 ? 17.609 -12.203 -5.613 1 98 130 LYS B C 1
ATOM 2653 O O . LYS B 1 130 ? 17.578 -11.531 -4.578 1 98 130 LYS B O 1
ATOM 2658 N N . ILE B 1 131 ? 18.5 -12.07 -6.523 1 98.5 131 ILE B N 1
ATOM 2659 C CA . ILE B 1 131 ? 19.594 -11.125 -6.363 1 98.5 131 ILE B CA 1
ATOM 2660 C C . ILE B 1 131 ? 19.062 -9.703 -6.336 1 98.5 131 ILE B C 1
ATOM 2662 O O . ILE B 1 131 ? 19.438 -8.898 -5.477 1 98.5 131 ILE B O 1
ATOM 2666 N N . ILE B 1 132 ? 18.172 -9.367 -7.191 1 98.25 132 ILE B N 1
ATOM 2667 C CA . ILE B 1 132 ? 17.594 -8.031 -7.273 1 98.25 132 ILE B CA 1
ATOM 2668 C C . ILE B 1 132 ? 16.781 -7.746 -6.02 1 98.25 132 ILE B C 1
ATOM 2670 O O . ILE B 1 132 ? 16.875 -6.66 -5.441 1 98.25 132 ILE B O 1
ATOM 2674 N N . ALA B 1 133 ? 15.977 -8.711 -5.582 1 98.56 133 ALA B N 1
ATOM 2675 C CA . ALA B 1 133 ? 15.18 -8.562 -4.371 1 98.56 133 ALA B CA 1
ATOM 2676 C C . ALA B 1 133 ? 16.062 -8.328 -3.152 1 98.56 133 ALA B C 1
ATOM 2678 O O . ALA B 1 133 ? 15.781 -7.453 -2.328 1 98.56 133 ALA B O 1
ATOM 2679 N N . ASN B 1 134 ? 17.141 -9.086 -3.109 1 98.69 134 ASN B N 1
ATOM 2680 C CA . ASN B 1 134 ? 18.047 -8.945 -1.977 1 98.69 134 ASN B CA 1
ATOM 2681 C C . ASN B 1 134 ? 18.75 -7.598 -1.987 1 98.69 134 ASN B C 1
ATOM 2683 O O . ASN B 1 134 ? 19.031 -7.023 -0.93 1 98.69 134 ASN B O 1
ATOM 2687 N N . ALA B 1 135 ? 19.094 -7.137 -3.158 1 98.81 135 ALA B N 1
ATOM 2688 C CA . ALA B 1 135 ? 19.672 -5.801 -3.252 1 98.81 135 ALA B CA 1
ATOM 2689 C C . ALA B 1 135 ? 18.688 -4.742 -2.764 1 98.81 135 ALA B C 1
ATOM 2691 O O . ALA B 1 135 ? 19.078 -3.77 -2.115 1 98.81 135 ALA B O 1
ATOM 2692 N N . THR B 1 136 ? 17.422 -4.895 -3.092 1 98.75 136 THR B N 1
ATOM 2693 C CA . THR B 1 136 ? 16.375 -3.988 -2.629 1 98.75 136 THR B CA 1
ATOM 2694 C C . THR B 1 136 ? 16.281 -4.004 -1.106 1 98.75 136 THR B C 1
ATOM 2696 O O . THR B 1 136 ? 16.266 -2.949 -0.469 1 98.75 136 THR B O 1
ATOM 2699 N N . LEU B 1 137 ? 16.281 -5.219 -0.569 1 98.62 137 LEU B N 1
ATOM 2700 C CA . LEU B 1 137 ? 16.172 -5.363 0.879 1 98.62 137 LEU B CA 1
ATOM 2701 C C . LEU B 1 137 ? 17.406 -4.785 1.565 1 98.62 137 LEU B C 1
ATOM 2703 O O . LEU B 1 137 ? 17.312 -4.242 2.668 1 98.62 137 LEU B O 1
ATOM 2707 N N . ASP B 1 138 ? 18.547 -4.93 0.927 1 98.5 138 ASP B N 1
ATOM 2708 C CA . ASP B 1 138 ? 19.766 -4.328 1.45 1 98.5 138 ASP B CA 1
ATOM 2709 C C . ASP B 1 138 ? 19.656 -2.805 1.495 1 98.5 138 ASP B C 1
ATOM 2711 O O . ASP B 1 138 ? 20.094 -2.172 2.457 1 98.5 138 ASP B O 1
ATOM 2715 N N . SER B 1 139 ? 19.125 -2.248 0.469 1 98.19 139 SER B N 1
ATOM 2716 C CA . SER B 1 139 ? 18.891 -0.808 0.435 1 98.19 139 SER B CA 1
ATOM 2717 C C . SER B 1 139 ? 18 -0.367 1.596 1 98.19 139 SER B C 1
ATOM 2719 O O . SER B 1 139 ? 18.297 0.623 2.268 1 98.19 139 SER B O 1
ATOM 2721 N N . ILE B 1 140 ? 17 -1.109 1.851 1 97.12 140 ILE B N 1
ATOM 2722 C CA . ILE B 1 140 ? 16.016 -0.816 2.895 1 97.12 140 ILE B CA 1
ATOM 2723 C C . ILE B 1 140 ? 16.672 -0.947 4.266 1 97.12 140 ILE B C 1
ATOM 2725 O O . ILE B 1 140 ? 16.375 -0.181 5.184 1 97.12 140 ILE B O 1
ATOM 2729 N N . SER B 1 141 ? 17.609 -1.887 4.41 1 96.31 141 SER B N 1
ATOM 2730 C CA . SER B 1 141 ? 18.281 -2.139 5.684 1 96.31 141 SER B CA 1
ATOM 2731 C C . SER B 1 141 ? 19.062 -0.912 6.156 1 96.31 141 SER B C 1
ATOM 2733 O O . SER B 1 141 ? 19.328 -0.765 7.348 1 96.31 141 SER B O 1
ATOM 2735 N N . LYS B 1 142 ? 19.391 -0.032 5.238 1 93.06 142 LYS B N 1
ATOM 2736 C CA . LYS B 1 142 ? 20.125 1.185 5.574 1 93.06 142 LYS B CA 1
ATOM 2737 C C . LYS B 1 142 ? 19.219 2.205 6.25 1 93.06 142 LYS B C 1
ATOM 2739 O O . LYS B 1 142 ? 19.688 3.125 6.918 1 93.06 142 LYS B O 1
ATOM 2744 N N . LEU B 1 143 ? 18 2.057 6.074 1 88.62 143 LEU B N 1
ATOM 2745 C CA . LEU B 1 143 ? 17.016 3.025 6.543 1 88.62 143 LEU B CA 1
ATOM 2746 C C . LEU B 1 143 ? 16.406 2.586 7.867 1 88.62 143 LEU B C 1
ATOM 2748 O O . LEU B 1 143 ? 16.016 3.422 8.68 1 88.62 143 LEU B O 1
ATOM 2752 N N . ILE B 1 144 ? 16.344 1.282 8.133 1 89 144 ILE B N 1
ATOM 2753 C CA . ILE B 1 144 ? 15.609 0.79 9.289 1 89 144 ILE B CA 1
ATOM 2754 C C . ILE B 1 144 ? 16.578 0.439 10.414 1 89 144 ILE B C 1
ATOM 2756 O O . ILE B 1 144 ? 17.75 0.143 10.156 1 89 144 ILE B O 1
ATOM 2760 N N . PRO B 1 145 ? 16.109 0.486 11.695 1 85 145 PRO B N 1
ATOM 2761 C CA . PRO B 1 145 ? 16.984 0.098 12.82 1 85 145 PRO B CA 1
ATOM 2762 C C . PRO B 1 145 ? 17.469 -1.343 12.711 1 85 145 PRO B C 1
ATOM 2764 O O . PRO B 1 145 ? 16.828 -2.176 12.07 1 85 145 PRO B O 1
ATOM 2767 N N . LYS B 1 146 ? 18.547 -1.658 13.375 1 88.62 146 LYS B N 1
ATOM 2768 C CA . LYS B 1 146 ? 19.234 -2.939 13.258 1 88.62 146 LYS B CA 1
ATOM 2769 C C . LYS B 1 146 ? 18.422 -4.062 13.906 1 88.62 146 LYS B C 1
ATOM 2771 O O . LYS B 1 146 ? 18.656 -5.238 13.633 1 88.62 146 LYS B O 1
ATOM 2776 N N . ASN B 1 147 ? 17.531 -3.68 14.812 1 87.25 147 ASN B N 1
ATOM 2777 C CA . ASN B 1 147 ? 16.719 -4.715 15.461 1 87.25 147 ASN B CA 1
ATOM 2778 C C . ASN B 1 147 ? 15.562 -5.16 14.57 1 87.25 147 ASN B C 1
ATOM 2780 O O . ASN B 1 147 ? 14.719 -5.945 14.992 1 87.25 147 ASN B O 1
ATOM 2784 N N . HIS B 1 148 ? 15.516 -4.617 13.359 1 91.44 148 HIS B N 1
ATOM 2785 C CA . HIS B 1 148 ? 14.578 -5.051 12.328 1 91.44 148 HIS B CA 1
ATOM 2786 C C . HIS B 1 148 ? 15.312 -5.652 11.133 1 91.44 148 HIS B C 1
ATOM 2788 O O . HIS B 1 148 ? 16.266 -5.062 10.625 1 91.44 148 HIS B O 1
ATOM 2794 N N . LEU B 1 149 ? 14.812 -6.836 10.742 1 96 149 LEU B N 1
ATOM 2795 C CA . LEU B 1 149 ? 15.398 -7.508 9.586 1 96 149 LEU B CA 1
ATOM 2796 C C . LEU B 1 149 ? 14.32 -7.945 8.602 1 96 149 LEU B C 1
ATOM 2798 O O . LEU B 1 149 ? 13.258 -8.422 9.008 1 96 149 LEU B O 1
ATOM 2802 N N . PHE B 1 150 ? 14.617 -7.73 7.359 1 97.31 150 PHE B N 1
ATOM 2803 C CA . PHE B 1 150 ? 13.789 -8.281 6.289 1 97.31 150 PHE B CA 1
ATOM 2804 C C . PHE B 1 150 ? 14.547 -9.367 5.531 1 97.31 150 PHE B C 1
ATOM 2806 O O . PHE B 1 150 ? 15.664 -9.148 5.066 1 97.31 150 PHE B O 1
ATOM 2813 N N . LEU B 1 151 ? 13.891 -10.539 5.434 1 98.12 151 LEU B N 1
ATOM 2814 C CA . LEU B 1 151 ? 14.508 -11.672 4.758 1 98.12 151 LEU B CA 1
ATOM 2815 C C . LEU B 1 151 ? 13.641 -12.156 3.6 1 98.12 151 LEU B C 1
ATOM 2817 O O . LEU B 1 151 ? 12.438 -12.375 3.768 1 98.12 151 LEU B O 1
ATOM 2821 N N . LEU B 1 152 ? 14.266 -12.281 2.463 1 98.12 152 LEU B N 1
ATOM 2822 C CA . LEU B 1 152 ? 13.547 -12.836 1.327 1 98.12 152 LEU B CA 1
ATOM 2823 C C . LEU B 1 152 ? 13.203 -14.305 1.569 1 98.12 152 LEU B C 1
ATOM 2825 O O . LEU B 1 152 ? 14.086 -15.109 1.876 1 98.12 152 LEU B O 1
ATOM 2829 N N . GLU B 1 153 ? 11.945 -14.641 1.415 1 97.19 153 GLU B N 1
ATOM 2830 C CA . GLU B 1 153 ? 11.508 -16.016 1.601 1 97.19 153 GLU B CA 1
ATOM 2831 C C . GLU B 1 153 ? 11.328 -16.734 0.26 1 97.19 153 GLU B C 1
ATOM 2833 O O . GLU B 1 153 ? 11.727 -17.891 0.101 1 97.19 153 GLU B O 1
ATOM 2838 N N . ASP B 1 154 ? 10.68 -16.047 -0.569 1 96.94 154 ASP B N 1
ATOM 2839 C CA . ASP B 1 154 ? 10.367 -16.656 -1.857 1 96.94 154 ASP B CA 1
ATOM 2840 C C . ASP B 1 154 ? 10 -15.594 -2.893 1 96.94 154 ASP B C 1
ATOM 2842 O O . ASP B 1 154 ? 9.594 -14.484 -2.535 1 96.94 154 ASP B O 1
ATOM 2846 N N . ILE B 1 155 ? 10.242 -15.914 -4.137 1 96.75 155 ILE B N 1
ATOM 2847 C CA . ILE B 1 155 ? 9.859 -15.062 -5.262 1 96.75 155 ILE B CA 1
ATOM 2848 C C . ILE B 1 155 ? 9.5 -15.93 -6.465 1 96.75 155 ILE B C 1
ATOM 2850 O O . ILE B 1 155 ? 10.172 -16.922 -6.742 1 96.75 155 ILE B O 1
ATOM 2854 N N . ASP B 1 156 ? 8.367 -15.508 -7.082 1 95.56 156 ASP B N 1
ATOM 2855 C CA . ASP B 1 156 ? 7.965 -16.281 -8.25 1 95.56 156 ASP B CA 1
ATOM 2856 C C . ASP B 1 156 ? 7.172 -15.414 -9.234 1 95.56 156 ASP B C 1
ATOM 2858 O O . ASP B 1 156 ? 6.734 -14.312 -8.883 1 95.56 156 ASP B O 1
ATOM 2862 N N . ILE B 1 157 ? 7.117 -15.938 -10.469 1 95.38 157 ILE B N 1
ATOM 2863 C CA . ILE B 1 157 ? 6.332 -15.297 -11.516 1 95.38 157 ILE B CA 1
ATOM 2864 C C . ILE B 1 157 ? 5.078 -16.125 -11.805 1 95.38 157 ILE B C 1
ATOM 2866 O O . ILE B 1 157 ? 5.156 -17.344 -11.984 1 95.38 157 ILE B O 1
ATOM 2870 N N . PHE B 1 158 ? 3.973 -15.438 -11.742 1 95.62 158 PHE B N 1
ATOM 2871 C CA . PHE B 1 158 ? 2.703 -16.078 -12.055 1 95.62 158 PHE B CA 1
ATOM 2872 C C . PHE B 1 158 ? 1.981 -15.352 -13.172 1 95.62 158 PHE B C 1
ATOM 2874 O O . PHE B 1 158 ? 2.434 -14.297 -13.625 1 95.62 158 PHE B O 1
ATOM 2881 N N . ASN B 1 159 ? 0.903 -16.016 -13.688 1 94.5 159 ASN B N 1
ATOM 2882 C CA . ASN B 1 159 ? 0.046 -15.375 -14.688 1 94.5 159 ASN B CA 1
ATOM 2883 C C . ASN B 1 159 ? -1.302 -14.977 -14.094 1 94.5 159 ASN B C 1
ATOM 2885 O O . ASN B 1 159 ? -1.938 -15.766 -13.398 1 94.5 159 ASN B O 1
ATOM 2889 N N . ILE B 1 160 ? -1.607 -13.695 -14.258 1 92.31 160 ILE B N 1
ATOM 2890 C CA . ILE B 1 160 ? -2.908 -13.172 -13.859 1 92.31 160 ILE B CA 1
ATOM 2891 C C . ILE B 1 160 ? -3.486 -12.312 -14.977 1 92.31 160 ILE B C 1
ATOM 2893 O O . ILE B 1 160 ? -2.795 -11.453 -15.531 1 92.31 160 ILE B O 1
ATOM 2897 N N . ALA B 1 161 ? -4.781 -12.578 -15.359 1 92.44 161 ALA B N 1
ATOM 2898 C CA . ALA B 1 161 ? -5.457 -11.797 -16.391 1 92.44 161 ALA B CA 1
ATOM 2899 C C . ALA B 1 161 ? -4.586 -11.664 -17.641 1 92.44 161 ALA B C 1
ATOM 2901 O O . ALA B 1 161 ? -4.41 -10.562 -18.156 1 92.44 161 ALA B O 1
ATOM 2902 N N . LYS B 1 162 ? -3.865 -12.719 -18.078 1 91.81 162 LYS B N 1
ATOM 2903 C CA . LYS B 1 162 ? -3.051 -12.812 -19.281 1 91.81 162 LYS B CA 1
ATOM 2904 C C . LYS B 1 162 ? -1.796 -11.953 -19.156 1 91.81 162 LYS B C 1
ATOM 2906 O O . LYS B 1 162 ? -1.182 -11.594 -20.172 1 91.81 162 LYS B O 1
ATOM 2911 N N . SER B 1 163 ? -1.508 -11.539 -17.953 1 94.44 163 SER B N 1
ATOM 2912 C CA . SER B 1 163 ? -0.293 -10.781 -17.672 1 94.44 163 SER B CA 1
ATOM 2913 C C . SER B 1 163 ? 0.609 -11.508 -16.688 1 94.44 163 SER B C 1
ATOM 2915 O O . SER B 1 163 ? 0.134 -12.312 -15.891 1 94.44 163 SER B O 1
ATOM 2917 N N . ARG B 1 164 ? 1.883 -11.219 -16.859 1 96.31 164 ARG B N 1
ATOM 2918 C CA . ARG B 1 164 ? 2.836 -11.797 -15.922 1 96.31 164 ARG B CA 1
ATOM 2919 C C . ARG B 1 164 ? 3.018 -10.898 -14.703 1 96.31 164 ARG B C 1
ATOM 2921 O O . ARG B 1 164 ? 3.072 -9.672 -14.828 1 96.31 164 ARG B O 1
ATOM 2928 N N . ILE B 1 165 ? 3.061 -11.562 -13.516 1 96.38 165 ILE B N 1
ATOM 2929 C CA . ILE B 1 165 ? 3.129 -10.828 -12.258 1 96.38 165 ILE B CA 1
ATOM 2930 C C . ILE B 1 165 ? 4.211 -11.422 -11.367 1 96.38 165 ILE B C 1
ATOM 2932 O O . ILE B 1 165 ? 4.375 -12.648 -11.312 1 96.38 165 ILE B O 1
ATOM 2936 N N . ILE B 1 166 ? 5.031 -10.57 -10.773 1 97.06 166 ILE B N 1
ATOM 2937 C CA . ILE B 1 166 ? 5.961 -10.984 -9.727 1 97.06 166 ILE B CA 1
ATOM 2938 C C . ILE B 1 166 ? 5.242 -11.039 -8.383 1 97.06 166 ILE B C 1
ATOM 2940 O O . ILE B 1 166 ? 4.523 -10.102 -8.023 1 97.06 166 ILE B O 1
ATOM 2944 N N . VAL B 1 167 ? 5.359 -12.125 -7.664 1 97 167 VAL B N 1
ATOM 2945 C CA . VAL B 1 167 ? 4.891 -12.227 -6.285 1 97 167 VAL B CA 1
ATOM 2946 C C . VAL B 1 167 ? 6.055 -12.594 -5.371 1 97 167 VAL B C 1
ATOM 2948 O O . VAL B 1 167 ? 6.848 -13.484 -5.684 1 97 167 VAL B O 1
ATOM 2951 N N . ILE B 1 168 ? 6.102 -11.891 -4.238 1 97.38 168 ILE B N 1
ATOM 2952 C CA . ILE B 1 168 ? 7.258 -12.078 -3.369 1 97.38 168 ILE B CA 1
ATOM 2953 C C . ILE B 1 168 ? 6.789 -12.258 -1.925 1 97.38 168 ILE B C 1
ATOM 2955 O O . ILE B 1 168 ? 5.77 -11.695 -1.523 1 97.38 168 ILE B O 1
ATOM 2959 N N . GLY B 1 169 ? 7.504 -13.133 -1.218 1 97.12 169 GLY B N 1
ATOM 2960 C CA . GLY B 1 169 ? 7.367 -13.273 0.224 1 97.12 169 GLY B CA 1
ATOM 2961 C C . GLY B 1 169 ? 8.594 -12.812 0.984 1 97.12 169 GLY B C 1
ATOM 2962 O O . GLY B 1 169 ? 9.711 -13.258 0.709 1 97.12 169 GLY B O 1
ATOM 2963 N N . VAL B 1 170 ? 8.398 -11.844 1.929 1 97.88 170 VAL B N 1
ATOM 2964 C CA . VAL B 1 170 ? 9.469 -11.312 2.764 1 97.88 170 VAL B CA 1
ATOM 2965 C C . VAL B 1 170 ? 9.102 -11.469 4.238 1 97.88 170 VAL B C 1
ATOM 2967 O O . VAL B 1 170 ? 8.008 -11.078 4.656 1 97.88 170 VAL B O 1
ATOM 2970 N N . THR B 1 171 ? 10.016 -12 4.988 1 97.31 171 THR B N 1
ATOM 2971 C CA . THR B 1 171 ? 9.766 -12.141 6.418 1 97.31 171 THR B CA 1
ATOM 2972 C C . THR B 1 171 ? 10.367 -10.977 7.191 1 97.31 171 THR B C 1
ATOM 2974 O O . THR B 1 171 ? 11.547 -10.656 7.027 1 97.31 171 THR B O 1
ATOM 2977 N N . HIS B 1 172 ? 9.531 -10.281 7.945 1 95.44 172 HIS B N 1
ATOM 2978 C CA . HIS B 1 172 ? 9.992 -9.281 8.898 1 95.44 172 HIS B CA 1
ATOM 2979 C C . HIS B 1 172 ? 10.312 -9.906 10.25 1 95.44 172 HIS B C 1
ATOM 2981 O O . HIS B 1 172 ? 9.438 -10.492 10.891 1 95.44 172 HIS B O 1
ATOM 2987 N N . VAL B 1 173 ? 11.57 -9.766 10.633 1 95 173 VAL B N 1
ATOM 2988 C CA . VAL B 1 173 ? 12.023 -10.391 11.875 1 95 173 VAL B CA 1
ATOM 2989 C C . VAL B 1 173 ? 12.445 -9.312 12.867 1 95 173 VAL B C 1
ATOM 2991 O O . VAL B 1 173 ? 13.195 -8.398 12.523 1 95 173 VAL B O 1
ATOM 2994 N N . THR B 1 174 ? 11.891 -9.398 14.016 1 88.5 174 THR B N 1
ATOM 2995 C CA . THR B 1 174 ? 12.352 -8.648 15.18 1 88.5 174 THR B CA 1
ATOM 2996 C C . THR B 1 174 ? 12.766 -9.586 16.297 1 88.5 174 THR B C 1
ATOM 2998 O O . THR B 1 174 ? 12.758 -10.812 16.125 1 88.5 174 THR B O 1
ATOM 3001 N N . ASN B 1 175 ? 13.25 -8.953 17.469 1 84.94 175 ASN B N 1
ATOM 3002 C CA . ASN B 1 175 ? 13.656 -9.789 18.594 1 84.94 175 ASN B CA 1
ATOM 3003 C C . ASN B 1 175 ? 12.492 -10.633 19.109 1 84.94 175 ASN B C 1
ATOM 3005 O O . ASN B 1 175 ? 12.695 -11.727 19.641 1 84.94 175 ASN B O 1
ATOM 3009 N N . ASN B 1 176 ? 11.234 -10.234 18.891 1 84.75 176 ASN B N 1
ATOM 3010 C CA . ASN B 1 176 ? 10.102 -10.852 19.562 1 84.75 176 ASN B CA 1
ATOM 3011 C C . ASN B 1 176 ? 9.109 -11.445 18.578 1 84.75 176 ASN B C 1
ATOM 3013 O O . ASN B 1 176 ? 8.227 -12.211 18.953 1 84.75 176 ASN B O 1
ATOM 3017 N N . GLN B 1 177 ? 9.297 -11.016 17.375 1 87.19 177 GLN B N 1
ATOM 3018 C CA . GLN B 1 177 ? 8.227 -11.406 16.469 1 87.19 177 GLN B CA 1
ATOM 3019 C C . GLN B 1 177 ? 8.766 -11.672 15.07 1 87.19 177 GLN B C 1
ATOM 3021 O O . GLN B 1 177 ? 9.789 -11.109 14.68 1 87.19 177 GLN B O 1
ATOM 3026 N N . GLU B 1 178 ? 8.117 -12.625 14.352 1 91.5 178 GLU B N 1
ATOM 3027 C CA . GLU B 1 178 ? 8.32 -12.875 12.93 1 91.5 178 GLU B CA 1
ATOM 3028 C C . GLU B 1 178 ? 7 -12.82 12.164 1 91.5 178 GLU B C 1
ATOM 3030 O O . GLU B 1 178 ? 5.98 -13.336 12.641 1 91.5 178 GLU B O 1
ATOM 3035 N N . GLU B 1 179 ? 7.066 -12.109 11.031 1 91.75 179 GLU B N 1
ATOM 3036 C CA . GLU B 1 179 ? 5.852 -12 10.227 1 91.75 179 GLU B CA 1
ATOM 3037 C C . GLU B 1 179 ? 6.164 -12.094 8.734 1 91.75 179 GLU B C 1
ATOM 3039 O O . GLU B 1 179 ? 7.062 -11.414 8.242 1 91.75 179 GLU B O 1
ATOM 3044 N N . LEU B 1 180 ? 5.418 -12.977 8.047 1 95.12 180 LEU B N 1
ATOM 3045 C CA . LEU B 1 180 ? 5.551 -13.07 6.598 1 95.12 180 LEU B CA 1
ATOM 3046 C C . LEU B 1 180 ? 4.723 -11.992 5.902 1 95.12 180 LEU B C 1
ATOM 3048 O O . LEU B 1 180 ? 3.514 -11.898 6.129 1 95.12 180 LEU B O 1
ATOM 3052 N N . LEU B 1 181 ? 5.387 -11.164 5.09 1 94.19 181 LEU B N 1
ATOM 3053 C CA . LEU B 1 181 ? 4.766 -10.133 4.27 1 94.19 181 LEU B CA 1
ATOM 3054 C C . LEU B 1 181 ? 4.809 -10.508 2.795 1 94.19 181 LEU B C 1
ATOM 3056 O O . LEU B 1 181 ? 5.703 -11.234 2.359 1 94.19 181 LEU B O 1
ATOM 3060 N N . THR B 1 182 ? 3.832 -10 2.059 1 94.81 182 THR B N 1
ATOM 3061 C CA . THR B 1 182 ? 3.812 -10.32 0.635 1 94.81 182 THR B CA 1
ATOM 3062 C C . THR B 1 182 ? 3.621 -9.055 -0.198 1 94.81 182 THR B C 1
ATOM 3064 O O . THR B 1 182 ? 3.107 -8.055 0.298 1 94.81 182 THR B O 1
ATOM 3067 N N . GLY B 1 183 ? 4.094 -9.078 -1.372 1 95.56 183 GLY B N 1
ATOM 3068 C CA . GLY B 1 183 ? 3.955 -8.023 -2.361 1 95.56 183 GLY B CA 1
ATOM 3069 C C . GLY B 1 183 ? 3.871 -8.547 -3.783 1 95.56 183 GLY B C 1
ATOM 3070 O O . GLY B 1 183 ? 4.184 -9.711 -4.043 1 95.56 183 GLY B O 1
ATOM 3071 N N . SER B 1 184 ? 3.43 -7.676 -4.652 1 95.69 184 SER B N 1
ATOM 3072 C CA . SER B 1 184 ? 3.277 -8.07 -6.051 1 95.69 184 SER B CA 1
ATOM 3073 C C . SER B 1 184 ? 3.396 -6.871 -6.98 1 95.69 184 SER B C 1
ATOM 3075 O O . SER B 1 184 ? 3.246 -5.727 -6.551 1 95.69 184 SER B O 1
ATOM 3077 N N . CYS B 1 185 ? 3.75 -7.238 -8.234 1 95.88 185 CYS B N 1
ATOM 3078 C CA . CYS B 1 185 ? 3.838 -6.207 -9.266 1 95.88 185 CYS B CA 1
ATOM 3079 C C . CYS B 1 185 ? 3.75 -6.816 -10.656 1 95.88 185 CYS B C 1
ATOM 3081 O O . CYS B 1 185 ? 4.387 -7.832 -10.938 1 95.88 185 CYS B O 1
ATOM 3083 N N . LEU B 1 186 ? 2.934 -6.145 -11.461 1 96 186 LEU B N 1
ATOM 3084 C CA . LEU B 1 186 ? 2.842 -6.562 -12.852 1 96 186 LEU B CA 1
ATOM 3085 C C . LEU B 1 186 ? 4.16 -6.324 -13.578 1 96 186 LEU B C 1
ATOM 3087 O O . LEU B 1 186 ? 4.812 -5.297 -13.375 1 96 186 LEU B O 1
ATOM 3091 N N . ILE B 1 187 ? 4.461 -7.367 -14.391 1 96.44 187 ILE B N 1
ATOM 3092 C CA . ILE B 1 187 ? 5.625 -7.199 -15.258 1 96.44 187 ILE B CA 1
ATOM 3093 C C . ILE B 1 187 ? 5.219 -6.461 -16.531 1 96.44 187 ILE B C 1
ATOM 3095 O O . ILE B 1 187 ? 4.504 -7.008 -17.375 1 96.44 187 ILE B O 1
ATOM 3099 N N . LYS B 1 188 ? 5.566 -5.281 -16.641 1 91.5 188 LYS B N 1
ATOM 3100 C CA . LYS B 1 188 ? 5.27 -4.523 -17.859 1 91.5 188 LYS B CA 1
ATOM 3101 C C . LYS B 1 188 ? 6.395 -4.652 -18.875 1 91.5 188 LYS B C 1
ATOM 3103 O O . LYS B 1 188 ? 6.367 -5.539 -19.734 1 91.5 188 LYS B O 1
ATOM 3108 N N . LYS B 1 189 ? 7.52 -3.971 -18.734 1 88.12 189 LYS B N 1
ATOM 3109 C CA . LYS B 1 189 ? 8.625 -4.047 -19.672 1 88.12 189 LYS B CA 1
ATOM 3110 C C . LYS B 1 189 ? 9.875 -4.617 -19.016 1 88.12 189 LYS B C 1
ATOM 3112 O O . LYS B 1 189 ? 10.594 -5.422 -19.625 1 88.12 189 LYS B O 1
ATOM 3117 N N . ASP B 1 190 ? 10.094 -4.355 -17.859 1 93.75 190 ASP B N 1
ATOM 3118 C CA . ASP B 1 190 ? 11.328 -4.691 -17.156 1 93.75 190 ASP B CA 1
ATOM 3119 C C . ASP B 1 190 ? 11.047 -5.582 -15.938 1 93.75 190 ASP B C 1
ATOM 3121 O O . ASP B 1 190 ? 10.5 -5.121 -14.938 1 93.75 190 ASP B O 1
ATOM 3125 N N . GLU B 1 191 ? 11.5 -6.785 -15.992 1 95.12 191 GLU B N 1
ATOM 3126 C CA . GLU B 1 191 ? 11.266 -7.742 -14.914 1 95.12 191 GLU B CA 1
ATOM 3127 C C . GLU B 1 191 ? 11.984 -7.316 -13.633 1 95.12 191 GLU B C 1
ATOM 3129 O O . GLU B 1 191 ? 11.453 -7.496 -12.531 1 95.12 191 GLU B O 1
ATOM 3134 N N . GLY B 1 192 ? 13.164 -6.773 -13.844 1 96.5 192 GLY B N 1
ATOM 3135 C CA . GLY B 1 192 ? 13.914 -6.328 -12.688 1 96.5 192 GLY B CA 1
ATOM 3136 C C . GLY B 1 192 ? 13.227 -5.223 -11.914 1 96.5 192 GLY B C 1
ATOM 3137 O O . GLY B 1 192 ? 13.195 -5.242 -10.68 1 96.5 192 GLY B O 1
ATOM 3138 N N . GLU B 1 193 ? 12.727 -4.309 -12.656 1 96.94 193 GLU B N 1
ATOM 3139 C CA . GLU B 1 193 ? 11.961 -3.229 -12.031 1 96.94 193 GLU B CA 1
ATOM 3140 C C . GLU B 1 193 ? 10.742 -3.773 -11.289 1 96.94 193 GLU B C 1
ATOM 3142 O O . GLU B 1 193 ? 10.43 -3.328 -10.18 1 96.94 193 GLU B O 1
ATOM 3147 N N . ALA B 1 194 ? 10.109 -4.715 -11.883 1 97.25 194 ALA B N 1
ATOM 3148 C CA . ALA B 1 194 ? 8.93 -5.324 -11.266 1 97.25 194 ALA B CA 1
ATOM 3149 C C . ALA B 1 194 ? 9.297 -6.02 -9.961 1 97.25 194 ALA B C 1
ATOM 3151 O O . ALA B 1 194 ? 8.516 -6.012 -9 1 97.25 194 ALA B O 1
ATOM 3152 N N . VAL B 1 195 ? 10.477 -6.617 -9.906 1 97.94 195 VAL B N 1
ATOM 3153 C CA . VAL B 1 195 ? 10.945 -7.285 -8.695 1 97.94 195 VAL B CA 1
ATOM 3154 C C . VAL B 1 195 ? 11.133 -6.258 -7.582 1 97.94 195 VAL B C 1
ATOM 3156 O O . VAL B 1 195 ? 10.688 -6.473 -6.453 1 97.94 195 VAL B O 1
ATOM 3159 N N . VAL B 1 196 ? 11.734 -5.117 -7.906 1 98.44 196 VAL B N 1
ATOM 3160 C CA . VAL B 1 196 ? 11.969 -4.074 -6.914 1 98.44 196 VAL B CA 1
ATOM 3161 C C . VAL B 1 196 ? 10.633 -3.551 -6.387 1 98.44 196 VAL B C 1
ATOM 3163 O O . VAL B 1 196 ? 10.438 -3.445 -5.176 1 98.44 196 VAL B O 1
ATOM 3166 N N . LYS B 1 197 ? 9.781 -3.35 -7.273 1 97.06 197 LYS B N 1
ATOM 3167 C CA . LYS B 1 197 ? 8.492 -2.77 -6.898 1 97.06 197 LYS B CA 1
ATOM 3168 C C . LYS B 1 197 ? 7.652 -3.764 -6.105 1 97.06 197 LYS B C 1
ATOM 3170 O O . LYS B 1 197 ? 6.926 -3.375 -5.188 1 97.06 197 LYS B O 1
ATOM 3175 N N . ALA B 1 198 ? 7.727 -5.027 -6.469 1 97.31 198 ALA B N 1
ATOM 3176 C CA . ALA B 1 198 ? 7.035 -6.051 -5.684 1 97.31 198 ALA B CA 1
ATOM 3177 C C . ALA B 1 198 ? 7.605 -6.137 -4.27 1 97.31 198 ALA B C 1
ATOM 3179 O O . ALA B 1 198 ? 6.867 -6.344 -3.307 1 97.31 198 ALA B O 1
ATOM 3180 N N . THR B 1 199 ? 8.898 -6.004 -4.168 1 98.19 199 THR B N 1
ATOM 3181 C CA . THR B 1 199 ? 9.547 -6.012 -2.861 1 98.19 199 THR B CA 1
ATOM 3182 C C . THR B 1 199 ? 9.078 -4.828 -2.02 1 98.19 199 THR B C 1
ATOM 3184 O O . THR B 1 199 ? 8.727 -4.992 -0.849 1 98.19 199 THR B O 1
ATOM 3187 N N . LEU B 1 200 ? 9.039 -3.686 -2.682 1 96.5 200 LEU B N 1
ATOM 3188 C CA . LEU B 1 200 ? 8.555 -2.492 -1.994 1 96.5 200 LEU B CA 1
ATOM 3189 C C . LEU B 1 200 ? 7.102 -2.656 -1.574 1 96.5 200 LEU B C 1
ATOM 3191 O O . LEU B 1 200 ? 6.715 -2.232 -0.483 1 96.5 200 LEU B O 1
ATOM 3195 N N . ASP B 1 201 ? 6.391 -3.205 -2.451 1 94.75 201 ASP B N 1
ATOM 3196 C CA . ASP B 1 201 ? 4.984 -3.455 -2.154 1 94.75 201 ASP B CA 1
ATOM 3197 C C . ASP B 1 201 ? 4.832 -4.301 -0.891 1 94.75 201 ASP B C 1
ATOM 3199 O O . ASP B 1 201 ? 3.893 -4.105 -0.116 1 94.75 201 ASP B O 1
ATOM 3203 N N . ALA B 1 202 ? 5.699 -5.215 -0.69 1 95.88 202 ALA B N 1
ATOM 3204 C CA . ALA B 1 202 ? 5.641 -6.109 0.462 1 95.88 202 ALA B CA 1
ATOM 3205 C C . ALA B 1 202 ? 6.012 -5.375 1.747 1 95.88 202 ALA B C 1
ATOM 3207 O O . ALA B 1 202 ? 5.426 -5.625 2.803 1 95.88 202 ALA B O 1
ATOM 3208 N N . VAL B 1 203 ? 6.906 -4.398 1.649 1 95 203 VAL B N 1
ATOM 3209 C CA . VAL B 1 203 ? 7.547 -4.031 2.908 1 95 203 VAL B CA 1
ATOM 3210 C C . VAL B 1 203 ? 7.285 -2.559 3.213 1 95 203 VAL B C 1
ATOM 3212 O O . VAL B 1 203 ? 7.5 -2.104 4.34 1 95 203 VAL B O 1
ATOM 3215 N N . ASN B 1 204 ? 6.812 -1.816 2.256 1 91 204 ASN B N 1
ATOM 3216 C CA . ASN B 1 204 ? 6.781 -0.364 2.391 1 91 204 ASN B CA 1
ATOM 3217 C C . ASN B 1 204 ? 5.906 0.071 3.562 1 91 204 ASN B C 1
ATOM 3219 O O . ASN B 1 204 ? 6.258 0.997 4.297 1 91 204 ASN B O 1
ATOM 3223 N N . ARG B 1 205 ? 4.82 -0.534 3.715 1 83.81 205 ARG B N 1
ATOM 3224 C CA . ARG B 1 205 ? 3.938 -0.18 4.82 1 83.81 205 ARG B CA 1
ATOM 3225 C C . ARG B 1 205 ? 4.629 -0.395 6.164 1 83.81 205 ARG B C 1
ATOM 3227 O O . ARG B 1 205 ? 4.512 0.436 7.066 1 83.81 205 ARG B O 1
ATOM 3234 N N . ARG B 1 206 ? 5.281 -1.512 6.281 1 86.62 206 ARG B N 1
ATOM 3235 C CA . ARG B 1 206 ? 5.984 -1.835 7.52 1 86.62 206 ARG B CA 1
ATOM 3236 C C . ARG B 1 206 ? 7.145 -0.872 7.758 1 86.62 206 ARG B C 1
ATOM 3238 O O . ARG B 1 206 ? 7.379 -0.447 8.891 1 86.62 206 ARG B O 1
ATOM 3245 N N . VAL B 1 207 ? 7.867 -0.564 6.68 1 89.38 207 VAL B N 1
ATOM 3246 C CA . VAL B 1 207 ? 8.992 0.359 6.773 1 89.38 207 VAL B CA 1
ATOM 3247 C C . VAL B 1 207 ? 8.508 1.715 7.281 1 89.38 207 VAL B C 1
ATOM 3249 O O . VAL B 1 207 ? 9.148 2.324 8.148 1 89.38 207 VAL B O 1
ATOM 3252 N N . MET B 1 208 ? 7.398 2.154 6.715 1 81.5 208 MET B N 1
ATOM 3253 C CA . MET B 1 208 ? 6.832 3.43 7.141 1 81.5 208 MET B CA 1
ATOM 3254 C C . MET B 1 208 ? 6.469 3.396 8.625 1 81.5 208 MET B C 1
ATOM 3256 O O . MET B 1 208 ? 6.672 4.379 9.336 1 81.5 208 MET B O 1
ATOM 3260 N N . SER B 1 209 ? 5.992 2.25 9.039 1 77.19 209 SER B N 1
ATOM 3261 C CA . SER B 1 209 ? 5.633 2.098 10.445 1 77.19 209 SER B CA 1
ATOM 3262 C C . SER B 1 209 ? 6.871 2.119 11.336 1 77.19 209 SER B C 1
ATOM 3264 O O . SER B 1 209 ? 6.844 2.682 12.43 1 77.19 209 SER B O 1
ATOM 3266 N N . ILE B 1 210 ? 7.914 1.517 10.859 1 77.44 210 ILE B N 1
ATOM 3267 C CA . ILE B 1 210 ? 9.156 1.387 11.617 1 77.44 210 ILE B CA 1
ATOM 3268 C C . ILE B 1 210 ? 9.836 2.75 11.734 1 77.44 210 ILE B C 1
ATOM 3270 O O . ILE B 1 210 ? 10.398 3.08 12.773 1 77.44 210 ILE B O 1
ATOM 3274 N N . THR B 1 211 ? 9.742 3.533 10.625 1 74.19 211 THR B N 1
ATOM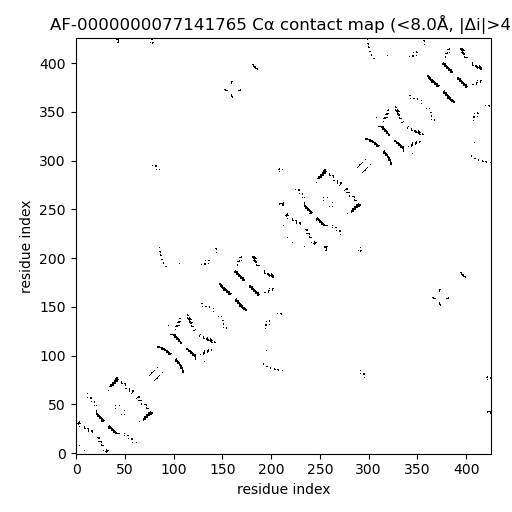 3275 C CA . THR B 1 211 ? 10.555 4.742 10.547 1 74.19 211 THR B CA 1
ATOM 3276 C C . THR B 1 211 ? 9.75 5.961 10.984 1 74.19 211 THR B C 1
ATOM 3278 O O . THR B 1 211 ? 10.297 7.062 11.094 1 74.19 211 THR B O 1
ATOM 3281 N N . SER B 1 212 ? 8.492 5.863 10.891 1 58.44 212 SER B N 1
ATOM 3282 C CA . SER B 1 212 ? 7.688 6.969 11.398 1 58.44 212 SER B CA 1
ATOM 3283 C C . SER B 1 212 ? 7.941 7.199 12.883 1 58.44 212 SER B C 1
ATOM 3285 O O . SER B 1 212 ? 7.426 8.156 13.469 1 58.44 212 SER B O 1
ATOM 3287 N N . LEU B 1 213 ? 8.797 6.316 13.5 1 42.59 213 LEU B N 1
ATOM 3288 C CA . LEU B 1 213 ? 9.141 6.598 14.883 1 42.59 213 LEU B CA 1
ATOM 3289 C C . LEU B 1 213 ? 10.156 7.734 14.977 1 42.59 213 LEU B C 1
ATOM 3291 O O . LEU B 1 213 ? 11.047 7.852 14.133 1 42.59 213 LEU B O 1
#

Sequence (426 aa):
MGEITKDMVTSMEGYINKIQGVLSSRVVAENGEITEIHVLADSTRNAKQIARDVQSVIMAQFEIDINYKIISVAQIDTGEKLQGEHRLVFSSYSFINNGLTSEARVILTRGDEVFEGYAEGPNTASNKYKIIANATLDSISKLIPKNHLFLLEDIDIFNIAKSRIIVIGVTHVTNNQEELLTGSCLIKKDEGEAVVKATLDAVNRRVMSITSLMGEITKDMVTSMEGYINKIQGVLSSRVVAENGEITEIHVLADSTRNAKQIARDVQSVIMAQFEIDINYKIISVAQIDTGEKLQGEHRLVFSSYSFINNGLTSEARVILTRGDEVFEGYAEGPNTASNKYKIIANATLDSISKLIPKNHLFLLEDIDIFNIAKSRIIVIGVTHVTNNQEELLTGSCLIKKDEGEAVVKATLDAVNRRVMSITSL

Solvent-accessible surface area (backbone atoms only — not comparable to full-atom values): 22181 Å² total; per-residue (Å²): 130,74,69,60,44,74,66,54,40,52,50,50,29,54,58,46,36,64,39,86,46,33,73,41,50,46,62,41,68,56,98,41,36,81,62,38,32,41,32,36,20,27,52,24,46,54,55,69,56,50,47,50,49,46,39,48,50,41,30,73,74,65,70,42,89,63,65,69,85,38,47,44,62,45,61,39,46,32,67,51,33,68,48,32,52,58,28,76,36,89,70,49,73,49,77,46,79,64,77,68,32,26,38,20,39,25,35,33,30,36,68,91,45,75,32,68,14,57,27,67,42,61,57,44,83,81,36,51,60,52,24,41,37,44,2,41,49,40,14,50,55,74,73,46,61,86,68,53,42,76,42,85,63,32,74,48,79,47,78,53,72,94,34,47,29,34,40,34,30,36,32,40,37,44,95,85,47,77,43,85,31,55,20,50,25,66,44,79,87,45,61,68,59,16,38,43,48,7,50,42,54,30,40,40,68,56,49,27,54,65,57,54,64,130,74,70,61,43,74,67,54,40,53,51,48,30,54,58,47,37,64,39,87,47,34,73,40,51,46,63,42,68,56,97,41,35,81,64,38,32,42,31,36,20,28,53,23,46,56,56,68,55,51,47,50,48,47,38,48,51,41,29,74,74,65,70,42,90,64,66,69,84,38,49,45,62,46,62,39,45,32,68,52,35,67,48,33,51,56,28,77,36,88,71,51,72,47,78,46,80,63,76,67,32,26,38,20,39,25,36,34,31,38,68,91,45,77,32,69,15,58,27,65,43,62,58,44,84,81,36,51,60,53,24,43,36,44,2,39,48,40,14,49,54,75,73,48,63,86,69,52,43,74,40,84,64,33,75,49,78,46,78,50,71,95,34,48,28,33,39,35,31,34,32,41,37,44,95,85,46,77,45,85,32,57,20,50,25,66,44,80,90,45,62,68,59,16,38,43,48,7,49,44,55,31,42,39,68,58,48,27,52,66,58,58,64

pLDDT: mean 85.79, std 14.1, range [37.78, 98.81]